Protein AF-A0A2M7MV86-F1 (afdb_monomer)

Sequence (595 aa):
MNPNRFFVTSRKHVSGAARPGLLLLTLAAGLLLVGLVFGDAPEQAAAPKITPQQIVNANYSAAEIERGVYVGSELCLGCHKEFKTWKDTKHALSIRKPMPRYSLIPGKGVVADVDRNGVDDFIQGLDFNQITSVFDAYKPYAPVLSVEKDQYFIRLGEVKMPVVFVVGGTGDWRERYGVRLPVTDSPTGYSDEVYTSPVQFNEDSKTYFAYKAGNWYGPTKRPLVAPGTTRASISESVKLSTFSKNCVGCHVTGIRSVGKTAHGEWLLQPYPAFNFEADNPAYFDYDGDGKPDLMNIGCEMCHGPGSAHVLAGGHPGKILNPAKLGADQANEVCGRCHNRVRSTPGKTYGYAYHDDTDSEWRPGKEPLANYSINNNSHWPDGETSYEHNQHYSEMRRSGHAKLRCFDCHDPHAQVNSPQLVAKRKVGGLTIATRNEDNTLCLSCHAGKGPFQAISLPMVANPADNVAAIGAAVSAHSHHPYAPERAMGLSRCTGCHMPAVAAAEHESPLHTHQVRVVAPEKTLLYQAKGGMPNACAESCHGNKINLWRYGLKEKPINWNEATDAKTATKLMEYHGPEGRWWKTLSKKPDAQAADK

Structure (mmCIF, N/CA/C/O backbone):
data_AF-A0A2M7MV86-F1
#
_entry.id   AF-A0A2M7MV86-F1
#
loop_
_atom_site.group_PDB
_atom_site.id
_atom_site.type_symbol
_atom_site.label_atom_id
_atom_site.label_alt_id
_atom_site.label_comp_id
_atom_site.label_asym_id
_atom_site.label_entity_id
_atom_site.label_seq_id
_atom_site.pdbx_PDB_ins_code
_atom_site.Cartn_x
_atom_site.Cartn_y
_atom_site.Cartn_z
_atom_site.occupancy
_atom_site.B_iso_or_equiv
_atom_site.auth_seq_id
_atom_site.auth_comp_id
_atom_site.auth_asym_id
_atom_site.auth_atom_id
_atom_site.pdbx_PDB_model_num
ATOM 1 N N . MET A 1 1 ? 56.762 -18.055 6.702 1.00 33.94 1 MET A N 1
ATOM 2 C CA . MET A 1 1 ? 56.136 -18.309 8.016 1.00 33.94 1 MET A CA 1
ATOM 3 C C . MET A 1 1 ? 54.646 -18.540 7.794 1.00 33.94 1 MET A C 1
ATOM 5 O O . MET A 1 1 ? 53.967 -17.640 7.329 1.00 33.94 1 MET A O 1
ATOM 9 N N . ASN A 1 2 ? 54.190 -19.773 8.013 1.00 30.31 2 ASN A N 1
ATOM 10 C CA . ASN A 1 2 ? 52.788 -20.145 8.299 1.00 30.31 2 ASN A CA 1
ATOM 11 C C . ASN A 1 2 ? 52.588 -19.996 9.838 1.00 30.31 2 ASN A C 1
ATOM 13 O O . ASN A 1 2 ? 53.638 -19.945 10.490 1.00 30.31 2 ASN A O 1
ATOM 17 N N . PRO A 1 3 ? 51.386 -19.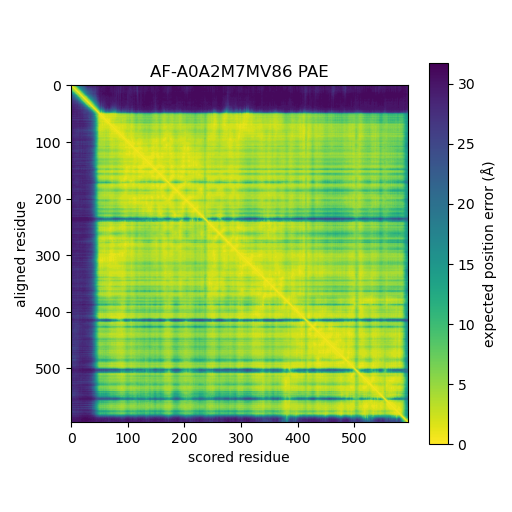993 10.479 1.00 49.09 3 PRO A N 1
ATOM 18 C CA . PRO A 1 3 ? 50.080 -20.579 10.096 1.00 49.09 3 PRO A CA 1
ATOM 19 C C . PRO A 1 3 ? 48.871 -19.606 10.320 1.00 49.09 3 PRO A C 1
ATOM 21 O O . PRO A 1 3 ? 49.083 -18.481 10.744 1.00 49.09 3 PRO A O 1
ATOM 24 N N . ASN A 1 4 ? 47.586 -19.854 10.014 1.00 31.28 4 ASN A N 1
ATOM 25 C CA . ASN A 1 4 ? 46.738 -21.023 10.277 1.00 31.28 4 ASN A CA 1
ATOM 26 C C . ASN A 1 4 ? 45.449 -21.037 9.412 1.00 31.28 4 ASN A C 1
ATOM 28 O O . ASN A 1 4 ? 44.885 -19.996 9.085 1.00 31.28 4 ASN A O 1
ATOM 32 N N . ARG A 1 5 ? 44.989 -22.256 9.093 1.00 31.48 5 ARG A N 1
ATOM 33 C CA . ARG A 1 5 ? 43.770 -22.646 8.349 1.00 31.48 5 ARG A CA 1
ATOM 34 C C . ARG A 1 5 ? 42.620 -22.992 9.307 1.00 31.48 5 ARG A C 1
ATOM 36 O O . ARG A 1 5 ? 42.914 -23.493 10.382 1.00 31.48 5 ARG A O 1
ATOM 43 N N . PHE A 1 6 ? 41.365 -22.953 8.838 1.00 26.11 6 PHE A N 1
ATOM 44 C CA . PHE A 1 6 ? 40.370 -24.010 9.113 1.00 26.11 6 PHE A CA 1
ATOM 45 C C . PHE A 1 6 ? 39.419 -24.231 7.917 1.00 26.11 6 PHE A C 1
ATOM 47 O O . PHE A 1 6 ? 39.265 -23.373 7.054 1.00 26.11 6 PHE A O 1
ATOM 54 N N . PHE A 1 7 ? 38.904 -25.459 7.844 1.00 27.62 7 PHE A N 1
ATOM 55 C CA . PHE A 1 7 ? 38.445 -26.228 6.680 1.00 27.62 7 PHE A CA 1
ATOM 56 C C . PHE A 1 7 ? 36.971 -26.028 6.271 1.00 27.62 7 PHE A C 1
ATOM 58 O O . PHE A 1 7 ? 36.099 -25.893 7.120 1.00 27.62 7 PHE A O 1
ATOM 65 N N . VAL A 1 8 ? 36.689 -26.227 4.975 1.00 26.11 8 VAL A N 1
ATOM 66 C CA . VAL A 1 8 ? 35.399 -26.711 4.443 1.00 26.11 8 VAL A CA 1
ATOM 67 C C . VAL A 1 8 ? 35.688 -28.011 3.688 1.00 26.11 8 VAL A C 1
ATOM 69 O O . VAL A 1 8 ? 36.617 -28.051 2.882 1.00 26.11 8 VAL A O 1
ATOM 72 N N . THR A 1 9 ? 34.924 -29.082 3.928 1.00 27.95 9 THR A N 1
ATOM 73 C CA . THR A 1 9 ? 34.988 -30.297 3.095 1.00 27.95 9 THR A CA 1
ATOM 74 C C . THR A 1 9 ? 33.608 -30.673 2.572 1.00 27.95 9 THR A C 1
ATOM 76 O O . THR A 1 9 ? 32.658 -30.834 3.330 1.00 27.95 9 THR A O 1
ATOM 79 N N . SER A 1 10 ? 33.524 -30.816 1.249 1.00 30.80 10 SER A N 1
ATOM 80 C CA . SER A 1 10 ? 32.437 -31.471 0.520 1.00 30.80 10 SER A CA 1
ATOM 81 C C . SER A 1 10 ? 32.687 -32.979 0.454 1.00 30.80 10 SER A C 1
ATOM 83 O O . SER A 1 10 ? 33.843 -33.383 0.289 1.00 30.80 10 SER A O 1
ATOM 85 N N . ARG A 1 11 ? 31.641 -33.812 0.419 1.00 28.44 11 ARG A N 1
ATOM 86 C CA . ARG A 1 11 ? 31.760 -35.186 -0.097 1.00 28.44 11 ARG A CA 1
ATOM 87 C C . ARG A 1 11 ? 30.659 -35.529 -1.096 1.00 28.44 11 ARG A C 1
ATOM 89 O O . ARG A 1 11 ? 29.487 -35.250 -0.880 1.00 28.44 11 ARG A O 1
ATOM 96 N N . LYS A 1 12 ? 31.120 -36.137 -2.193 1.00 29.53 12 LYS A N 1
ATOM 97 C CA . LYS A 1 12 ? 30.380 -36.740 -3.305 1.00 29.53 12 LYS A CA 1
ATOM 98 C C . LYS A 1 12 ? 29.882 -38.149 -2.948 1.00 29.53 12 LYS A C 1
ATOM 100 O O . LYS A 1 12 ? 30.485 -38.832 -2.124 1.00 29.53 12 LYS A O 1
ATOM 105 N N . HIS A 1 13 ? 28.833 -38.570 -3.655 1.00 29.84 13 HIS A N 1
ATOM 106 C CA . HIS A 1 13 ? 28.285 -39.927 -3.731 1.00 29.84 13 HIS A CA 1
ATOM 107 C C . HIS A 1 13 ? 29.279 -40.987 -4.232 1.00 29.84 13 HIS A C 1
ATOM 109 O O . HIS A 1 13 ? 30.053 -40.716 -5.148 1.00 29.84 13 HIS A O 1
ATOM 115 N N . VAL A 1 14 ? 29.143 -42.216 -3.710 1.00 29.62 14 VAL A N 1
ATOM 116 C CA . VAL A 1 14 ? 29.602 -43.481 -4.320 1.00 29.62 14 VAL A CA 1
ATOM 117 C C . VAL A 1 14 ? 28.569 -44.588 -4.040 1.00 29.62 14 VAL A C 1
ATOM 119 O O . VAL A 1 14 ? 27.941 -44.611 -2.984 1.00 29.62 14 VAL A O 1
ATOM 122 N N . SER A 1 15 ? 28.388 -45.475 -5.019 1.00 32.16 15 SER A N 1
ATOM 123 C CA . SER A 1 15 ? 27.443 -46.594 -5.125 1.00 32.16 15 SER A CA 1
ATOM 124 C C . SER A 1 15 ? 27.974 -47.953 -4.618 1.00 32.16 15 SER A C 1
ATOM 126 O O . SER A 1 15 ? 29.111 -48.290 -4.927 1.00 32.16 15 SER A O 1
ATOM 128 N N . GLY A 1 16 ? 27.090 -48.761 -4.000 1.00 28.05 16 GLY A N 1
ATOM 129 C CA . GLY A 1 16 ? 26.891 -50.216 -4.222 1.00 28.05 16 GLY A CA 1
ATOM 130 C C . GLY A 1 16 ? 27.773 -51.277 -3.522 1.00 28.05 16 GLY A C 1
ATOM 131 O O . GLY A 1 16 ? 28.958 -51.353 -3.813 1.00 28.05 16 GLY A O 1
ATOM 132 N N . ALA A 1 17 ? 27.157 -52.175 -2.717 1.00 27.66 17 ALA A N 1
ATOM 133 C CA . ALA A 1 17 ? 27.211 -53.664 -2.804 1.00 27.66 17 ALA A CA 1
ATOM 134 C C . ALA A 1 17 ? 26.492 -54.384 -1.614 1.00 27.66 17 ALA A C 1
ATOM 136 O O . ALA A 1 17 ? 26.145 -53.759 -0.621 1.00 27.66 17 ALA A O 1
ATOM 137 N N . ALA A 1 18 ? 26.226 -55.692 -1.772 1.00 31.39 18 ALA A N 1
ATOM 138 C CA . ALA A 1 18 ? 25.141 -56.541 -1.231 1.00 31.39 18 ALA A CA 1
ATOM 139 C C . ALA A 1 18 ? 25.368 -57.414 0.053 1.00 31.39 18 ALA A C 1
ATOM 141 O O . ALA A 1 18 ? 26.478 -57.880 0.271 1.00 31.39 18 ALA A O 1
ATOM 142 N N . ARG A 1 19 ? 24.224 -57.787 0.703 1.00 34.78 19 ARG A N 1
ATOM 143 C CA . ARG A 1 19 ? 23.782 -59.071 1.383 1.00 34.78 19 ARG A CA 1
ATOM 144 C C . ARG A 1 19 ? 24.471 -59.570 2.689 1.00 34.78 19 ARG A C 1
ATOM 146 O O . ARG A 1 19 ? 25.593 -59.144 2.917 1.00 34.78 19 ARG A O 1
ATOM 153 N N . PRO A 1 20 ? 23.869 -60.471 3.540 1.00 39.06 20 PRO A N 1
ATOM 154 C CA . PRO A 1 20 ? 22.783 -61.470 3.327 1.00 39.06 20 PRO A CA 1
ATOM 155 C C . PRO A 1 20 ? 21.651 -61.526 4.408 1.00 39.06 20 PRO A C 1
ATOM 157 O O . PRO A 1 20 ? 21.632 -60.728 5.335 1.00 39.06 20 PRO A O 1
ATOM 160 N N . GLY A 1 21 ? 20.678 -62.448 4.258 1.00 29.92 21 GLY A N 1
ATOM 161 C CA . GLY A 1 21 ? 19.474 -62.588 5.107 1.00 29.92 21 GLY A CA 1
ATOM 162 C C . GLY A 1 21 ? 19.423 -63.828 6.016 1.00 29.92 21 GLY A C 1
ATOM 163 O O . GLY A 1 21 ? 20.288 -64.694 5.920 1.00 29.92 21 GLY A O 1
ATOM 164 N N . LEU A 1 22 ? 18.379 -63.927 6.857 1.00 27.33 22 LEU A N 1
ATOM 165 C CA . LEU A 1 22 ? 17.973 -65.167 7.537 1.00 27.33 22 LEU A CA 1
ATOM 166 C C . LEU A 1 22 ? 16.479 -65.160 7.943 1.00 27.33 22 LEU A C 1
ATOM 168 O O . LEU A 1 22 ? 15.954 -64.155 8.413 1.00 27.33 22 LEU A O 1
ATOM 172 N N . LEU A 1 23 ? 15.842 -66.313 7.712 1.00 30.42 23 LEU A N 1
ATOM 173 C CA . LEU A 1 23 ? 14.467 -66.739 8.012 1.00 30.42 23 LEU A CA 1
ATOM 174 C C . LEU A 1 23 ? 14.104 -66.682 9.508 1.00 30.42 23 LEU A C 1
ATOM 176 O O . LEU A 1 23 ? 14.949 -66.980 10.347 1.00 30.42 23 LEU A O 1
ATOM 180 N N . LEU A 1 24 ? 12.812 -66.515 9.824 1.00 30.42 24 LEU A N 1
ATOM 181 C CA . LEU A 1 24 ? 12.238 -66.993 11.088 1.00 30.42 24 LEU A CA 1
ATOM 182 C C . LEU A 1 24 ? 10.831 -67.577 10.884 1.00 30.42 24 LEU A C 1
ATOM 184 O O . LEU A 1 24 ? 9.966 -66.966 10.260 1.00 30.42 24 LEU A O 1
ATOM 188 N N . LEU A 1 25 ? 10.687 -68.812 11.377 1.00 29.50 25 LEU A N 1
ATOM 189 C CA . LEU A 1 25 ? 9.532 -69.703 11.298 1.00 29.50 25 LEU A CA 1
ATOM 190 C C . LEU A 1 25 ? 8.356 -69.245 12.171 1.00 29.50 25 LEU A C 1
ATOM 192 O O . LEU A 1 25 ? 8.530 -68.686 13.251 1.00 29.50 25 LEU A O 1
ATOM 196 N N . THR A 1 26 ? 7.162 -69.607 11.715 1.00 33.66 26 THR A N 1
ATOM 197 C CA . THR A 1 26 ? 5.880 -69.545 12.417 1.00 33.66 26 THR A CA 1
ATOM 198 C C . THR A 1 26 ? 5.691 -70.719 13.385 1.00 33.66 26 THR A C 1
ATOM 200 O O . THR A 1 26 ? 6.067 -71.853 13.090 1.00 33.66 26 THR A O 1
ATOM 203 N N . LEU A 1 27 ? 5.032 -70.460 14.519 1.00 29.66 27 LEU A N 1
ATOM 204 C CA . LEU A 1 27 ? 4.482 -71.479 15.416 1.00 29.66 27 LEU A CA 1
ATOM 205 C C . LEU A 1 27 ? 3.062 -71.065 15.815 1.00 29.66 27 LEU A C 1
ATOM 207 O O . LEU A 1 27 ? 2.834 -69.940 16.257 1.00 29.66 27 LEU A O 1
ATOM 211 N N . ALA A 1 28 ? 2.113 -71.974 15.604 1.00 37.91 28 ALA A N 1
ATOM 212 C CA . ALA A 1 28 ? 0.698 -71.813 15.903 1.00 37.91 28 ALA A CA 1
ATOM 213 C C . ALA A 1 28 ? 0.326 -72.571 17.186 1.00 37.91 28 ALA A C 1
ATOM 215 O O . ALA A 1 28 ? 0.763 -73.704 17.377 1.00 37.91 28 ALA A O 1
ATOM 216 N N . ALA A 1 29 ? -0.539 -71.977 18.008 1.00 30.22 29 ALA A N 1
ATOM 217 C CA . ALA A 1 29 ? -1.395 -72.669 18.972 1.00 30.22 29 ALA A CA 1
ATOM 218 C C . ALA A 1 29 ? -2.614 -71.775 19.263 1.00 30.22 29 ALA A C 1
ATOM 220 O O . ALA A 1 29 ? -2.456 -70.583 19.519 1.00 30.22 29 ALA A O 1
ATOM 221 N N . GLY A 1 30 ? -3.824 -72.330 19.145 1.00 29.59 30 GLY A N 1
ATOM 222 C CA . GLY A 1 30 ? -5.088 -71.600 19.288 1.00 29.59 30 GLY A CA 1
ATOM 223 C C . GLY A 1 30 ? -5.754 -71.751 20.656 1.00 29.59 30 GLY A C 1
ATOM 224 O O . GLY A 1 30 ? -5.344 -72.598 21.440 1.00 29.59 30 GLY A O 1
ATOM 225 N N . LEU A 1 31 ? -6.815 -70.972 20.902 1.00 28.75 31 LEU A N 1
ATOM 226 C CA . LEU A 1 31 ? -8.138 -71.459 21.330 1.00 28.75 31 LEU A CA 1
ATOM 227 C C . LEU A 1 31 ? -9.169 -70.309 21.438 1.00 28.75 31 LEU A C 1
ATOM 229 O O . LEU A 1 31 ? -8.862 -69.242 21.954 1.00 28.75 31 LEU A O 1
ATOM 233 N N . LEU A 1 32 ? -10.380 -70.615 20.955 1.00 34.66 32 LEU A N 1
ATOM 234 C CA . LEU A 1 32 ? -11.731 -70.091 21.230 1.00 34.66 32 LEU A CA 1
ATOM 235 C C . LEU A 1 32 ? -11.956 -68.630 21.680 1.00 34.66 32 LEU A C 1
ATOM 237 O O . LEU A 1 32 ? -11.638 -68.250 22.803 1.00 34.66 32 LEU A O 1
ATOM 241 N N . LEU A 1 33 ? -12.778 -67.913 20.900 1.00 31.92 33 LEU A N 1
ATOM 242 C CA . LEU A 1 33 ? -13.711 -66.915 21.429 1.00 31.92 33 LEU A CA 1
ATOM 243 C C . LEU A 1 33 ? -15.052 -66.953 20.680 1.00 31.92 33 LEU A C 1
ATOM 245 O O . LEU A 1 33 ? -15.124 -67.123 19.466 1.00 31.92 33 LEU A O 1
ATOM 249 N N . VAL A 1 34 ? -16.100 -66.872 21.493 1.00 34.34 34 VAL A N 1
ATOM 250 C CA . VAL A 1 34 ? -17.528 -67.042 21.223 1.00 34.34 34 VAL A CA 1
ATOM 251 C C . VAL A 1 34 ? -18.047 -66.012 20.215 1.00 34.34 34 VAL A C 1
ATOM 253 O O . VAL A 1 34 ? -17.709 -64.834 20.290 1.00 34.34 34 VAL A O 1
ATOM 256 N N . GLY A 1 35 ? -18.900 -66.461 19.291 1.00 38.03 35 GLY A N 1
ATOM 257 C CA . GLY A 1 35 ? -19.568 -65.601 18.319 1.00 38.03 35 GLY A CA 1
ATOM 258 C C . GLY A 1 35 ? -20.563 -64.643 18.975 1.00 38.03 35 GLY A C 1
ATOM 259 O O . GLY A 1 35 ? -21.574 -65.070 19.527 1.00 38.03 35 GLY A O 1
ATOM 260 N N . LEU A 1 36 ? -20.291 -63.344 18.853 1.00 35.69 36 LEU A N 1
ATOM 261 C CA . LEU A 1 36 ? -21.283 -62.277 18.941 1.00 35.69 36 LEU A CA 1
ATOM 262 C C . LEU A 1 36 ? -21.468 -61.721 17.530 1.00 35.69 36 LEU A C 1
ATOM 264 O O . LEU A 1 36 ? -20.544 -61.160 16.945 1.00 35.69 36 LEU A O 1
ATOM 268 N N . VAL A 1 37 ? -22.664 -61.915 16.977 1.00 39.12 37 VAL A N 1
ATOM 269 C CA . VAL A 1 37 ? -23.090 -61.280 15.730 1.00 39.12 37 VAL A CA 1
ATOM 270 C C . VAL A 1 37 ? -23.315 -59.800 16.038 1.00 39.12 37 VAL A C 1
ATOM 272 O O . VAL A 1 37 ? -24.352 -59.429 16.582 1.00 39.12 37 VAL A O 1
ATOM 275 N N . PHE A 1 38 ? -22.336 -58.956 15.722 1.00 38.81 38 PHE A N 1
ATOM 276 C CA . PHE A 1 38 ? -22.575 -57.526 15.563 1.00 38.81 38 PHE A CA 1
ATOM 277 C C . PHE A 1 38 ? -23.089 -57.320 14.142 1.00 38.81 38 PHE A C 1
ATOM 279 O O . PHE A 1 38 ? -22.367 -57.565 13.180 1.00 38.81 38 PHE A O 1
ATOM 286 N N . GLY A 1 39 ? -24.364 -56.947 14.023 1.00 38.62 39 GLY A N 1
ATOM 287 C CA . GLY A 1 39 ? -24.926 -56.497 12.756 1.00 38.62 39 GLY A CA 1
ATOM 288 C C . GLY A 1 39 ? -24.145 -55.295 12.233 1.00 38.62 39 GLY A C 1
ATOM 289 O O . GLY A 1 39 ? -23.718 -54.445 13.019 1.00 38.62 39 GLY A O 1
ATOM 290 N N . ASP A 1 40 ? -23.954 -55.253 10.917 1.00 42.06 40 ASP A N 1
ATOM 291 C CA . ASP A 1 40 ? -23.306 -54.149 10.220 1.00 42.06 40 ASP A CA 1
ATOM 292 C C . ASP A 1 40 ? -23.946 -52.820 10.640 1.00 42.06 40 ASP A C 1
ATOM 294 O O . ASP A 1 40 ? -25.148 -52.594 10.467 1.00 42.06 40 ASP A O 1
ATOM 298 N N . ALA A 1 41 ? -23.139 -51.937 11.231 1.00 42.66 41 ALA A N 1
ATOM 299 C CA . ALA A 1 41 ? -23.547 -50.562 11.451 1.00 42.66 41 ALA A CA 1
ATOM 300 C C . ALA A 1 41 ? -23.786 -49.917 10.075 1.00 42.66 41 ALA A C 1
ATOM 302 O O . ALA A 1 41 ? -22.937 -50.063 9.191 1.00 42.66 41 ALA A O 1
ATOM 303 N N . PRO A 1 42 ? -24.909 -49.208 9.864 1.00 42.31 42 PRO A N 1
ATOM 304 C CA . PRO A 1 42 ? -25.147 -48.539 8.599 1.00 42.31 42 PRO A CA 1
ATOM 305 C C . PRO A 1 42 ? -24.038 -47.510 8.383 1.00 42.31 42 PRO A C 1
ATOM 307 O O . PRO A 1 42 ? -23.741 -46.705 9.269 1.00 42.31 42 PRO A O 1
ATOM 310 N N . GLU A 1 43 ? -23.424 -47.563 7.205 1.00 46.41 43 GLU A N 1
ATOM 311 C CA . GLU A 1 43 ? -22.496 -46.555 6.711 1.00 46.41 43 GLU A CA 1
ATOM 312 C C . GLU A 1 43 ? -23.142 -45.177 6.918 1.00 46.41 43 GLU A C 1
ATOM 314 O O . GLU A 1 43 ? -24.192 -44.875 6.346 1.00 46.41 43 GLU A O 1
ATOM 319 N N . GLN A 1 44 ? -22.574 -44.366 7.819 1.00 42.59 44 GLN A N 1
ATOM 320 C CA . GLN A 1 44 ? -23.034 -43.000 8.039 1.00 42.59 44 GLN A CA 1
ATOM 321 C C . GLN A 1 44 ? -22.896 -42.263 6.713 1.00 42.59 44 GLN A C 1
ATOM 323 O O . GLN A 1 44 ? -21.786 -41.950 6.282 1.00 42.59 44 GLN A O 1
ATOM 328 N N . ALA A 1 45 ? -24.034 -42.013 6.061 1.00 42.03 45 ALA A N 1
ATOM 329 C CA . ALA A 1 45 ? -24.103 -41.188 4.872 1.00 42.03 45 ALA A CA 1
ATOM 330 C C . ALA A 1 45 ? -23.325 -39.897 5.147 1.00 42.03 45 ALA A C 1
ATOM 332 O O . ALA A 1 45 ? -23.651 -39.158 6.080 1.00 42.03 45 ALA A O 1
ATOM 333 N N . ALA A 1 46 ? -22.265 -39.659 4.369 1.00 48.72 46 ALA A N 1
ATOM 334 C CA . ALA A 1 46 ? -21.503 -38.426 4.456 1.00 48.72 46 ALA A CA 1
ATOM 335 C C . ALA A 1 46 ? -22.488 -37.254 4.391 1.00 48.72 46 ALA A C 1
ATOM 337 O O . ALA A 1 46 ? -23.322 -37.202 3.483 1.00 48.72 46 ALA A O 1
ATOM 338 N N . ALA A 1 47 ? -22.417 -36.345 5.369 1.00 45.03 47 ALA A N 1
ATOM 339 C CA . ALA A 1 47 ? -23.275 -35.169 5.398 1.00 45.03 47 ALA A CA 1
ATOM 340 C C . ALA A 1 47 ? -23.255 -34.487 4.015 1.00 45.03 47 ALA A C 1
ATOM 342 O O . ALA A 1 47 ? -22.178 -34.377 3.410 1.00 45.03 47 ALA A O 1
ATOM 343 N N . PRO A 1 48 ? -24.414 -34.066 3.476 1.00 49.97 48 PRO A N 1
ATOM 344 C CA . PRO A 1 48 ? -24.473 -33.485 2.144 1.00 49.97 48 PRO A CA 1
ATOM 345 C C . PRO A 1 48 ? -23.528 -32.283 2.075 1.00 49.97 48 PRO A C 1
ATOM 347 O O . PRO A 1 48 ? -23.630 -31.352 2.873 1.00 49.97 48 PRO A O 1
ATOM 350 N N . LYS A 1 49 ? -22.580 -32.314 1.131 1.00 70.06 49 LYS A N 1
ATOM 351 C CA . LYS A 1 49 ? -21.678 -31.184 0.889 1.00 70.06 49 LYS A CA 1
ATOM 352 C C . LYS A 1 49 ? -22.524 -29.991 0.454 1.00 70.06 49 LYS A C 1
ATOM 354 O O . LYS A 1 49 ? -23.101 -30.022 -0.631 1.00 70.06 49 LYS A O 1
ATOM 359 N N . ILE A 1 50 ? -22.592 -28.964 1.300 1.00 81.81 50 ILE A N 1
ATOM 360 C CA . ILE A 1 50 ? -23.279 -27.708 0.991 1.00 81.81 50 ILE A CA 1
ATOM 361 C C . ILE A 1 50 ? -22.637 -27.117 -0.269 1.00 81.81 50 ILE A C 1
ATOM 363 O O . ILE A 1 50 ? -21.416 -26.955 -0.339 1.00 81.81 50 ILE A O 1
ATOM 367 N N . THR A 1 51 ? -23.444 -26.833 -1.287 1.00 89.31 51 THR A N 1
ATOM 368 C CA . THR A 1 51 ? -22.950 -26.266 -2.543 1.00 89.31 51 THR A CA 1
ATOM 369 C C . THR A 1 51 ? -22.644 -24.774 -2.387 1.00 89.31 51 THR A C 1
ATOM 371 O O . THR A 1 51 ? -23.265 -24.097 -1.562 1.00 89.31 51 THR A O 1
ATOM 374 N N . PRO A 1 52 ? -21.753 -24.199 -3.216 1.00 90.00 52 PRO A N 1
ATOM 375 C CA . PRO A 1 52 ? -21.527 -22.754 -3.238 1.00 90.00 52 PRO A CA 1
ATOM 376 C C . PRO A 1 52 ? -22.812 -21.924 -3.377 1.00 90.00 52 PRO A C 1
ATOM 378 O O . PRO A 1 52 ? -22.948 -20.881 -2.745 1.00 90.00 52 PRO A O 1
ATOM 381 N N . GLN A 1 53 ? -23.790 -22.397 -4.155 1.00 92.81 53 GLN A N 1
ATOM 382 C CA . GLN A 1 53 ? -25.075 -21.714 -4.330 1.00 92.81 53 GLN A CA 1
ATOM 383 C C . GLN A 1 53 ? -25.918 -21.741 -3.053 1.00 92.81 53 GLN A C 1
ATOM 385 O O . GLN A 1 53 ? -26.542 -20.739 -2.712 1.00 92.81 53 GLN A O 1
ATOM 390 N N . GLN A 1 54 ? -25.915 -22.864 -2.328 1.00 92.81 54 GLN A N 1
ATOM 391 C CA . GLN A 1 54 ? -26.591 -22.969 -1.034 1.00 92.81 54 GLN A CA 1
ATOM 392 C C . GLN A 1 54 ? -25.963 -22.028 -0.000 1.00 92.81 54 GLN A C 1
ATOM 394 O O . GLN A 1 54 ? -26.705 -21.391 0.741 1.00 92.81 54 GLN A O 1
ATOM 399 N N . ILE A 1 55 ? -24.632 -21.874 0.006 1.00 91.38 55 ILE A N 1
ATOM 400 C CA . ILE A 1 55 ? -23.940 -20.913 0.883 1.00 91.38 55 ILE A CA 1
ATOM 401 C C . ILE A 1 55 ? -24.408 -19.484 0.589 1.00 91.38 55 ILE A C 1
ATOM 403 O O . ILE A 1 55 ? -24.770 -18.765 1.516 1.00 91.38 55 ILE A O 1
ATOM 407 N N . VAL A 1 56 ? -24.449 -19.071 -0.682 1.00 93.62 56 VAL A N 1
ATOM 408 C CA . VAL A 1 56 ? -24.900 -17.717 -1.055 1.00 93.62 56 VAL A CA 1
ATOM 409 C C . VAL A 1 56 ? -26.359 -17.488 -0.644 1.00 93.62 56 VAL A C 1
ATOM 411 O O . VAL A 1 56 ? -26.657 -16.502 0.024 1.00 93.62 56 VAL A O 1
ATOM 414 N N . ASN A 1 57 ? -27.257 -18.420 -0.976 1.00 93.69 57 ASN A N 1
ATOM 415 C CA . ASN A 1 57 ? -28.688 -18.292 -0.678 1.00 93.69 57 ASN A CA 1
ATOM 416 C C . ASN A 1 57 ? -29.013 -18.345 0.825 1.00 93.69 57 ASN A C 1
ATOM 418 O O . ASN A 1 57 ? -30.042 -17.822 1.239 1.00 93.69 57 ASN A O 1
ATOM 422 N N . ALA A 1 58 ? -28.168 -18.982 1.640 1.00 92.88 58 ALA A N 1
ATOM 423 C CA . ALA A 1 58 ? -28.354 -19.041 3.090 1.00 92.88 58 ALA A CA 1
ATOM 424 C C . ALA A 1 58 ? -27.950 -17.740 3.803 1.00 92.88 58 ALA A C 1
ATOM 426 O O . ALA A 1 58 ? -28.396 -17.496 4.920 1.00 92.88 58 ALA A O 1
ATOM 427 N N . ASN A 1 59 ? -27.098 -16.925 3.176 1.00 91.50 59 ASN A N 1
ATOM 428 C CA . ASN A 1 59 ? -26.466 -15.777 3.825 1.00 91.50 59 ASN A CA 1
ATOM 429 C C . ASN A 1 59 ? -26.935 -14.416 3.305 1.00 91.50 59 ASN A C 1
ATOM 431 O O . ASN A 1 59 ? -26.716 -13.407 3.973 1.00 91.50 59 ASN A O 1
ATOM 435 N N . TYR A 1 60 ? -27.591 -14.385 2.145 1.00 94.69 60 TYR A N 1
ATOM 436 C CA . TYR A 1 60 ? -28.087 -13.158 1.533 1.00 94.69 60 TYR A CA 1
ATOM 437 C C . TYR A 1 60 ? -29.554 -13.284 1.147 1.00 94.69 60 TYR A C 1
ATOM 439 O O . TYR A 1 60 ? -30.008 -14.324 0.669 1.00 94.69 60 TYR A O 1
ATOM 447 N N . SER A 1 61 ? -30.293 -12.190 1.307 1.00 94.94 61 SER A N 1
ATOM 448 C CA . SER A 1 61 ? -31.653 -12.092 0.782 1.00 94.94 61 SER A CA 1
ATOM 449 C C . SER A 1 61 ? -31.658 -12.035 -0.751 1.00 94.94 61 SER A C 1
ATOM 451 O O . SER A 1 61 ? -30.684 -11.622 -1.385 1.00 94.94 61 SER A O 1
ATOM 453 N N . ALA A 1 62 ? -32.792 -12.381 -1.366 1.00 94.50 62 ALA A N 1
ATOM 454 C CA . ALA A 1 62 ? -32.955 -12.292 -2.819 1.00 94.50 62 ALA A CA 1
ATOM 455 C C . ALA A 1 62 ? -32.687 -10.871 -3.359 1.00 94.50 62 ALA A C 1
ATOM 457 O O . ALA A 1 62 ? -32.029 -10.718 -4.384 1.00 94.50 62 ALA A O 1
ATOM 458 N N . ALA A 1 63 ? -33.125 -9.838 -2.630 1.00 94.06 63 ALA A N 1
ATOM 459 C CA . ALA A 1 63 ? -32.910 -8.439 -3.003 1.00 94.06 63 ALA A CA 1
ATOM 460 C C . ALA A 1 63 ? -31.428 -8.028 -2.932 1.00 94.06 63 ALA A C 1
ATOM 462 O O . ALA A 1 63 ? -30.947 -7.231 -3.735 1.00 94.06 63 ALA A O 1
ATOM 463 N N . GLU A 1 64 ? -30.670 -8.568 -1.976 1.00 93.12 64 GLU A N 1
ATOM 464 C CA . GLU A 1 64 ? -29.223 -8.357 -1.933 1.00 93.12 64 GLU A CA 1
ATOM 465 C C . GLU A 1 64 ? -28.529 -9.043 -3.102 1.00 93.12 64 GLU A C 1
ATOM 467 O O . GLU A 1 64 ? -27.738 -8.405 -3.796 1.00 93.12 64 GLU A O 1
ATOM 472 N N . ILE A 1 65 ? -28.871 -10.307 -3.359 1.00 95.00 65 ILE A N 1
ATOM 473 C CA . ILE A 1 65 ? -28.329 -11.082 -4.479 1.00 95.00 65 ILE A CA 1
ATOM 474 C C . ILE A 1 65 ? -28.574 -10.365 -5.812 1.00 95.00 65 ILE A C 1
ATOM 476 O O . ILE A 1 65 ? -27.657 -10.279 -6.630 1.00 95.00 65 ILE A O 1
ATOM 480 N N . GLU A 1 66 ? -29.766 -9.805 -6.020 1.00 92.69 66 GLU A N 1
ATOM 481 C CA . GLU A 1 66 ? -30.107 -9.041 -7.225 1.00 92.69 66 GLU A CA 1
ATOM 482 C C . GLU A 1 66 ? -29.220 -7.797 -7.406 1.00 92.69 66 GLU A C 1
ATOM 484 O O . GLU A 1 66 ? -28.768 -7.509 -8.516 1.00 92.69 66 GLU A O 1
ATOM 489 N N . ARG A 1 67 ? -28.876 -7.105 -6.310 1.00 89.88 67 ARG A N 1
ATOM 490 C CA . ARG A 1 67 ? -27.921 -5.978 -6.323 1.00 89.88 67 ARG A CA 1
ATOM 491 C C . ARG A 1 67 ? -26.470 -6.414 -6.556 1.00 89.88 67 ARG A C 1
ATOM 493 O O . ARG A 1 67 ? -25.612 -5.568 -6.828 1.00 89.88 67 ARG A O 1
ATOM 500 N N . GLY A 1 68 ? -26.187 -7.712 -6.493 1.00 94.06 68 GLY A N 1
ATOM 501 C CA . GLY A 1 68 ? -24.858 -8.299 -6.602 1.00 94.06 68 GLY A CA 1
ATOM 502 C C . GLY A 1 68 ? -24.078 -8.156 -5.300 1.00 94.06 68 GLY A C 1
ATOM 503 O O . GLY A 1 68 ? -23.642 -7.060 -4.952 1.00 94.06 68 GLY A O 1
ATOM 504 N N . VAL A 1 69 ? -23.872 -9.284 -4.621 1.00 96.19 69 VAL A N 1
ATOM 505 C CA . VAL A 1 69 ? -23.117 -9.391 -3.363 1.00 96.19 69 VAL A CA 1
ATOM 506 C C . VAL A 1 69 ? -21.746 -10.024 -3.560 1.00 96.19 69 VAL A C 1
ATOM 508 O O . VAL A 1 69 ? -21.535 -10.793 -4.511 1.00 96.19 69 VAL A O 1
ATOM 511 N N . TYR A 1 70 ? -20.849 -9.692 -2.637 1.00 97.06 70 TYR A N 1
ATOM 512 C CA . TYR A 1 70 ? -19.520 -10.275 -2.504 1.00 97.06 70 TYR A CA 1
ATOM 513 C C . TYR A 1 70 ? -19.623 -11.582 -1.724 1.00 97.06 70 TYR A C 1
ATOM 515 O O . TYR A 1 70 ? -20.366 -11.650 -0.752 1.00 97.06 70 TYR A O 1
ATOM 523 N N . VAL A 1 71 ? -18.927 -12.624 -2.165 1.00 96.44 71 VAL A N 1
ATOM 524 C CA . VAL A 1 71 ? -19.037 -13.985 -1.608 1.00 96.44 71 VAL A CA 1
ATOM 525 C C . VAL A 1 71 ? -17.764 -14.464 -0.905 1.00 96.44 71 VAL A C 1
ATOM 527 O O . VAL A 1 71 ? -17.782 -15.499 -0.240 1.00 96.44 71 VAL A O 1
ATOM 530 N N . GLY A 1 72 ? -16.666 -13.719 -1.038 1.00 96.12 72 GLY A N 1
ATOM 531 C CA . GLY A 1 72 ? -15.400 -13.952 -0.358 1.00 96.12 72 GLY A CA 1
ATOM 532 C C . GLY A 1 72 ? -14.420 -14.849 -1.113 1.00 96.12 72 GLY A C 1
ATOM 533 O O . GLY A 1 72 ? -14.783 -15.789 -1.825 1.00 96.12 72 GLY A O 1
ATOM 534 N N . SER A 1 73 ? -13.126 -14.585 -0.907 1.00 96.25 73 SER A N 1
ATOM 535 C CA . SER A 1 73 ? -12.033 -15.292 -1.586 1.00 96.25 73 SER A CA 1
ATOM 536 C C . SER A 1 73 ? -11.983 -16.796 -1.291 1.00 96.25 73 SER A C 1
ATOM 538 O O . SER A 1 73 ? -11.564 -17.561 -2.157 1.00 96.25 73 SER A O 1
ATOM 540 N N . GLU A 1 74 ? -12.406 -17.254 -0.106 1.00 95.00 74 GLU A N 1
ATOM 541 C CA . GLU A 1 74 ? -12.402 -18.693 0.213 1.00 95.00 74 GLU A CA 1
ATOM 542 C C . GLU A 1 74 ? -13.336 -19.488 -0.699 1.00 95.00 74 GLU A C 1
ATOM 544 O O . GLU A 1 74 ? -12.990 -20.588 -1.136 1.00 95.00 74 GLU A O 1
ATOM 549 N N . LEU A 1 75 ? -14.494 -18.918 -1.043 1.00 94.50 75 LEU A N 1
ATOM 550 C CA . LEU A 1 75 ? -15.423 -19.559 -1.965 1.00 94.50 75 LEU A CA 1
ATOM 551 C C . LEU A 1 75 ? -14.822 -19.639 -3.373 1.00 94.50 75 LEU A C 1
ATOM 553 O O . LEU A 1 75 ? -14.875 -20.694 -4.009 1.00 94.50 75 LEU A O 1
ATOM 557 N N . CYS A 1 76 ? -14.174 -18.560 -3.826 1.00 96.12 76 CYS A N 1
ATOM 558 C CA . CYS A 1 76 ? -13.463 -18.511 -5.104 1.00 96.12 76 CYS A CA 1
ATOM 559 C C . CYS A 1 76 ? -12.384 -19.602 -5.185 1.00 96.12 76 CYS A C 1
ATOM 561 O O . CYS A 1 76 ? -12.342 -20.374 -6.144 1.00 96.12 76 CYS A O 1
ATOM 563 N N . LEU A 1 77 ? -11.539 -19.708 -4.156 1.00 94.94 77 LEU A N 1
ATOM 564 C CA . LEU A 1 77 ? -10.416 -20.651 -4.094 1.00 94.94 77 LEU A CA 1
ATOM 565 C C . LEU A 1 77 ? -10.843 -22.119 -3.947 1.00 94.94 77 LEU A C 1
ATOM 567 O O . LEU A 1 77 ? -10.040 -23.019 -4.218 1.00 94.94 77 LEU A O 1
ATOM 571 N N . GLY A 1 78 ? -12.097 -22.377 -3.560 1.00 92.56 78 GLY A N 1
ATOM 572 C CA . GLY A 1 78 ? -12.693 -23.712 -3.600 1.00 92.56 78 GLY A CA 1
ATOM 573 C C . GLY A 1 78 ? -12.703 -24.305 -5.016 1.00 92.56 78 GLY A C 1
ATOM 574 O O . GLY A 1 78 ? -12.383 -25.486 -5.191 1.00 92.56 78 GLY A O 1
ATOM 575 N N . CYS A 1 79 ? -12.985 -23.467 -6.021 1.00 94.31 79 CYS A N 1
ATOM 576 C CA . CYS A 1 79 ? -12.979 -23.831 -7.442 1.00 94.31 79 CYS A CA 1
ATOM 577 C C . CYS A 1 79 ? -11.655 -23.468 -8.137 1.00 94.31 79 CYS A C 1
ATOM 579 O O . CYS A 1 79 ? -11.118 -24.279 -8.889 1.00 94.31 79 CYS A O 1
ATOM 581 N N . HIS A 1 80 ? -11.101 -22.290 -7.844 1.00 95.81 80 HIS A N 1
ATOM 582 C CA . HIS A 1 80 ? -9.922 -21.709 -8.495 1.00 95.81 80 HIS A CA 1
ATOM 583 C C . HIS A 1 80 ? -8.625 -21.972 -7.722 1.00 95.81 80 HIS A C 1
ATOM 585 O O . HIS A 1 80 ? -7.960 -21.067 -7.207 1.00 95.81 80 HIS A O 1
ATOM 591 N N . LYS A 1 81 ? -8.268 -23.250 -7.593 1.00 94.56 81 LYS A N 1
ATOM 592 C CA . LYS A 1 81 ? -7.137 -23.693 -6.760 1.00 94.56 81 LYS A CA 1
ATOM 593 C C . LYS A 1 81 ? -5.778 -23.223 -7.286 1.00 94.56 81 LYS A C 1
ATOM 595 O O . LYS A 1 81 ? -4.823 -23.160 -6.515 1.00 94.56 81 LYS A O 1
ATOM 600 N N . GLU A 1 82 ? -5.694 -22.895 -8.567 1.00 93.38 82 GLU A N 1
ATOM 601 C CA . GLU A 1 82 ? -4.513 -22.361 -9.241 1.00 93.38 82 GLU A CA 1
ATOM 602 C C . GLU A 1 82 ? -4.086 -20.983 -8.715 1.00 93.38 82 GLU A C 1
ATOM 604 O O . GLU A 1 82 ? -2.908 -20.651 -8.798 1.00 93.38 82 GLU A O 1
ATOM 609 N N . PHE A 1 83 ? -5.001 -20.214 -8.114 1.00 94.25 83 PHE A N 1
ATOM 610 C CA . PHE A 1 83 ? -4.716 -18.880 -7.569 1.00 94.25 83 PHE A CA 1
ATOM 611 C C . PHE A 1 83 ? -4.528 -18.870 -6.047 1.00 94.25 83 PHE A C 1
ATOM 613 O O . PHE A 1 83 ? -4.538 -17.808 -5.430 1.00 94.25 83 PHE A O 1
ATOM 620 N N . LYS A 1 84 ? -4.329 -20.033 -5.408 1.00 93.12 84 LYS A N 1
ATOM 621 C CA . LYS A 1 84 ? -4.140 -20.130 -3.945 1.00 93.12 84 LYS A CA 1
ATOM 622 C C . LYS A 1 84 ? -2.979 -19.296 -3.409 1.00 93.12 84 LYS A C 1
ATOM 624 O O . LYS A 1 84 ? -3.061 -18.836 -2.275 1.00 93.12 84 LYS A O 1
ATOM 629 N N . THR A 1 85 ? -1.953 -19.057 -4.222 1.00 91.62 85 THR A N 1
ATOM 630 C CA . THR A 1 85 ? -0.813 -18.193 -3.882 1.00 91.62 85 THR A CA 1
ATOM 631 C C . THR A 1 85 ? -1.213 -16.740 -3.625 1.00 91.62 85 THR A C 1
ATOM 633 O O . THR A 1 85 ? -0.465 -16.022 -2.968 1.00 91.62 85 THR A O 1
ATOM 636 N N . TRP A 1 86 ? -2.414 -16.308 -4.044 1.00 93.31 86 TRP A N 1
ATOM 637 C CA . TRP A 1 86 ? -2.976 -15.015 -3.642 1.00 93.31 86 TRP A CA 1
ATOM 638 C C . TRP A 1 86 ? -3.004 -14.853 -2.115 1.00 93.31 86 TRP A C 1
ATOM 640 O O . TRP A 1 86 ? -2.739 -13.755 -1.629 1.00 93.31 86 TRP A O 1
ATOM 650 N N . LYS A 1 87 ? -3.252 -15.932 -1.353 1.00 92.19 87 LYS A N 1
ATOM 651 C CA . LYS A 1 87 ? -3.283 -15.895 0.122 1.00 92.19 87 LYS A CA 1
ATOM 652 C C . LYS A 1 87 ? -1.969 -15.430 0.739 1.00 92.19 87 LYS A C 1
ATOM 654 O O . LYS A 1 87 ? -1.981 -14.886 1.839 1.00 92.19 87 LYS A O 1
ATOM 659 N N . ASP A 1 88 ? -0.865 -15.622 0.026 1.00 89.62 88 ASP A N 1
ATOM 660 C CA . ASP A 1 88 ? 0.446 -15.198 0.488 1.00 89.62 88 ASP A CA 1
ATOM 661 C C . ASP A 1 88 ? 0.683 -13.714 0.178 1.00 89.62 88 ASP A C 1
ATOM 663 O O . ASP A 1 88 ? 1.505 -13.079 0.815 1.00 89.62 88 ASP A O 1
ATOM 667 N N . THR A 1 89 ? -0.041 -13.110 -0.765 1.00 91.00 89 THR A N 1
ATOM 668 C CA . THR A 1 89 ? 0.211 -11.734 -1.223 1.00 91.00 89 THR A CA 1
ATOM 669 C C . THR A 1 89 ? -0.100 -10.679 -0.167 1.00 91.00 89 THR A C 1
ATOM 671 O O . THR A 1 89 ? -1.030 -10.814 0.624 1.00 91.00 89 THR A O 1
ATOM 674 N N . LYS A 1 90 ? 0.579 -9.528 -0.233 1.00 89.62 90 LYS A N 1
ATOM 675 C CA . LYS A 1 90 ? 0.273 -8.386 0.646 1.00 89.62 90 LYS A CA 1
ATOM 676 C C . LYS A 1 90 ? -1.166 -7.869 0.502 1.00 89.62 90 LYS A C 1
ATOM 678 O O . LYS A 1 90 ? -1.682 -7.293 1.452 1.00 89.62 90 LYS A O 1
ATOM 683 N N . HIS A 1 91 ? -1.834 -8.116 -0.630 1.00 91.62 91 HIS A N 1
ATOM 684 C CA . HIS A 1 91 ? -3.269 -7.850 -0.792 1.00 91.62 91 HIS A CA 1
ATOM 685 C C . HIS A 1 91 ? -4.126 -8.675 0.181 1.00 91.62 91 HIS A C 1
ATOM 687 O O . HIS A 1 91 ? -5.044 -8.140 0.802 1.00 91.62 91 HIS A O 1
ATOM 693 N N . ALA A 1 92 ? -3.795 -9.957 0.356 1.00 93.06 92 ALA A N 1
ATOM 694 C CA . ALA A 1 92 ? -4.470 -10.852 1.293 1.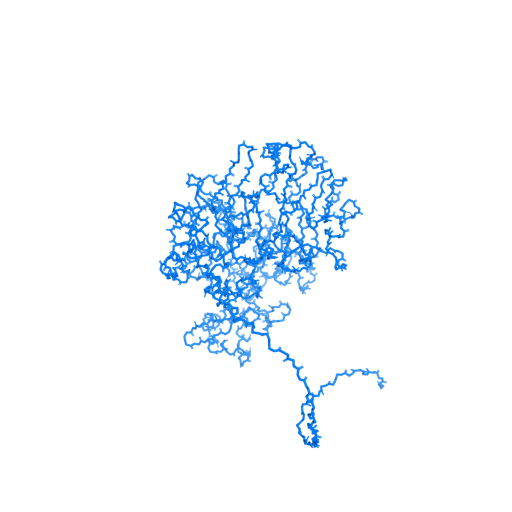00 93.06 92 ALA A CA 1
ATOM 695 C C . ALA A 1 92 ? -3.995 -10.675 2.743 1.00 93.06 92 ALA A C 1
ATOM 697 O O . ALA A 1 92 ? -4.737 -11.017 3.666 1.00 93.06 92 ALA A O 1
ATOM 698 N N . LEU A 1 93 ? -2.765 -10.182 2.945 1.00 92.44 93 LEU A N 1
ATOM 699 C CA . LEU A 1 93 ? -2.106 -10.036 4.250 1.00 92.44 93 LEU A CA 1
ATOM 700 C C . LEU A 1 93 ? -2.247 -8.648 4.900 1.00 92.44 93 LEU A C 1
ATOM 702 O O . LEU A 1 93 ? -1.700 -8.437 5.976 1.00 92.44 93 LEU A O 1
ATOM 706 N N . SER A 1 94 ? -2.955 -7.705 4.273 1.00 90.44 94 SER A N 1
ATOM 707 C CA . SER A 1 94 ? -2.929 -6.291 4.678 1.00 90.44 94 SER A CA 1
ATOM 708 C C . SER A 1 94 ? -3.502 -5.994 6.067 1.00 90.44 94 SER A C 1
ATOM 710 O O . SER A 1 94 ? -3.049 -5.045 6.695 1.00 90.44 94 SER A O 1
ATOM 712 N N . ILE A 1 95 ? -4.496 -6.759 6.524 1.00 95.06 95 ILE A N 1
ATOM 713 C CA . ILE A 1 95 ? -5.221 -6.567 7.781 1.00 95.06 95 ILE A CA 1
ATOM 714 C C . ILE A 1 95 ? -5.347 -7.893 8.506 1.00 95.06 95 ILE A C 1
ATOM 716 O O . ILE A 1 95 ? -5.777 -8.897 7.922 1.00 95.06 95 ILE A O 1
ATOM 720 N N . ARG A 1 96 ? -4.994 -7.882 9.790 1.00 95.94 96 ARG A N 1
ATOM 721 C CA . ARG A 1 96 ? -5.001 -9.055 10.660 1.00 95.94 96 ARG A CA 1
ATOM 722 C C . ARG A 1 96 ? -5.607 -8.736 12.014 1.00 95.94 96 ARG A C 1
ATOM 724 O O . ARG A 1 96 ? -5.269 -7.723 12.618 1.00 95.94 96 ARG A O 1
ATOM 731 N N . LYS A 1 97 ? -6.455 -9.628 12.521 1.00 96.06 97 LYS A N 1
ATOM 732 C CA . LYS A 1 97 ? -6.806 -9.644 13.940 1.00 96.06 97 LYS A CA 1
ATOM 733 C C . LYS A 1 97 ? -5.546 -10.000 14.738 1.00 96.06 97 LYS A C 1
ATOM 735 O O . LYS A 1 97 ? -4.951 -11.044 14.459 1.00 96.06 97 LYS A O 1
ATOM 740 N N . PRO A 1 98 ? -5.120 -9.185 15.715 1.00 96.19 98 PRO A N 1
ATOM 741 C CA . PRO A 1 98 ? -3.988 -9.541 16.554 1.00 96.19 98 PRO A CA 1
ATOM 742 C C . PRO A 1 98 ? -4.361 -10.737 17.440 1.00 96.19 98 PRO A C 1
ATOM 744 O O . PRO A 1 98 ? -5.437 -10.776 18.036 1.00 96.19 98 PRO A O 1
ATOM 747 N N . MET A 1 99 ? -3.478 -11.733 17.502 1.00 95.25 99 MET A N 1
ATOM 748 C CA . MET A 1 99 ? -3.653 -12.933 18.323 1.00 95.25 99 MET A CA 1
ATOM 749 C C . MET A 1 99 ? -2.293 -13.333 18.903 1.00 95.25 99 MET A C 1
ATOM 751 O O . MET A 1 99 ? -1.362 -13.490 18.108 1.00 95.25 99 MET A O 1
ATOM 755 N N . PRO A 1 100 ? -2.150 -13.580 20.221 1.00 96.00 100 PRO A N 1
ATOM 756 C CA . PRO A 1 100 ? -0.831 -13.842 20.811 1.00 96.00 100 PRO A CA 1
ATOM 757 C C . PRO A 1 100 ? -0.115 -15.055 20.213 1.00 96.00 100 PRO A C 1
ATOM 759 O O . PRO A 1 100 ? 1.094 -15.045 20.026 1.00 96.00 100 PRO A O 1
ATOM 762 N N . ARG A 1 101 ? -0.862 -16.085 19.802 1.00 95.31 101 ARG A N 1
ATOM 763 C CA . ARG A 1 101 ? -0.302 -17.258 19.102 1.00 95.31 101 ARG A CA 1
ATOM 764 C C . ARG A 1 101 ? 0.356 -16.952 17.747 1.00 95.31 101 ARG A C 1
ATOM 766 O O . ARG A 1 101 ? 1.050 -17.808 17.209 1.00 95.31 101 ARG A O 1
ATOM 773 N N . TYR A 1 102 ? 0.072 -15.789 17.160 1.00 96.25 102 TYR A N 1
ATOM 774 C CA . TYR A 1 102 ? 0.660 -15.312 15.904 1.00 96.25 102 TYR A CA 1
ATOM 775 C C . TYR A 1 102 ? 1.588 -14.113 16.113 1.00 96.25 102 TYR A C 1
ATOM 777 O O . TYR A 1 102 ? 1.975 -13.459 15.145 1.00 96.25 102 TYR A O 1
ATOM 785 N N . SER A 1 103 ? 1.938 -13.832 17.366 1.00 96.75 103 SER A N 1
ATOM 786 C CA . SER A 1 103 ? 2.916 -12.822 17.733 1.00 96.75 103 SER A CA 1
ATOM 787 C C . SER A 1 103 ? 4.258 -13.074 17.036 1.00 96.75 103 SER A C 1
ATOM 789 O O . SER A 1 103 ? 4.717 -14.215 16.943 1.00 96.75 103 SER A O 1
ATOM 791 N N . LEU A 1 104 ? 4.847 -12.008 16.492 1.00 96.19 104 LEU A N 1
ATOM 792 C CA . LEU A 1 104 ? 6.089 -11.992 15.714 1.00 96.19 104 LEU A CA 1
ATOM 793 C C . LEU A 1 104 ? 6.087 -12.871 14.451 1.00 96.19 104 LEU A C 1
ATOM 795 O O . LEU A 1 104 ? 7.152 -13.184 13.917 1.00 96.19 104 LEU A O 1
ATOM 799 N N . ILE A 1 105 ? 4.911 -13.246 13.929 1.00 95.19 105 ILE A N 1
ATOM 800 C CA . ILE A 1 105 ? 4.790 -13.962 12.651 1.00 95.19 105 ILE A CA 1
ATOM 801 C C . ILE A 1 105 ? 4.334 -12.987 11.553 1.00 95.19 105 ILE A C 1
ATOM 803 O O . ILE A 1 105 ? 3.148 -12.631 11.513 1.00 95.19 105 ILE A O 1
ATOM 807 N N . PRO A 1 106 ? 5.226 -12.599 10.614 1.00 92.81 106 PRO A N 1
ATOM 808 C CA . PRO A 1 106 ? 4.874 -11.713 9.511 1.00 92.81 106 PRO A CA 1
ATOM 809 C C . PRO A 1 106 ? 3.657 -12.204 8.724 1.00 92.81 106 PRO A C 1
ATOM 811 O O . PRO A 1 106 ? 3.547 -13.378 8.363 1.00 92.81 106 PRO A O 1
ATOM 814 N N . GLY A 1 107 ? 2.728 -11.290 8.466 1.00 92.25 107 GLY A N 1
ATOM 815 C CA . GLY A 1 107 ? 1.490 -11.533 7.740 1.00 92.25 107 GLY A CA 1
ATOM 816 C C . GLY A 1 107 ? 0.399 -12.228 8.553 1.00 92.25 107 GLY A C 1
ATOM 817 O O . GLY A 1 107 ? -0.632 -12.570 7.972 1.00 92.25 107 GLY A O 1
ATOM 818 N N . LYS A 1 108 ? 0.587 -12.467 9.858 1.00 93.81 108 LYS A N 1
ATOM 819 C CA . LYS A 1 108 ? -0.419 -13.136 10.706 1.00 93.81 108 LYS A CA 1
ATOM 820 C C . LYS A 1 108 ? -0.829 -12.363 11.957 1.00 93.81 108 LYS A C 1
ATOM 822 O O . LYS A 1 108 ? -1.952 -12.561 12.409 1.00 93.81 108 LYS A O 1
ATOM 827 N N . GLY A 1 109 ? 0.028 -11.512 12.506 1.00 93.19 109 GLY A N 1
ATOM 828 C CA . GLY A 1 109 ? -0.238 -10.803 13.756 1.00 93.19 109 GLY A CA 1
ATOM 829 C C . GLY A 1 109 ? 0.668 -9.591 13.927 1.00 93.19 109 GLY A C 1
ATOM 830 O O . GLY A 1 109 ? 1.166 -9.065 12.939 1.00 93.19 109 GLY A O 1
ATOM 831 N N . VAL A 1 110 ? 0.857 -9.176 15.180 1.00 96.88 110 VAL A N 1
ATOM 832 C CA . VAL A 1 110 ? 1.760 -8.081 15.562 1.00 96.88 110 VAL A CA 1
ATOM 833 C C . VAL A 1 110 ? 3.210 -8.531 15.415 1.00 96.88 110 VAL A C 1
ATOM 835 O O . VAL A 1 110 ? 3.556 -9.615 15.890 1.00 96.88 110 VAL A O 1
ATOM 838 N N . VAL A 1 111 ? 4.061 -7.709 14.797 1.00 96.12 111 VAL A N 1
ATOM 839 C CA . VAL A 1 111 ? 5.508 -7.968 14.655 1.00 96.12 111 VAL A CA 1
ATOM 840 C C . VAL A 1 111 ? 6.394 -6.915 15.331 1.00 96.12 111 VAL A C 1
ATOM 842 O O . VAL A 1 111 ? 7.602 -6.862 15.079 1.00 96.12 111 VAL A O 1
ATOM 845 N N . ALA A 1 112 ? 5.800 -6.073 16.174 1.00 96.94 112 ALA A N 1
ATOM 846 C CA . ALA A 1 112 ? 6.504 -5.053 16.931 1.00 96.94 112 ALA A CA 1
ATOM 847 C C . ALA A 1 112 ? 7.413 -5.661 18.008 1.00 96.94 112 ALA A C 1
ATOM 849 O O . ALA A 1 112 ? 6.938 -6.312 18.931 1.00 96.94 112 ALA A O 1
ATOM 850 N N . ASP A 1 113 ? 8.714 -5.430 17.857 1.00 96.56 113 ASP A N 1
ATOM 851 C CA . ASP A 1 113 ? 9.787 -5.838 18.770 1.00 96.56 113 ASP A CA 1
ATOM 852 C C . ASP A 1 113 ? 10.910 -4.797 18.630 1.00 96.56 113 ASP A C 1
ATOM 854 O O . ASP A 1 113 ? 11.756 -4.869 17.724 1.00 96.56 113 ASP A O 1
ATOM 858 N N . VAL A 1 114 ? 10.829 -3.723 19.422 1.00 95.81 114 VAL A N 1
ATOM 859 C CA . VAL A 1 114 ? 11.735 -2.570 19.283 1.00 95.81 114 VAL A CA 1
ATOM 860 C C . VAL A 1 114 ? 13.116 -2.840 19.873 1.00 95.81 114 VAL A C 1
ATOM 862 O O . VAL A 1 114 ? 14.114 -2.365 19.322 1.00 95.81 114 VAL A O 1
ATOM 865 N N . ASP A 1 115 ? 13.192 -3.598 20.969 1.00 95.19 115 ASP A N 1
ATOM 866 C CA . ASP A 1 115 ? 14.448 -3.921 21.656 1.00 95.19 115 ASP A CA 1
ATOM 867 C C . ASP A 1 115 ? 15.131 -5.184 21.096 1.00 95.19 115 ASP A C 1
ATOM 869 O O . ASP A 1 115 ? 16.309 -5.427 21.381 1.00 95.19 115 ASP A O 1
ATOM 873 N N . ARG A 1 116 ? 14.442 -5.905 20.201 1.00 95.31 116 ARG A N 1
ATOM 874 C CA . ARG A 1 116 ? 14.915 -7.096 19.482 1.00 95.31 116 ARG A CA 1
ATOM 875 C C . ARG A 1 116 ? 15.193 -8.263 20.418 1.00 95.31 116 ARG A C 1
ATOM 877 O O . ARG A 1 116 ? 16.109 -9.054 20.166 1.00 95.31 116 ARG A O 1
ATOM 884 N N . ASN A 1 117 ? 14.437 -8.360 21.505 1.00 96.62 117 ASN A N 1
ATOM 885 C CA . ASN A 1 117 ? 14.563 -9.444 22.471 1.00 96.62 117 ASN A CA 1
ATOM 886 C C . ASN A 1 117 ? 13.805 -10.719 22.036 1.00 96.62 117 ASN A C 1
ATOM 888 O O . ASN A 1 117 ? 13.926 -11.751 22.700 1.00 96.62 117 ASN A O 1
ATOM 892 N N . GLY A 1 118 ? 13.075 -10.677 20.913 1.00 96.56 118 GLY A N 1
ATOM 893 C CA . GLY A 1 118 ? 12.273 -11.795 20.417 1.00 96.56 118 GLY A CA 1
ATOM 894 C C . GLY A 1 118 ? 10.923 -11.950 21.122 1.00 96.56 118 GLY A C 1
ATOM 895 O O . GLY A 1 118 ? 10.321 -13.024 21.046 1.00 96.56 118 GLY A O 1
ATOM 896 N N . VAL A 1 119 ? 10.453 -10.907 21.805 1.00 97.62 119 VAL A N 1
ATOM 897 C CA . VAL A 1 119 ? 9.152 -10.802 22.466 1.00 97.62 119 VAL A CA 1
ATOM 898 C C . VAL A 1 119 ? 8.420 -9.596 21.885 1.00 97.62 119 VAL A C 1
ATOM 900 O O . VAL A 1 119 ? 8.976 -8.521 21.724 1.00 97.62 119 VAL A O 1
ATOM 903 N N . ASP A 1 120 ? 7.150 -9.788 21.557 1.00 97.62 120 ASP A N 1
ATOM 904 C CA . ASP A 1 120 ? 6.279 -8.712 21.090 1.00 97.62 120 ASP A CA 1
ATOM 905 C C . ASP A 1 120 ? 6.101 -7.639 22.164 1.00 97.62 120 ASP A C 1
ATOM 907 O O . ASP A 1 120 ? 5.756 -7.947 23.308 1.00 97.62 120 ASP A O 1
ATOM 911 N N . ASP A 1 121 ? 6.296 -6.380 21.781 1.00 98.38 121 ASP A N 1
ATOM 912 C CA . ASP A 1 121 ? 6.256 -5.222 22.675 1.00 98.38 121 ASP A CA 1
ATOM 913 C C . ASP A 1 121 ? 4.921 -5.106 23.443 1.00 98.38 121 ASP A C 1
ATOM 915 O O . ASP A 1 121 ? 4.884 -4.614 24.577 1.00 98.38 121 ASP A O 1
ATOM 919 N N . PHE A 1 122 ? 3.805 -5.573 22.867 1.00 98.56 122 PHE A N 1
ATOM 920 C CA . PHE A 1 122 ? 2.521 -5.636 23.572 1.00 98.56 122 PHE A CA 1
ATOM 921 C C . PHE A 1 122 ? 2.495 -6.746 24.621 1.00 98.56 122 PHE A C 1
ATOM 923 O O . PHE A 1 122 ? 1.910 -6.558 25.686 1.00 98.56 122 PHE A O 1
ATOM 930 N N . ILE A 1 123 ? 3.110 -7.896 24.344 1.00 98.38 123 ILE A N 1
ATOM 931 C CA . ILE A 1 123 ? 3.215 -9.002 25.306 1.00 98.38 123 ILE A CA 1
ATOM 932 C C . ILE A 1 123 ? 4.175 -8.622 26.440 1.00 98.38 123 ILE A C 1
ATOM 934 O O . ILE A 1 123 ? 3.890 -8.903 27.603 1.00 98.38 123 ILE A O 1
ATOM 938 N N . GLN A 1 124 ? 5.275 -7.939 26.118 1.00 97.94 124 GLN A N 1
ATOM 939 C CA . GLN A 1 124 ? 6.242 -7.424 27.088 1.00 97.94 124 GLN A CA 1
ATOM 940 C C . GLN A 1 124 ? 5.650 -6.336 27.995 1.00 97.94 124 GLN A C 1
ATOM 942 O O . GLN A 1 124 ? 6.121 -6.146 29.117 1.00 97.94 124 GLN A O 1
ATOM 947 N N . GLY A 1 125 ? 4.615 -5.634 27.533 1.00 98.19 125 GLY A N 1
ATOM 948 C CA . GLY A 1 125 ? 3.981 -4.565 28.296 1.00 98.19 125 GLY A CA 1
ATOM 949 C C . GLY A 1 125 ? 4.704 -3.224 28.158 1.00 98.19 125 GLY A C 1
ATOM 950 O O . GLY A 1 125 ? 4.874 -2.520 29.155 1.00 98.19 125 GLY A O 1
ATOM 951 N N . LEU A 1 126 ? 5.186 -2.889 26.954 1.00 98.62 126 LEU A N 1
ATOM 952 C CA . LEU A 1 126 ? 5.981 -1.686 26.704 1.00 98.62 126 LEU A CA 1
ATOM 953 C C . LEU A 1 126 ? 5.264 -0.411 27.184 1.00 98.62 126 LEU A C 1
ATOM 955 O O . LEU A 1 126 ? 4.218 -0.021 26.658 1.00 98.62 126 LEU A O 1
ATOM 959 N N . ASP A 1 127 ? 5.870 0.269 28.160 1.00 98.56 127 ASP A N 1
ATOM 960 C CA . ASP A 1 127 ? 5.410 1.549 28.699 1.00 98.56 127 ASP A CA 1
ATOM 961 C C . ASP A 1 127 ? 6.307 2.691 28.203 1.00 98.56 127 ASP A C 1
ATOM 963 O O . ASP A 1 127 ? 7.418 2.908 28.702 1.00 98.56 127 ASP A O 1
ATOM 967 N N . PHE A 1 128 ? 5.801 3.476 27.247 1.00 98.50 128 PHE A N 1
ATOM 968 C CA . PHE A 1 128 ? 6.526 4.624 26.699 1.00 98.50 128 PHE A CA 1
ATOM 969 C C . PHE A 1 128 ? 6.755 5.747 27.723 1.00 98.50 128 PHE A C 1
ATOM 971 O O . PHE A 1 128 ? 7.547 6.656 27.467 1.00 98.50 128 PHE A O 1
ATOM 978 N N . ASN A 1 129 ? 6.115 5.705 28.895 1.00 98.31 129 ASN A N 1
ATOM 979 C CA . ASN A 1 129 ? 6.382 6.651 29.977 1.00 98.31 129 ASN A CA 1
ATOM 980 C C . ASN A 1 129 ? 7.709 6.367 30.692 1.00 98.31 129 ASN A C 1
ATOM 982 O O . ASN A 1 129 ? 8.295 7.299 31.243 1.00 98.31 129 ASN A O 1
ATOM 986 N N . GLN A 1 130 ? 8.212 5.130 30.632 1.00 97.88 130 GLN A N 1
ATOM 987 C CA . GLN A 1 130 ? 9.430 4.704 31.337 1.00 97.88 130 GLN A CA 1
ATOM 988 C C . GLN A 1 130 ? 10.693 4.736 30.469 1.00 97.88 130 GLN A C 1
ATOM 990 O O . GLN A 1 130 ? 11.795 4.555 30.980 1.00 97.88 130 GLN A O 1
ATOM 995 N N . ILE A 1 131 ? 10.556 4.982 29.164 1.00 96.62 131 ILE A N 1
ATOM 996 C CA . ILE A 1 131 ? 11.674 4.982 28.211 1.00 96.62 131 ILE A CA 1
ATOM 997 C C . ILE A 1 131 ? 11.746 6.294 27.438 1.00 96.62 131 ILE A C 1
ATOM 999 O O . ILE A 1 131 ? 10.734 6.967 27.259 1.00 96.62 131 ILE A O 1
ATOM 1003 N N . THR A 1 132 ? 12.927 6.659 26.951 1.00 96.88 132 THR A N 1
ATOM 1004 C CA . THR A 1 132 ? 13.081 7.743 25.968 1.00 96.88 132 THR A CA 1
ATOM 1005 C C . THR A 1 132 ? 12.536 7.276 24.623 1.00 96.88 132 THR A C 1
ATOM 1007 O O . THR A 1 132 ? 12.911 6.205 24.141 1.00 96.88 132 THR A O 1
ATOM 1010 N N . SER A 1 133 ? 11.640 8.046 24.010 1.00 95.56 133 SER A N 1
ATOM 1011 C CA . SER A 1 133 ? 10.985 7.641 22.763 1.00 95.56 133 SER A CA 1
ATOM 1012 C C . SER A 1 133 ? 10.373 8.813 21.995 1.00 95.56 133 SER A C 1
ATOM 1014 O O . SER A 1 133 ? 10.292 9.942 22.475 1.00 95.56 133 SER A O 1
ATOM 1016 N N . VAL A 1 134 ? 9.820 8.519 20.814 1.00 94.88 134 VAL A N 1
ATOM 1017 C CA . VAL A 1 134 ? 9.014 9.470 20.025 1.00 94.88 134 VAL A CA 1
ATOM 1018 C C . VAL A 1 134 ? 7.776 10.000 20.766 1.00 94.88 134 VAL A C 1
ATOM 1020 O O . VAL A 1 134 ? 7.150 10.952 20.300 1.00 94.88 134 VAL A O 1
ATOM 1023 N N . PHE A 1 135 ? 7.417 9.412 21.913 1.00 97.44 135 PHE A N 1
ATOM 1024 C CA . PHE A 1 135 ? 6.294 9.839 22.742 1.00 97.44 135 PHE A CA 1
ATOM 1025 C C . PHE A 1 135 ? 6.693 10.667 23.975 1.00 97.44 135 PHE A C 1
ATOM 1027 O O . PHE A 1 135 ? 5.818 11.001 24.773 1.00 97.44 135 PHE A O 1
ATOM 1034 N N . ASP A 1 136 ? 7.964 11.060 24.129 1.00 97.69 136 ASP A N 1
ATOM 1035 C CA . ASP A 1 136 ? 8.441 11.808 25.307 1.00 97.69 136 ASP A CA 1
ATOM 1036 C C . ASP A 1 136 ? 7.641 13.088 25.586 1.00 97.69 136 ASP A C 1
ATOM 1038 O O . ASP A 1 136 ? 7.333 13.395 26.737 1.00 97.69 136 ASP A O 1
ATOM 1042 N N . ALA A 1 137 ? 7.222 13.793 24.532 1.00 96.31 137 ALA A N 1
ATOM 1043 C CA . ALA A 1 137 ? 6.415 15.009 24.639 1.00 96.31 137 ALA A CA 1
ATOM 1044 C C . ALA A 1 137 ? 5.003 14.787 25.221 1.00 96.31 137 ALA A C 1
ATOM 1046 O O . ALA A 1 137 ? 4.315 15.764 25.518 1.00 96.31 137 ALA A O 1
ATOM 1047 N N . TYR A 1 138 ? 4.553 13.536 25.346 1.00 96.69 138 TYR A N 1
ATOM 1048 C CA . TYR A 1 138 ? 3.220 13.173 25.831 1.00 96.69 138 TYR A CA 1
ATOM 1049 C C . TYR A 1 138 ? 3.238 12.556 27.229 1.00 96.69 138 TYR A C 1
ATOM 1051 O O . TYR A 1 138 ? 2.175 12.223 27.747 1.00 96.69 138 TYR A O 1
ATOM 1059 N N . LYS A 1 139 ? 4.406 12.413 27.868 1.00 97.25 139 LYS A N 1
ATOM 1060 C CA . LYS A 1 139 ? 4.503 11.934 29.254 1.00 97.25 139 LYS A CA 1
ATOM 1061 C C . LYS A 1 139 ? 3.750 12.869 30.220 1.00 97.25 139 LYS A C 1
ATOM 1063 O O . LYS A 1 139 ? 3.798 14.087 30.037 1.00 97.25 139 LYS A O 1
ATOM 1068 N N . PRO A 1 140 ? 3.063 12.339 31.255 1.00 96.06 140 PRO A N 1
ATOM 1069 C CA . PRO A 1 140 ? 2.953 10.926 31.653 1.00 96.06 140 PRO A CA 1
ATOM 1070 C C . PRO A 1 140 ? 1.785 10.171 30.977 1.00 96.06 140 PRO A C 1
ATOM 1072 O O . PRO A 1 140 ? 1.293 9.173 31.498 1.00 96.06 140 PRO A O 1
ATOM 1075 N N . TYR A 1 141 ? 1.292 10.666 29.843 1.00 96.88 141 TYR A N 1
ATOM 1076 C CA . TYR A 1 141 ? 0.185 10.088 29.075 1.00 96.88 141 TYR A CA 1
ATOM 1077 C C . TYR A 1 141 ? 0.656 9.415 27.778 1.00 96.88 141 TYR A C 1
ATOM 1079 O O . TYR A 1 141 ? -0.133 9.257 26.836 1.00 96.88 141 TYR A O 1
ATOM 1087 N N . ALA A 1 142 ? 1.937 9.045 27.698 1.00 98.00 142 ALA A N 1
ATOM 1088 C CA . ALA A 1 142 ? 2.451 8.286 26.570 1.00 98.00 142 ALA A CA 1
ATOM 1089 C C . ALA A 1 142 ? 1.781 6.897 26.529 1.00 98.00 142 ALA A C 1
ATOM 1091 O O . ALA A 1 142 ? 1.299 6.424 27.568 1.00 98.00 142 ALA A O 1
ATOM 1092 N N . PRO A 1 143 ? 1.714 6.250 25.352 1.00 98.38 143 PRO A N 1
ATOM 1093 C CA . PRO A 1 143 ? 1.039 4.968 25.222 1.00 98.38 143 PRO A CA 1
ATOM 1094 C C . PRO A 1 143 ? 1.635 3.881 26.120 1.00 98.38 143 PRO A C 1
ATOM 1096 O O . PRO A 1 143 ? 2.833 3.867 26.394 1.00 98.38 143 PRO A O 1
ATOM 1099 N N . VAL A 1 144 ? 0.791 2.943 26.539 1.00 98.69 144 VAL A N 1
ATOM 1100 C CA . VAL A 1 144 ? 1.217 1.686 27.163 1.00 98.69 144 VAL A CA 1
ATOM 1101 C C . VAL A 1 144 ? 0.591 0.534 26.399 1.00 98.69 144 VAL A C 1
ATOM 1103 O O . VAL A 1 144 ? -0.632 0.493 26.226 1.00 98.69 144 VAL A O 1
ATOM 1106 N N . LEU A 1 145 ? 1.438 -0.365 25.911 1.00 98.81 145 LEU A N 1
ATOM 1107 C CA . LEU A 1 145 ? 1.051 -1.548 25.152 1.00 98.81 145 LEU A CA 1
ATOM 1108 C C . LEU A 1 145 ? 0.855 -2.711 26.126 1.00 98.81 145 LEU A C 1
ATOM 1110 O O . LEU A 1 145 ? 1.561 -2.802 27.124 1.00 98.81 145 LEU A O 1
ATOM 1114 N N . SER A 1 146 ? -0.139 -3.564 25.892 1.00 98.69 146 SER A N 1
ATOM 1115 C CA . SER A 1 146 ? -0.384 -4.732 26.752 1.00 98.69 146 SER A CA 1
ATOM 1116 C C . SER A 1 146 ? -1.210 -5.802 26.042 1.00 98.69 146 SER A C 1
ATOM 1118 O O . SER A 1 146 ? -1.955 -5.499 25.106 1.00 98.69 146 SER A O 1
ATOM 1120 N N . VAL A 1 147 ? -1.124 -7.040 26.531 1.00 98.62 147 VAL A N 1
ATOM 1121 C CA . VAL A 1 147 ? -2.023 -8.149 26.191 1.00 98.62 147 VAL A CA 1
ATOM 1122 C C . VAL A 1 147 ? -2.665 -8.680 27.468 1.00 98.62 147 VAL A C 1
ATOM 1124 O O . VAL A 1 147 ? -1.973 -8.986 28.436 1.00 98.62 147 VAL A O 1
ATOM 1127 N N . GLU A 1 148 ? -3.988 -8.833 27.472 1.00 96.88 148 GLU A N 1
ATOM 1128 C CA . GLU A 1 148 ? -4.733 -9.448 28.574 1.00 96.88 148 GLU A CA 1
ATOM 1129 C C . GLU A 1 148 ? -5.787 -10.407 28.034 1.00 96.88 148 GLU A C 1
ATOM 1131 O O . GLU A 1 148 ? -6.620 -10.011 27.223 1.00 96.88 148 GLU A O 1
ATOM 1136 N N . LYS A 1 149 ? -5.783 -11.661 28.513 1.00 93.75 149 LYS A N 1
ATOM 1137 C CA . LYS A 1 149 ? -6.748 -12.703 28.103 1.00 93.75 149 LYS A CA 1
ATOM 1138 C C . LYS A 1 149 ? -6.904 -12.782 26.574 1.00 93.75 149 LYS A C 1
ATOM 1140 O O . LYS A 1 149 ? -8.012 -12.713 26.053 1.00 93.75 149 LYS A O 1
ATOM 1145 N N . ASP A 1 150 ? -5.775 -12.860 25.874 1.00 92.81 150 ASP A N 1
ATOM 1146 C CA . ASP A 1 150 ? -5.663 -12.887 24.408 1.00 92.81 150 ASP A CA 1
ATOM 1147 C C . ASP A 1 150 ? -6.103 -11.624 23.644 1.00 92.81 150 ASP A C 1
ATOM 1149 O O . ASP A 1 150 ? -6.040 -11.600 22.414 1.00 92.81 150 ASP A O 1
ATOM 1153 N N . GLN A 1 151 ? -6.477 -10.547 24.340 1.00 96.56 151 GLN A N 1
ATOM 1154 C CA . GLN A 1 151 ? -6.824 -9.261 23.739 1.00 96.56 151 GLN A CA 1
ATOM 1155 C C . GLN A 1 151 ? -5.661 -8.270 23.862 1.00 96.56 151 GLN A C 1
ATOM 1157 O O . GLN A 1 151 ? -5.134 -8.032 24.947 1.00 96.56 151 GLN A O 1
ATOM 1162 N N . TYR A 1 152 ? -5.295 -7.650 22.743 1.00 98.56 152 TYR A N 1
ATOM 1163 C CA . TYR A 1 152 ? -4.302 -6.577 22.682 1.00 98.56 152 TYR A CA 1
ATOM 1164 C C . TYR A 1 152 ? -4.929 -5.237 23.075 1.00 98.56 152 TYR A C 1
ATOM 1166 O O . TYR A 1 152 ? -6.072 -4.954 22.699 1.00 98.56 152 TYR A O 1
ATOM 1174 N N . PHE A 1 153 ? -4.176 -4.390 23.776 1.00 98.62 153 PHE A N 1
ATOM 1175 C CA . PHE A 1 153 ? -4.623 -3.075 24.226 1.00 98.62 153 PHE A CA 1
ATOM 1176 C C . PHE A 1 153 ? -3.566 -1.990 24.026 1.00 98.62 153 PHE A C 1
ATOM 1178 O O . PHE A 1 153 ? -2.368 -2.221 24.192 1.00 98.62 153 PHE A O 1
ATOM 1185 N N . ILE A 1 154 ? -4.048 -0.775 23.766 1.00 98.50 154 ILE A N 1
ATOM 1186 C CA . ILE A 1 154 ? -3.280 0.468 23.872 1.00 98.50 154 ILE A CA 1
ATOM 1187 C C . ILE A 1 154 ? -3.952 1.333 24.936 1.00 98.50 154 ILE A C 1
ATOM 1189 O O . ILE A 1 154 ? -5.139 1.651 24.826 1.00 98.50 154 ILE A O 1
ATOM 1193 N N . ARG A 1 155 ? -3.206 1.732 25.966 1.00 98.12 155 ARG A N 1
ATOM 1194 C CA . ARG A 1 155 ? -3.688 2.634 27.019 1.00 98.12 155 ARG A CA 1
ATOM 1195 C C . ARG A 1 155 ? -3.069 4.020 26.880 1.00 98.12 155 ARG A C 1
ATOM 1197 O O . ARG A 1 155 ? -1.853 4.134 26.769 1.00 98.12 155 ARG A O 1
ATOM 1204 N N . LEU A 1 156 ? -3.902 5.059 26.933 1.00 95.56 156 LEU A N 1
ATOM 1205 C CA . LEU A 1 156 ? -3.499 6.467 27.001 1.00 95.56 156 LEU A CA 1
ATOM 1206 C C . LEU A 1 156 ? -4.053 7.070 28.295 1.00 95.56 156 LEU A C 1
ATOM 1208 O O . LEU A 1 156 ? -5.267 7.204 28.453 1.00 95.56 156 LEU A O 1
ATOM 1212 N N . GLY A 1 157 ? -3.175 7.416 29.240 1.00 93.06 157 GLY A N 1
ATOM 1213 C CA . GLY A 1 157 ? -3.610 7.820 30.579 1.00 93.06 157 GLY A CA 1
ATOM 1214 C C . GLY A 1 157 ? -4.466 6.730 31.237 1.00 93.06 157 GLY A C 1
ATOM 1215 O O . GLY A 1 157 ? -3.999 5.606 31.430 1.00 93.06 157 GLY A O 1
ATOM 1216 N N . GLU A 1 158 ? -5.718 7.060 31.555 1.00 94.06 158 GLU A N 1
ATOM 1217 C CA . GLU A 1 158 ? -6.692 6.148 32.177 1.00 94.06 158 GLU A CA 1
ATOM 1218 C C . GLU A 1 158 ? -7.522 5.350 31.159 1.00 94.06 158 GLU A C 1
ATOM 1220 O O . GLU A 1 158 ? -8.144 4.350 31.516 1.00 94.06 158 GLU A O 1
ATOM 1225 N N . VAL A 1 159 ? -7.532 5.753 29.885 1.00 95.31 159 VAL A N 1
ATOM 1226 C CA . VAL A 1 159 ? -8.355 5.104 28.859 1.00 95.31 159 VAL A CA 1
ATOM 1227 C C . VAL A 1 159 ? -7.590 3.957 28.231 1.00 95.31 159 VAL A C 1
ATOM 1229 O O . VAL A 1 159 ? -6.533 4.149 27.629 1.00 95.31 159 VAL A O 1
ATOM 1232 N N . LYS A 1 160 ? -8.154 2.757 28.332 1.00 96.75 160 LYS A N 1
ATOM 1233 C CA . LYS A 1 160 ? -7.602 1.534 27.759 1.00 96.75 160 LYS A CA 1
ATOM 1234 C C . LYS A 1 160 ? -8.466 1.054 26.602 1.00 96.75 160 LYS A C 1
ATOM 1236 O O . LYS A 1 160 ? -9.648 0.786 26.783 1.00 96.75 160 LYS A O 1
ATOM 1241 N N . MET A 1 161 ? -7.866 0.947 25.423 1.00 97.06 161 MET A N 1
ATOM 1242 C CA . MET A 1 161 ? -8.575 0.702 24.170 1.00 97.06 161 MET A CA 1
ATOM 1243 C C . MET A 1 161 ? -8.183 -0.664 23.604 1.00 97.06 161 MET A C 1
ATOM 1245 O O . MET A 1 161 ? -6.982 -0.909 23.435 1.00 97.06 161 MET A O 1
ATOM 1249 N N . PRO A 1 162 ? -9.139 -1.564 23.316 1.00 97.44 162 PRO A N 1
ATOM 1250 C CA . PRO A 1 162 ? -8.835 -2.823 22.650 1.00 97.44 162 PRO A CA 1
ATOM 1251 C C . PRO A 1 162 ? -8.391 -2.575 21.206 1.00 97.44 162 PRO A C 1
ATOM 1253 O O . PRO A 1 162 ? -9.008 -1.794 20.477 1.00 97.44 162 PRO A O 1
ATOM 1256 N N . VAL A 1 163 ? -7.334 -3.270 20.788 1.00 97.88 163 VAL A N 1
ATOM 1257 C CA . VAL A 1 163 ? -6.897 -3.335 19.390 1.00 97.88 163 VAL A CA 1
ATOM 1258 C C . VAL A 1 163 ? -7.741 -4.378 18.661 1.00 97.88 163 VAL A C 1
ATOM 1260 O O . VAL A 1 163 ? -7.711 -5.561 18.997 1.00 97.88 163 VAL A O 1
ATOM 1263 N N . VAL A 1 164 ? -8.496 -3.938 17.659 1.00 95.88 164 VAL A N 1
ATOM 1264 C CA . VAL A 1 164 ? -9.393 -4.785 16.859 1.00 95.88 164 VAL A CA 1
ATOM 1265 C C . VAL A 1 164 ? -8.632 -5.455 15.718 1.00 95.88 164 VAL A C 1
ATOM 1267 O O . VAL A 1 164 ? -8.813 -6.641 15.455 1.00 95.88 164 VAL A O 1
ATOM 1270 N N . PHE A 1 165 ? -7.747 -4.704 15.061 1.00 96.31 165 PHE A N 1
ATOM 1271 C CA . PHE A 1 165 ? -6.934 -5.193 13.953 1.00 96.31 165 PHE A CA 1
ATOM 1272 C C . PHE A 1 165 ? -5.590 -4.464 13.866 1.00 96.31 165 PHE A C 1
ATOM 1274 O O . PHE A 1 165 ? -5.407 -3.368 14.402 1.00 96.31 165 PHE A O 1
ATOM 1281 N N . VAL A 1 166 ? -4.677 -5.059 13.109 1.00 95.81 166 VAL A N 1
ATOM 1282 C CA . VAL A 1 166 ? -3.413 -4.481 12.653 1.00 95.81 166 VAL A CA 1
ATOM 1283 C C . VAL A 1 166 ? -3.480 -4.325 11.137 1.00 95.81 166 VAL A C 1
ATOM 1285 O O . VAL A 1 166 ? -3.927 -5.245 10.455 1.00 95.81 166 VAL A O 1
ATOM 1288 N N . VAL A 1 167 ? -3.055 -3.177 10.610 1.00 93.94 167 VAL A N 1
ATOM 1289 C CA . VAL A 1 167 ? -2.817 -2.959 9.174 1.00 93.94 167 VAL A CA 1
ATOM 1290 C C . VAL A 1 167 ? -1.312 -2.995 8.930 1.00 93.94 167 VAL A C 1
ATOM 1292 O O . VAL A 1 167 ? -0.586 -2.223 9.557 1.00 93.94 167 VAL A O 1
ATOM 1295 N N . GLY A 1 168 ? -0.861 -3.828 7.994 1.00 90.88 168 GLY A N 1
ATOM 1296 C CA . GLY A 1 168 ? 0.554 -4.069 7.708 1.00 90.88 168 GLY A CA 1
ATOM 1297 C C . GLY A 1 168 ? 1.078 -5.334 8.387 1.00 90.88 168 GLY A C 1
ATOM 1298 O O . GLY A 1 168 ? 0.387 -6.348 8.386 1.00 90.88 168 GLY A O 1
ATOM 1299 N N . GLY A 1 169 ? 2.309 -5.296 8.905 1.00 89.25 169 GLY A N 1
ATOM 1300 C CA . GLY A 1 169 ? 2.884 -6.416 9.666 1.00 89.25 169 GLY A CA 1
ATOM 1301 C C . GLY A 1 169 ? 3.407 -7.541 8.784 1.00 89.25 169 GLY A C 1
ATOM 1302 O O . GLY A 1 169 ? 3.333 -8.710 9.141 1.00 89.25 169 GLY A O 1
ATOM 1303 N N . THR A 1 170 ? 3.879 -7.207 7.580 1.00 88.31 170 THR A N 1
ATOM 1304 C CA . THR A 1 170 ? 4.321 -8.190 6.563 1.00 88.31 170 THR A CA 1
ATOM 1305 C C . THR A 1 170 ? 5.841 -8.342 6.482 1.00 88.31 170 THR A C 1
ATOM 1307 O O . THR A 1 170 ? 6.340 -9.080 5.640 1.00 88.31 170 THR A O 1
ATOM 1310 N N . GLY A 1 171 ? 6.574 -7.663 7.358 1.00 80.94 171 GLY A N 1
ATOM 1311 C CA . GLY A 1 171 ? 8.030 -7.608 7.456 1.00 80.94 171 GLY A CA 1
ATOM 1312 C C . GLY A 1 171 ? 8.673 -6.434 6.714 1.00 80.94 171 GLY A C 1
ATOM 1313 O O . GLY A 1 171 ? 9.840 -6.140 6.953 1.00 80.94 171 GLY A O 1
ATOM 1314 N N . ASP A 1 172 ? 7.930 -5.758 5.834 1.00 77.19 172 ASP A N 1
ATOM 1315 C CA . ASP A 1 172 ? 8.517 -4.880 4.814 1.00 77.19 172 ASP A CA 1
ATOM 1316 C C . ASP A 1 172 ? 8.248 -3.383 5.009 1.00 77.19 172 ASP A C 1
ATOM 1318 O O . ASP A 1 172 ? 8.932 -2.566 4.394 1.00 77.19 172 ASP A O 1
ATOM 1322 N N . TRP A 1 173 ? 7.232 -3.003 5.792 1.00 81.06 173 TRP A N 1
ATOM 1323 C CA . TRP A 1 173 ? 6.781 -1.611 5.860 1.00 81.06 173 TRP A CA 1
ATOM 1324 C C . TRP A 1 173 ? 6.550 -1.155 7.300 1.00 81.06 173 TRP A C 1
ATOM 1326 O O . TRP A 1 173 ? 7.473 -0.722 7.985 1.00 81.06 173 TRP A O 1
ATOM 1336 N N . ARG A 1 174 ? 5.297 -1.174 7.745 1.00 87.94 174 ARG A N 1
ATOM 1337 C CA . ARG A 1 174 ? 4.847 -0.580 8.996 1.00 87.94 174 ARG A CA 1
ATOM 1338 C C . ARG A 1 174 ? 3.569 -1.247 9.463 1.00 87.94 174 ARG A C 1
ATOM 1340 O O . ARG A 1 174 ? 2.744 -1.633 8.638 1.00 87.94 174 ARG A O 1
ATOM 1347 N N . GLU A 1 175 ? 3.376 -1.259 10.770 1.00 92.81 175 GLU A N 1
ATOM 1348 C CA . GLU A 1 175 ? 2.150 -1.667 11.440 1.00 92.81 175 GLU A CA 1
ATOM 1349 C C . GLU A 1 175 ? 1.430 -0.461 12.028 1.00 92.81 175 GLU A C 1
ATOM 1351 O O . GLU A 1 175 ? 2.034 0.390 12.688 1.00 92.81 175 GLU A O 1
ATOM 1356 N N . ARG A 1 176 ? 0.120 -0.398 11.793 1.00 93.88 176 ARG A N 1
ATOM 1357 C CA . ARG A 1 176 ? -0.804 0.523 12.464 1.00 93.88 176 ARG A CA 1
ATOM 1358 C C . ARG A 1 176 ? -1.917 -0.272 13.121 1.00 93.88 176 ARG A C 1
ATOM 1360 O O . ARG A 1 176 ? -2.338 -1.297 12.595 1.00 93.88 176 ARG A O 1
ATOM 1367 N N . TYR A 1 177 ? -2.431 0.245 14.228 1.00 96.94 177 TYR A N 1
ATOM 1368 C CA . TYR A 1 177 ? -3.373 -0.477 15.077 1.00 96.94 177 TYR A CA 1
ATOM 1369 C C . TYR A 1 177 ? -4.739 0.208 15.057 1.00 96.94 177 TYR A C 1
ATOM 1371 O O . TYR A 1 177 ? -4.842 1.398 15.366 1.00 96.94 177 TYR A O 1
ATOM 1379 N N . GLY A 1 178 ? -5.783 -0.529 14.683 1.00 96.19 178 GLY A N 1
ATOM 1380 C CA . GLY A 1 178 ? -7.171 -0.086 14.794 1.00 96.19 178 GLY A CA 1
ATOM 1381 C C . GLY A 1 178 ? -7.697 -0.357 16.198 1.00 96.19 178 GLY A C 1
ATOM 1382 O O . GLY A 1 178 ? -7.591 -1.485 16.675 1.00 96.19 178 GLY A O 1
ATOM 1383 N N . VAL A 1 179 ? -8.255 0.652 16.864 1.00 96.25 179 VAL A N 1
ATOM 1384 C CA . VAL A 1 179 ? -8.768 0.557 18.236 1.00 96.25 179 VAL A CA 1
ATOM 1385 C C . VAL A 1 179 ? -10.222 1.007 18.343 1.00 96.25 179 VAL A C 1
ATOM 1387 O O . VAL A 1 179 ? -10.636 1.939 17.652 1.00 96.25 179 VAL A O 1
ATOM 1390 N N . ARG A 1 180 ? -10.982 0.380 19.246 1.00 94.56 180 ARG A N 1
ATOM 1391 C CA . ARG A 1 180 ? -12.286 0.898 19.694 1.00 94.56 180 ARG A CA 1
ATOM 1392 C C . ARG A 1 180 ? -12.118 1.711 20.971 1.00 94.56 180 ARG A C 1
ATOM 1394 O O . ARG A 1 180 ? -11.308 1.370 21.833 1.00 94.56 180 ARG A O 1
ATOM 1401 N N . LEU A 1 181 ? -12.875 2.792 21.090 1.00 93.50 181 LEU A N 1
ATOM 1402 C CA . LEU A 1 181 ? -12.795 3.705 22.226 1.00 93.50 181 LEU A CA 1
ATOM 1403 C C . LEU A 1 181 ? -13.839 3.321 23.270 1.00 93.50 181 LEU A C 1
ATOM 1405 O O . LEU A 1 181 ? -14.994 3.140 22.896 1.00 93.50 181 LEU A O 1
ATOM 1409 N N . PRO A 1 182 ? -13.483 3.217 24.560 1.00 94.31 182 PRO A N 1
ATOM 1410 C CA . PRO A 1 182 ? -14.476 3.145 25.623 1.00 94.31 182 PRO A CA 1
ATOM 1411 C C . PRO A 1 182 ? -15.344 4.409 25.633 1.00 94.31 182 PRO A C 1
ATOM 1413 O O . PRO A 1 182 ? -14.809 5.520 25.676 1.00 94.31 182 PRO A O 1
ATOM 1416 N N . VAL A 1 183 ? -16.665 4.242 25.615 1.00 93.00 183 VAL A N 1
ATOM 1417 C CA . VAL A 1 183 ? -17.644 5.343 25.622 1.00 93.00 183 VAL A CA 1
ATOM 1418 C C . VAL A 1 183 ? -18.786 5.048 26.588 1.00 93.00 183 VAL A C 1
ATOM 1420 O O . VAL A 1 183 ? -19.118 3.893 26.849 1.00 93.00 183 VAL A O 1
ATOM 1423 N N . THR A 1 184 ? -19.397 6.096 27.133 1.00 94.06 184 THR A N 1
ATOM 1424 C CA . THR A 1 184 ? -20.459 5.968 28.148 1.00 94.06 184 THR A CA 1
ATOM 1425 C C . THR A 1 184 ? -21.860 5.796 27.571 1.00 94.06 184 THR A C 1
ATOM 1427 O O . THR A 1 184 ? -22.768 5.377 28.284 1.00 94.06 184 THR A O 1
ATOM 1430 N N . ASP A 1 185 ? -22.045 6.113 26.293 1.00 92.56 185 ASP A N 1
ATOM 1431 C CA . ASP A 1 185 ? -23.342 6.209 25.628 1.00 92.56 185 ASP A CA 1
ATOM 1432 C C . ASP A 1 185 ? -23.579 5.097 24.595 1.00 92.56 185 ASP A C 1
ATOM 1434 O O . ASP A 1 185 ? -24.463 5.239 23.755 1.00 92.56 185 ASP A O 1
ATOM 1438 N N . SER A 1 186 ? -22.816 3.997 24.645 1.00 91.94 186 SER A N 1
ATOM 1439 C CA . SER A 1 186 ? -22.977 2.821 23.775 1.00 91.94 186 SER A CA 1
ATOM 1440 C C . SER A 1 186 ? -23.392 1.576 24.573 1.00 91.94 186 SER A C 1
ATOM 1442 O O . SER A 1 186 ? -22.802 1.321 25.625 1.00 91.94 186 SER A O 1
ATOM 1444 N N . PRO A 1 187 ? -24.333 0.742 24.079 1.00 89.88 187 PRO A N 1
ATOM 1445 C CA . PRO A 1 187 ? -24.710 -0.515 24.736 1.00 89.88 187 PRO A CA 1
ATOM 1446 C C . PRO A 1 187 ? -23.549 -1.501 24.909 1.00 89.88 187 PRO A C 1
ATOM 1448 O O . PRO A 1 187 ? -23.545 -2.290 25.850 1.00 89.88 187 PRO A O 1
ATOM 1451 N N . THR A 1 188 ? -22.561 -1.461 24.011 1.00 90.62 188 THR A N 1
ATOM 1452 C CA . THR A 1 188 ? -21.365 -2.316 24.078 1.00 90.62 188 THR A CA 1
ATOM 1453 C C . THR A 1 188 ? -20.297 -1.752 25.019 1.00 90.62 188 THR A C 1
ATOM 1455 O O . THR A 1 188 ? -19.316 -2.433 25.311 1.00 90.62 188 THR A O 1
ATOM 1458 N N . GLY A 1 18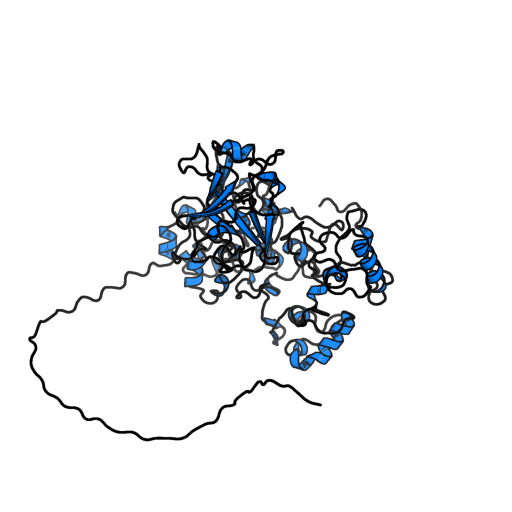9 ? -20.459 -0.503 25.473 1.00 93.50 189 GLY A N 1
ATOM 1459 C CA . GLY A 1 189 ? -19.427 0.268 26.167 1.00 93.50 189 GLY A CA 1
ATOM 1460 C C . GLY A 1 189 ? -18.304 0.775 25.255 1.00 93.50 189 GLY A C 1
ATOM 1461 O O . GLY A 1 189 ? -17.345 1.364 25.754 1.00 93.50 189 GLY A O 1
ATOM 1462 N N . TYR A 1 190 ? -18.404 0.567 23.937 1.00 93.56 190 TYR A N 1
ATOM 1463 C CA . TYR A 1 190 ? -17.390 0.951 22.953 1.00 93.56 190 TYR A CA 1
ATOM 1464 C C . TYR A 1 190 ? -17.978 1.743 21.777 1.00 93.56 190 TYR A C 1
ATOM 1466 O O . TYR A 1 190 ? -19.170 1.640 21.484 1.00 93.56 190 TYR A O 1
ATOM 1474 N N . SER A 1 191 ? -17.128 2.529 21.110 1.00 92.50 191 SER A N 1
ATOM 1475 C CA . SER A 1 191 ? -17.435 3.197 19.840 1.00 92.50 191 SER A CA 1
ATOM 1476 C C . SER A 1 191 ? -17.857 2.205 18.755 1.00 92.50 191 SER A C 1
ATOM 1478 O O . SER A 1 191 ? -17.330 1.087 18.701 1.00 92.50 191 SER A O 1
ATOM 1480 N N . ASP A 1 192 ? -18.749 2.642 17.863 1.00 89.31 192 ASP A N 1
ATOM 1481 C CA . ASP A 1 192 ? -19.140 1.862 16.682 1.00 89.31 192 ASP A CA 1
ATOM 1482 C C . ASP A 1 192 ? -18.013 1.894 15.627 1.00 89.31 192 ASP A C 1
ATOM 1484 O O . ASP A 1 192 ? -17.700 0.892 14.987 1.00 89.31 192 ASP A O 1
ATOM 1488 N N . GLU A 1 193 ? -17.340 3.043 15.486 1.00 91.38 193 GLU A N 1
ATOM 1489 C CA . GLU A 1 193 ? -16.174 3.217 14.610 1.00 91.38 193 GLU A CA 1
ATOM 1490 C C . GLU A 1 193 ? -14.900 2.600 15.210 1.00 91.38 193 GLU A C 1
ATOM 1492 O O . GLU A 1 193 ? -14.691 2.568 16.431 1.00 91.38 193 GLU A O 1
ATOM 1497 N N . VAL A 1 194 ? -13.988 2.198 14.321 1.00 92.62 194 VAL A N 1
ATOM 1498 C CA . VAL A 1 194 ? -12.605 1.864 14.654 1.00 92.62 194 VAL A CA 1
ATOM 1499 C C . VAL A 1 194 ? -11.679 3.022 14.272 1.00 92.62 194 VAL A C 1
ATOM 1501 O O . VAL A 1 194 ? -11.630 3.499 13.134 1.00 92.62 194 VAL A O 1
ATOM 1504 N N . TYR A 1 195 ? -10.879 3.470 15.235 1.00 93.00 195 TYR A N 1
ATOM 1505 C CA . TYR A 1 195 ? -9.949 4.582 15.068 1.00 93.00 195 TYR A CA 1
ATOM 1506 C C . TYR A 1 195 ? -8.520 4.075 14.896 1.00 93.00 195 TYR A C 1
ATOM 1508 O O . TYR A 1 195 ? -8.087 3.143 15.566 1.00 93.00 195 TYR A O 1
ATOM 1516 N N . THR A 1 196 ? -7.743 4.705 14.015 1.00 93.12 196 THR A N 1
ATOM 1517 C CA . THR A 1 196 ? -6.308 4.409 13.890 1.00 93.12 196 THR A CA 1
ATOM 1518 C C . THR A 1 196 ? -5.555 5.044 15.056 1.00 93.12 196 THR A C 1
ATOM 1520 O O . THR A 1 196 ? -5.553 6.274 15.189 1.00 93.12 196 THR A O 1
ATOM 1523 N N . SER A 1 197 ? -4.924 4.211 15.885 1.00 95.25 197 SER A N 1
ATOM 1524 C CA . SER A 1 197 ? -4.196 4.617 17.091 1.00 95.25 197 SER A CA 1
ATOM 1525 C C . SER A 1 197 ? -3.025 5.571 16.783 1.00 95.25 197 SER A C 1
ATOM 1527 O O . SER A 1 197 ? -2.589 5.670 15.630 1.00 95.25 197 SER A O 1
ATOM 1529 N N . PRO A 1 198 ? -2.474 6.276 17.793 1.00 94.44 198 PRO A N 1
ATOM 1530 C CA . PRO A 1 198 ? -1.303 7.124 17.593 1.00 94.44 198 PRO A CA 1
ATOM 1531 C C . PRO A 1 198 ? 0.006 6.329 17.490 1.00 94.44 198 PRO A C 1
ATOM 1533 O O . PRO A 1 198 ? 1.073 6.923 17.355 1.00 94.44 198 PRO A O 1
ATOM 1536 N N . VAL A 1 199 ? -0.051 5.000 17.594 1.00 96.31 199 VAL A N 1
ATOM 1537 C CA . VAL A 1 199 ? 1.116 4.121 17.602 1.00 96.31 199 VAL A CA 1
ATOM 1538 C C . VAL A 1 199 ? 1.299 3.535 16.207 1.00 96.31 199 VAL A C 1
ATOM 1540 O O . VAL A 1 199 ? 0.395 2.907 15.659 1.00 96.31 199 VAL A O 1
ATOM 1543 N N . GLN A 1 200 ? 2.482 3.730 15.635 1.00 95.19 200 GLN A N 1
ATOM 1544 C CA . GLN A 1 200 ? 2.921 3.043 14.426 1.00 95.19 200 GLN A CA 1
ATOM 1545 C C . GLN A 1 200 ? 4.281 2.412 14.693 1.00 95.19 200 GLN A C 1
ATOM 1547 O O . GLN A 1 200 ? 5.166 3.074 15.235 1.00 95.19 200 GLN A O 1
ATOM 1552 N N . PHE A 1 201 ? 4.455 1.160 14.287 1.00 95.38 201 PHE A N 1
ATOM 1553 C CA . PHE A 1 201 ? 5.752 0.492 14.301 1.00 95.38 201 PHE A CA 1
ATOM 1554 C C . PHE A 1 201 ? 6.286 0.411 12.872 1.00 95.38 201 PHE A C 1
ATOM 1556 O O . PHE A 1 201 ? 5.581 -0.055 11.984 1.00 95.38 201 PHE A O 1
ATOM 1563 N N . ASN A 1 202 ? 7.503 0.891 12.626 1.00 91.12 202 ASN A N 1
ATOM 1564 C CA . ASN A 1 202 ? 8.172 0.759 11.334 1.00 91.12 202 ASN A CA 1
ATOM 1565 C C . ASN A 1 202 ? 9.011 -0.519 11.344 1.00 91.12 202 ASN A C 1
ATOM 1567 O O . ASN A 1 202 ? 9.966 -0.644 12.116 1.00 91.12 202 ASN A O 1
ATOM 1571 N N . GLU A 1 203 ? 8.647 -1.466 10.485 1.00 88.94 203 GLU A N 1
ATOM 1572 C CA . GLU A 1 203 ? 9.211 -2.815 10.454 1.00 88.94 203 GLU A CA 1
ATOM 1573 C C . GLU A 1 203 ? 10.625 -2.825 9.862 1.00 88.94 203 GLU A C 1
ATOM 1575 O O . GLU A 1 203 ? 11.448 -3.648 10.267 1.00 88.94 203 GLU A O 1
ATOM 1580 N N . ASP A 1 204 ? 10.906 -1.900 8.940 1.00 81.69 204 ASP A N 1
ATOM 1581 C CA . ASP A 1 204 ? 12.184 -1.753 8.243 1.00 81.69 204 ASP A CA 1
ATOM 1582 C C . ASP A 1 204 ? 13.273 -1.159 9.150 1.00 81.69 204 ASP A C 1
ATOM 1584 O O . ASP A 1 204 ? 14.395 -1.665 9.199 1.00 81.69 204 ASP A O 1
ATOM 1588 N N . SER A 1 205 ? 12.947 -0.109 9.909 1.00 84.50 205 SER A N 1
ATOM 1589 C CA . SER A 1 205 ? 13.871 0.530 10.849 1.00 84.50 205 SER A CA 1
ATOM 1590 C C . SER A 1 205 ? 13.826 -0.049 12.258 1.00 84.50 205 SER A C 1
ATOM 1592 O O . SER A 1 205 ? 14.733 0.239 13.038 1.00 84.50 205 SER A O 1
ATOM 1594 N N . LYS A 1 206 ? 12.820 -0.871 12.588 1.00 89.88 206 LYS A N 1
ATOM 1595 C CA . LYS A 1 206 ? 12.553 -1.362 13.952 1.00 89.88 206 LYS A CA 1
ATOM 1596 C C . LYS A 1 206 ? 12.413 -0.206 14.944 1.00 89.88 206 LYS A C 1
ATOM 1598 O O . LYS A 1 206 ? 13.097 -0.151 15.959 1.00 89.88 206 LYS A O 1
ATOM 1603 N N . THR A 1 207 ? 11.566 0.764 14.609 1.00 91.56 207 THR A N 1
ATOM 1604 C CA . THR A 1 207 ? 11.353 1.967 15.430 1.00 91.56 207 THR A CA 1
ATOM 1605 C C . THR A 1 207 ? 9.885 2.343 15.488 1.00 91.56 207 THR A C 1
ATOM 1607 O O . THR A 1 207 ? 9.168 2.206 14.498 1.00 91.56 207 THR A O 1
ATOM 1610 N N . TYR A 1 208 ? 9.464 2.938 16.599 1.00 95.12 208 TYR A N 1
ATOM 1611 C CA . TYR A 1 208 ? 8.141 3.543 16.704 1.00 95.12 208 TYR A CA 1
ATOM 1612 C C . TYR A 1 208 ? 8.063 4.932 16.075 1.00 95.12 208 TYR A C 1
ATOM 1614 O O . TYR A 1 208 ? 9.043 5.676 16.020 1.00 95.12 208 TYR A O 1
ATOM 1622 N N . PHE A 1 209 ? 6.852 5.295 15.662 1.00 92.06 209 PHE A N 1
ATOM 1623 C CA . PHE A 1 209 ? 6.475 6.624 15.209 1.00 92.06 209 PHE A CA 1
ATOM 1624 C C . PHE A 1 209 ? 5.153 7.061 15.859 1.00 92.06 209 PHE A C 1
ATOM 1626 O O . PHE A 1 209 ? 4.211 6.274 15.974 1.00 92.06 209 PHE A O 1
ATOM 1633 N N . ALA A 1 210 ? 5.079 8.334 16.259 1.00 93.44 210 ALA A N 1
ATOM 1634 C CA . ALA A 1 210 ? 3.889 8.945 16.846 1.00 93.44 210 ALA A CA 1
ATOM 1635 C C . ALA A 1 210 ? 2.899 9.376 15.746 1.00 93.44 210 ALA A C 1
ATOM 1637 O O . ALA A 1 210 ? 2.821 10.546 15.357 1.00 93.44 210 ALA A O 1
ATOM 1638 N N . TYR A 1 211 ? 2.146 8.412 15.213 1.00 91.00 211 TYR A N 1
ATOM 1639 C CA . TYR A 1 211 ? 1.255 8.599 14.071 1.00 91.00 211 TYR A CA 1
ATOM 1640 C C . TYR A 1 211 ? 0.128 9.588 14.373 1.00 91.00 211 TYR A C 1
ATOM 1642 O O . TYR A 1 211 ? -0.770 9.315 15.164 1.00 91.00 211 TYR A O 1
ATOM 1650 N N . LYS A 1 212 ? 0.160 10.755 13.715 1.00 89.25 212 LYS A N 1
ATOM 1651 C CA . LYS A 1 212 ? -0.855 11.812 13.864 1.00 89.25 212 LYS A CA 1
ATOM 1652 C C . LYS A 1 212 ? -1.204 12.090 15.333 1.00 89.25 212 LYS A C 1
ATOM 1654 O O . LYS A 1 212 ? -2.368 12.281 15.674 1.00 89.25 212 LYS A O 1
ATOM 1659 N N . ALA A 1 213 ? -0.204 12.132 16.213 1.00 91.12 213 ALA A N 1
ATOM 1660 C CA . ALA A 1 213 ? -0.435 12.292 17.647 1.00 91.12 213 ALA A CA 1
ATOM 1661 C C . ALA A 1 213 ? -1.216 13.578 17.998 1.00 91.12 213 ALA A C 1
ATOM 1663 O O . ALA A 1 213 ? -2.005 13.576 18.935 1.00 91.12 213 ALA A O 1
ATOM 1664 N N . GLY A 1 214 ? -1.124 14.643 17.191 1.00 89.50 214 GLY A N 1
ATOM 1665 C CA . GLY A 1 214 ? -1.962 15.844 17.348 1.00 89.50 214 GLY A CA 1
ATOM 1666 C C . GLY A 1 214 ? -3.476 15.616 17.198 1.00 89.50 214 GLY A C 1
ATOM 1667 O O . GLY A 1 214 ? -4.260 16.479 17.576 1.00 89.50 214 GLY A O 1
ATOM 1668 N N . ASN A 1 215 ? -3.898 14.461 16.677 1.00 89.81 215 ASN A N 1
ATOM 1669 C CA . ASN A 1 215 ? -5.300 14.047 16.649 1.00 89.81 215 ASN A CA 1
ATOM 1670 C C . ASN A 1 215 ? -5.748 13.381 17.952 1.00 89.81 215 ASN A C 1
ATOM 1672 O O . ASN A 1 215 ? -6.942 13.332 18.216 1.00 89.81 215 ASN A O 1
ATOM 1676 N N . TRP A 1 216 ? -4.803 12.864 18.737 1.00 91.69 216 TRP A N 1
ATOM 1677 C CA . TRP A 1 216 ? -5.036 12.111 19.969 1.00 91.69 216 TRP A CA 1
ATOM 1678 C C . TRP A 1 216 ? -4.756 12.933 21.228 1.00 91.69 216 TRP A C 1
ATOM 1680 O O . TRP A 1 216 ? -5.295 12.628 22.288 1.00 91.69 216 TRP A O 1
ATOM 1690 N N . TYR A 1 217 ? -3.947 13.987 21.111 1.00 91.88 217 TYR A N 1
ATOM 1691 C CA . TYR A 1 217 ? -3.524 14.836 22.217 1.00 91.88 217 TYR A CA 1
ATOM 1692 C C . TYR A 1 217 ? -3.851 16.305 21.948 1.00 91.88 217 TYR A C 1
ATOM 1694 O O . TYR A 1 217 ? -3.595 16.824 20.861 1.00 91.88 217 TYR A O 1
ATOM 1702 N N . GLY A 1 218 ? -4.379 16.992 22.962 1.00 89.50 218 GLY A N 1
ATOM 1703 C CA . GLY A 1 218 ? -4.674 18.421 22.896 1.00 89.50 218 GLY A CA 1
ATOM 1704 C C . GLY A 1 218 ? -3.422 19.308 22.975 1.00 89.50 218 GLY A C 1
ATOM 1705 O O . GLY A 1 218 ? -2.299 18.811 23.118 1.00 89.50 218 GLY A O 1
ATOM 1706 N N . PRO A 1 219 ? -3.590 20.645 22.956 1.00 89.62 219 PRO A N 1
ATOM 1707 C CA . PRO A 1 219 ? -2.479 21.596 23.072 1.00 89.62 219 PRO A CA 1
ATOM 1708 C C . PRO A 1 219 ? -1.627 21.398 24.335 1.00 89.62 219 PRO A C 1
ATOM 1710 O O . PRO A 1 219 ? -0.414 21.573 24.299 1.00 89.62 219 PRO A O 1
ATOM 1713 N N . THR A 1 220 ? -2.253 20.955 25.430 1.00 91.75 220 THR A N 1
ATOM 1714 C CA . THR A 1 220 ? -1.606 20.643 26.717 1.00 91.75 220 THR A CA 1
ATOM 1715 C C . THR A 1 220 ? -0.969 19.251 26.766 1.00 91.75 220 THR A C 1
ATOM 1717 O O . THR A 1 220 ? -0.570 18.804 27.838 1.00 91.75 220 THR A O 1
ATOM 1720 N N . LYS A 1 221 ? -0.905 18.540 25.630 1.00 92.75 221 LYS A N 1
ATOM 1721 C CA . LYS A 1 221 ? -0.383 17.167 25.504 1.00 92.75 221 LYS A CA 1
ATOM 1722 C C . LYS A 1 221 ? -1.123 16.122 26.346 1.00 92.75 221 LYS A C 1
ATOM 1724 O O . LYS A 1 221 ? -0.648 15.004 26.504 1.00 92.75 221 LYS A O 1
ATOM 1729 N N . ARG A 1 222 ? -2.322 16.456 26.828 1.00 92.56 222 ARG A N 1
ATOM 1730 C CA . ARG A 1 222 ? -3.255 15.508 27.446 1.00 92.56 222 ARG A CA 1
ATOM 1731 C C . ARG A 1 222 ? -4.058 14.752 26.381 1.00 92.56 222 ARG A C 1
ATOM 1733 O O . ARG A 1 222 ? -4.384 15.370 25.361 1.00 92.56 222 ARG A O 1
ATOM 1740 N N . PRO A 1 223 ? -4.396 13.467 26.601 1.00 92.88 223 PRO A N 1
ATOM 1741 C CA . PRO A 1 223 ? -5.277 12.722 25.710 1.00 92.88 223 PRO A CA 1
ATOM 1742 C C . PRO A 1 223 ? -6.623 13.426 25.533 1.00 92.88 223 PRO A C 1
ATOM 1744 O O . PRO A 1 223 ? -7.200 13.923 26.499 1.00 92.88 223 PRO A O 1
ATOM 1747 N N . LEU A 1 224 ? -7.113 13.470 24.296 1.00 89.38 224 LEU A N 1
ATOM 1748 C CA . LEU A 1 224 ? -8.440 13.999 23.978 1.00 89.38 224 LEU A CA 1
ATOM 1749 C C . LEU A 1 224 ? -9.553 12.992 24.298 1.00 89.38 224 LEU A C 1
ATOM 1751 O O . LEU A 1 224 ? -10.692 13.393 24.504 1.00 89.38 224 LEU A O 1
ATOM 1755 N N . VAL A 1 225 ? -9.214 11.701 24.359 1.00 89.25 225 VAL A N 1
ATOM 1756 C CA . VAL A 1 225 ? -10.102 10.640 24.844 1.00 89.25 225 VAL A CA 1
ATOM 1757 C C . VAL A 1 225 ? -9.806 10.416 26.326 1.00 89.25 225 VAL A C 1
ATOM 1759 O O . VAL A 1 225 ? -8.677 10.088 26.691 1.00 89.25 225 VAL A O 1
ATOM 1762 N N . ALA A 1 226 ? -10.816 10.598 27.173 1.00 90.38 226 ALA A N 1
ATOM 1763 C CA . ALA A 1 226 ? -10.728 10.480 28.630 1.00 90.38 226 ALA A CA 1
ATOM 1764 C C . ALA A 1 226 ? -11.906 9.654 29.192 1.00 90.38 226 ALA A C 1
ATOM 1766 O O . ALA A 1 226 ? -12.899 9.448 28.485 1.00 90.38 226 ALA A O 1
ATOM 1767 N N . PRO A 1 227 ? -11.856 9.181 30.451 1.00 91.88 227 PRO A N 1
ATOM 1768 C CA . PRO A 1 227 ? -13.025 8.577 31.086 1.00 91.88 227 PRO A CA 1
ATOM 1769 C C . PRO A 1 227 ? -14.242 9.509 31.006 1.00 91.88 227 PRO A C 1
ATOM 1771 O O . PRO A 1 227 ? -14.118 10.717 31.197 1.00 91.88 227 PRO A O 1
ATOM 1774 N N . GLY A 1 228 ? -15.415 8.957 30.694 1.00 89.31 228 GLY A N 1
ATOM 1775 C CA . GLY A 1 228 ? -16.641 9.744 30.517 1.00 89.31 228 GLY A CA 1
ATOM 1776 C C . GLY A 1 228 ? -16.909 10.232 29.088 1.00 89.31 228 GLY A C 1
ATOM 1777 O O . GLY A 1 228 ? -17.987 10.766 28.840 1.00 89.31 228 GLY A O 1
ATOM 1778 N N . THR A 1 229 ? -15.978 10.025 28.151 1.00 90.44 229 THR A N 1
ATOM 1779 C CA . THR A 1 229 ? -16.152 10.381 26.731 1.00 90.44 229 THR A CA 1
ATOM 1780 C C . THR A 1 229 ? -17.409 9.724 26.137 1.00 90.44 229 THR A C 1
ATOM 1782 O O . THR A 1 229 ? -17.691 8.553 26.396 1.00 90.44 229 THR A O 1
ATOM 1785 N N . THR A 1 230 ? -18.152 10.478 25.325 1.00 91.00 230 THR A N 1
ATOM 1786 C CA . THR A 1 230 ? -19.311 10.004 24.546 1.00 91.00 230 THR A CA 1
ATOM 1787 C C . THR A 1 230 ? -18.967 9.914 23.060 1.00 91.00 230 THR A C 1
ATOM 1789 O O . THR A 1 230 ? -18.072 10.628 22.589 1.00 91.00 230 THR A O 1
ATOM 1792 N N . ARG A 1 231 ? -19.715 9.119 22.289 1.00 89.69 231 ARG A N 1
ATOM 1793 C CA . ARG A 1 231 ? -19.562 9.016 20.823 1.00 89.69 231 ARG A CA 1
ATOM 1794 C C . ARG A 1 231 ? -19.673 10.377 20.126 1.00 89.69 231 ARG A C 1
ATOM 1796 O O . ARG A 1 231 ? -18.846 10.710 19.278 1.00 89.69 231 ARG A O 1
ATOM 1803 N N . ALA A 1 232 ? -20.623 11.212 20.553 1.00 84.19 232 ALA A N 1
ATOM 1804 C CA . ALA A 1 232 ? -20.792 12.571 20.025 1.00 84.19 232 ALA A CA 1
ATOM 1805 C C . ALA A 1 232 ? -19.572 13.473 20.293 1.00 84.19 232 ALA A C 1
ATOM 1807 O O . ALA A 1 232 ? -19.098 14.181 19.405 1.00 84.19 232 ALA A O 1
ATOM 1808 N N . SER A 1 233 ? -19.003 13.407 21.503 1.00 81.94 233 SER A N 1
ATOM 1809 C CA . SER A 1 233 ? -17.819 14.208 21.837 1.00 81.94 233 SER A CA 1
ATOM 1810 C C . SER A 1 233 ? -16.603 13.825 20.985 1.00 81.94 233 SER A C 1
ATOM 1812 O O . SER A 1 233 ? -15.838 14.706 20.587 1.00 81.94 233 SER A O 1
ATOM 1814 N N . ILE A 1 234 ? -16.469 12.543 20.627 1.00 80.62 234 ILE A N 1
ATOM 1815 C CA . ILE A 1 234 ? -15.406 12.052 19.744 1.00 80.62 234 ILE A CA 1
ATOM 1816 C C . ILE A 1 234 ? -15.597 12.585 18.324 1.00 80.62 234 ILE A C 1
ATOM 1818 O O . ILE A 1 234 ? -14.645 13.088 17.726 1.00 80.62 234 ILE A O 1
ATOM 1822 N N . SER A 1 235 ? -16.813 12.483 17.786 1.00 71.69 235 SER A N 1
ATOM 1823 C CA . SER A 1 235 ? -17.096 12.774 16.379 1.00 71.69 235 SER A CA 1
ATOM 1824 C C . SER A 1 235 ? -17.067 14.266 16.024 1.00 71.69 235 SER A C 1
ATOM 1826 O O . SER A 1 235 ? -16.692 14.612 14.899 1.00 71.69 235 SER A O 1
ATOM 1828 N N . GLU A 1 236 ? -17.428 15.149 16.959 1.00 60.41 236 GLU A N 1
ATOM 1829 C CA . GLU A 1 236 ? -17.497 16.603 16.740 1.00 60.41 236 GLU A CA 1
ATOM 1830 C C . GLU A 1 236 ? -16.241 17.354 17.210 1.00 60.41 236 GLU A C 1
ATOM 1832 O O . GLU A 1 236 ? -15.894 18.394 16.647 1.00 60.41 236 GLU A O 1
ATOM 1837 N N . SER A 1 237 ? -15.528 16.818 18.209 1.00 51.56 237 SER A N 1
ATOM 1838 C CA . SER A 1 237 ? -14.483 17.559 18.942 1.00 51.56 237 SER A CA 1
ATOM 1839 C C . SER A 1 237 ? -13.077 16.993 18.756 1.00 51.56 237 SER A C 1
ATOM 1841 O O . SER A 1 237 ? -12.092 17.701 18.988 1.00 51.56 237 SER A O 1
ATOM 1843 N N . VAL A 1 238 ? -12.953 15.724 18.352 1.00 59.78 238 VAL A N 1
ATOM 1844 C CA . VAL A 1 238 ? -11.668 15.021 18.302 1.00 59.78 238 VAL A CA 1
ATOM 1845 C C . VAL A 1 238 ? -11.309 14.693 16.857 1.00 59.78 238 VAL A C 1
ATOM 1847 O O . VAL A 1 238 ? -12.061 14.070 16.116 1.00 59.78 238 VAL A O 1
ATOM 1850 N N . LYS A 1 239 ? -10.109 15.094 16.431 1.00 68.69 239 LYS A N 1
ATOM 1851 C CA . LYS A 1 239 ? -9.628 14.904 15.051 1.00 68.69 239 LYS A CA 1
ATOM 1852 C C . LYS A 1 239 ? -9.148 13.472 14.777 1.00 68.69 239 LYS A C 1
ATOM 1854 O O . LYS A 1 239 ? -8.257 13.282 13.948 1.00 68.69 239 LYS A O 1
ATOM 1859 N N . LEU A 1 240 ? -9.673 12.467 15.486 1.00 76.06 240 LEU A N 1
ATOM 1860 C CA . LEU A 1 240 ? -9.189 11.090 15.384 1.00 76.06 240 LEU A CA 1
ATOM 1861 C C . LEU A 1 240 ? -9.242 10.589 13.942 1.00 76.06 240 LEU A C 1
ATOM 1863 O O . LEU A 1 240 ? -10.115 10.939 13.149 1.00 76.06 240 LEU A O 1
ATOM 1867 N N . SER A 1 241 ? -8.266 9.757 13.590 1.00 79.94 241 SER A N 1
ATOM 1868 C CA . SER A 1 241 ? -8.204 9.163 12.257 1.00 79.94 241 SER A CA 1
ATOM 1869 C C . SER A 1 241 ? -9.178 7.994 12.166 1.00 79.94 241 SER A C 1
ATOM 1871 O O . SER A 1 241 ? -8.890 6.911 12.664 1.00 79.94 241 SER A O 1
ATOM 1873 N N . THR A 1 242 ? -10.328 8.238 11.544 1.00 87.06 242 THR A N 1
ATOM 1874 C CA . THR A 1 242 ? -11.399 7.257 11.326 1.00 87.06 242 THR A CA 1
ATOM 1875 C C . THR A 1 242 ? -11.046 6.280 10.208 1.00 87.06 242 THR A C 1
ATOM 1877 O O . THR A 1 242 ? -10.602 6.706 9.130 1.00 87.06 242 THR A O 1
ATOM 1880 N N . PHE A 1 243 ? -11.238 4.982 10.455 1.00 90.69 243 PHE A N 1
ATOM 1881 C CA . PHE A 1 243 ? -10.926 3.939 9.481 1.00 90.69 243 PHE A CA 1
ATOM 1882 C C . PHE A 1 243 ? -12.017 3.833 8.407 1.00 90.69 243 PHE A C 1
ATOM 1884 O O . PHE A 1 243 ? -11.698 3.883 7.212 1.00 90.69 243 PHE A O 1
ATOM 1891 N N . SER A 1 244 ? -13.295 3.819 8.804 1.00 91.81 244 SER A N 1
ATOM 1892 C CA . SER A 1 244 ? -14.439 3.686 7.884 1.00 91.81 244 SER A CA 1
ATOM 1893 C C . SER A 1 244 ? -14.518 4.826 6.866 1.00 91.81 244 SER A C 1
ATOM 1895 O O . SER A 1 244 ? -14.823 4.617 5.692 1.00 91.81 244 SER A O 1
ATOM 1897 N N . LYS A 1 245 ? -14.146 6.047 7.262 1.00 91.25 245 LYS A N 1
ATOM 1898 C CA . LYS A 1 245 ? -14.168 7.201 6.348 1.00 91.25 245 LYS A CA 1
ATOM 1899 C C . LYS A 1 245 ? -12.995 7.243 5.362 1.00 91.25 245 LYS A C 1
ATOM 1901 O O . LYS A 1 245 ? -13.137 7.760 4.255 1.00 91.25 245 LYS A O 1
ATOM 1906 N N . ASN A 1 246 ? -11.810 6.784 5.769 1.00 90.00 246 ASN A N 1
ATOM 1907 C CA . ASN A 1 246 ? -10.568 7.084 5.041 1.00 90.00 246 ASN A CA 1
ATOM 1908 C C . ASN A 1 246 ? -9.854 5.863 4.457 1.00 90.00 246 ASN A C 1
ATOM 1910 O O . ASN A 1 246 ? -8.967 6.048 3.627 1.00 90.00 246 ASN A O 1
ATOM 1914 N N . CYS A 1 247 ? -10.187 4.645 4.886 1.00 90.25 247 CYS A N 1
ATOM 1915 C CA . CYS A 1 247 ? -9.364 3.467 4.599 1.00 90.25 247 CYS A CA 1
ATOM 1916 C C . CYS A 1 247 ? -10.132 2.339 3.905 1.00 90.25 247 CYS A C 1
ATOM 1918 O O . CYS A 1 247 ? -9.572 1.667 3.040 1.00 90.25 247 CYS A O 1
ATOM 1920 N N . VAL A 1 248 ? -11.403 2.129 4.251 1.00 91.81 248 VAL A N 1
ATOM 1921 C CA . VAL A 1 248 ? -12.119 0.885 3.908 1.00 91.81 248 VAL A CA 1
ATOM 1922 C C . VAL A 1 248 ? -12.308 0.650 2.415 1.00 91.81 248 VAL A C 1
ATOM 1924 O O . VAL A 1 248 ? -12.198 -0.493 1.986 1.00 91.81 248 VAL A O 1
ATOM 1927 N N . GLY A 1 249 ? -12.458 1.702 1.600 1.00 89.81 249 GLY A N 1
ATOM 1928 C CA . GLY A 1 249 ? -12.568 1.545 0.144 1.00 89.81 249 GLY A CA 1
ATOM 1929 C C . GLY A 1 249 ? -11.349 0.892 -0.519 1.00 89.81 249 GLY A C 1
ATOM 1930 O O . GLY A 1 249 ? -11.462 0.397 -1.638 1.00 89.81 249 GLY A O 1
ATOM 1931 N N . CYS A 1 250 ? -10.208 0.845 0.178 1.00 91.12 250 CYS A N 1
ATOM 1932 C CA . CYS A 1 250 ? -8.996 0.169 -0.279 1.00 91.12 250 CYS A CA 1
ATOM 1933 C C . CYS A 1 250 ? -8.664 -1.113 0.494 1.00 91.12 250 CYS A C 1
ATOM 1935 O O . CYS A 1 250 ? -7.757 -1.835 0.090 1.00 91.12 250 CYS A O 1
ATOM 1937 N N . HIS A 1 251 ? -9.333 -1.368 1.619 1.00 93.88 251 HIS A N 1
ATOM 1938 C CA . HIS A 1 251 ? -8.898 -2.333 2.634 1.00 93.88 251 HIS A CA 1
ATOM 1939 C C . HIS A 1 251 ? -9.967 -3.370 3.019 1.00 93.88 251 HIS A C 1
ATOM 1941 O O . HIS A 1 251 ? -9.720 -4.208 3.887 1.00 93.88 251 HIS A O 1
ATOM 1947 N N . VAL A 1 252 ? -11.133 -3.323 2.377 1.00 94.69 252 VAL A N 1
ATOM 1948 C CA . VAL A 1 252 ? -12.268 -4.229 2.596 1.00 94.69 252 VAL A CA 1
ATOM 1949 C C . VAL A 1 252 ? -12.727 -4.775 1.249 1.00 94.69 252 VAL A C 1
ATOM 1951 O O . VAL A 1 252 ? -12.623 -4.085 0.234 1.00 94.69 252 VAL A O 1
ATOM 1954 N N . THR A 1 253 ? -13.223 -6.011 1.227 1.00 95.56 253 THR A N 1
ATOM 1955 C CA . THR A 1 253 ? -13.741 -6.655 0.019 1.00 95.56 253 THR A CA 1
ATOM 1956 C C . THR A 1 253 ? -15.218 -6.323 -0.164 1.00 95.56 253 THR A C 1
ATOM 1958 O O . THR A 1 253 ? -16.103 -7.065 0.254 1.00 95.56 253 THR A O 1
ATOM 1961 N N . GLY A 1 254 ? -15.454 -5.183 -0.812 1.00 93.94 254 GLY A N 1
ATOM 1962 C CA . GLY A 1 254 ? -16.783 -4.634 -1.059 1.00 93.94 254 GLY A CA 1
ATOM 1963 C C . GLY A 1 254 ? -17.337 -3.856 0.133 1.00 93.94 254 GLY A C 1
ATOM 1964 O O . GLY A 1 254 ? -17.094 -4.189 1.291 1.00 93.94 254 GLY A O 1
ATOM 1965 N N . ILE A 1 255 ? -18.109 -2.812 -0.155 1.00 93.56 255 ILE A N 1
ATOM 1966 C CA . ILE A 1 255 ? -18.823 -2.026 0.862 1.00 93.56 255 ILE A CA 1
ATOM 1967 C C . ILE A 1 255 ? -20.307 -2.396 0.790 1.00 93.56 255 ILE A C 1
ATOM 1969 O O . ILE A 1 255 ? -20.937 -2.190 -0.250 1.00 93.56 255 ILE A O 1
ATOM 1973 N N . ARG A 1 256 ? -20.869 -2.967 1.866 1.00 92.19 256 ARG A N 1
ATOM 1974 C CA . ARG A 1 256 ? -22.309 -3.280 1.933 1.00 92.19 256 ARG A CA 1
ATOM 1975 C C . ARG A 1 256 ? -23.112 -2.035 2.294 1.00 92.19 256 ARG A C 1
ATOM 1977 O O . ARG A 1 256 ? -24.124 -1.775 1.651 1.00 92.19 256 ARG A O 1
ATOM 1984 N N . SER A 1 257 ? -22.637 -1.260 3.265 1.00 91.38 257 SER A N 1
ATOM 1985 C CA . SER A 1 257 ? -23.062 0.122 3.506 1.00 91.38 257 SER A CA 1
ATOM 1986 C C . SER A 1 257 ? -21.956 0.898 4.225 1.00 91.38 257 SER A C 1
ATOM 1988 O O . SER A 1 257 ? -21.104 0.309 4.898 1.00 91.38 257 SER A O 1
ATOM 1990 N N . VAL A 1 258 ? -21.937 2.221 4.075 1.00 93.06 258 VAL A N 1
ATOM 1991 C CA . VAL A 1 258 ? -21.074 3.101 4.866 1.00 93.06 258 VAL A CA 1
ATOM 1992 C C . VAL A 1 258 ? -21.800 4.412 5.127 1.00 93.06 258 VAL A C 1
ATOM 1994 O O . VAL A 1 258 ? -22.510 4.920 4.271 1.00 93.06 258 VAL A O 1
ATOM 1997 N N . GLY A 1 259 ? -21.645 4.980 6.316 1.00 90.75 259 GLY A N 1
ATOM 1998 C CA . GLY A 1 259 ? -22.333 6.225 6.625 1.00 90.75 259 GLY A CA 1
ATOM 1999 C C . GLY A 1 259 ? -21.970 6.796 7.977 1.00 90.75 259 GLY A C 1
ATOM 2000 O O . GLY A 1 259 ? -21.030 6.349 8.635 1.00 90.75 259 GLY A O 1
ATOM 2001 N N . LYS A 1 260 ? -22.728 7.815 8.381 1.00 89.44 260 LYS A N 1
ATOM 2002 C CA . LYS A 1 260 ? -22.576 8.475 9.674 1.00 89.44 260 LYS A CA 1
ATOM 2003 C C . LYS A 1 260 ? -23.723 8.064 10.599 1.00 89.44 260 LYS A C 1
ATOM 2005 O O . LYS A 1 260 ? -24.884 8.139 10.204 1.00 89.44 260 LYS A O 1
ATOM 2010 N N . THR A 1 261 ? -23.412 7.637 11.819 1.00 88.38 261 THR A N 1
ATOM 2011 C CA . THR A 1 261 ? -24.415 7.303 12.838 1.00 88.38 261 THR A CA 1
ATOM 2012 C C . THR A 1 261 ? -25.104 8.568 13.357 1.00 88.38 261 THR A C 1
ATOM 2014 O O . THR A 1 261 ? -24.615 9.686 13.167 1.00 88.38 261 THR A O 1
ATOM 2017 N N . ALA A 1 262 ? -26.219 8.407 14.077 1.00 87.19 262 ALA A N 1
ATOM 2018 C CA . ALA A 1 262 ? -26.911 9.524 14.730 1.00 87.19 262 ALA A CA 1
ATOM 2019 C C . ALA A 1 262 ? -26.023 10.276 15.745 1.00 87.19 262 ALA A C 1
ATOM 2021 O O . ALA A 1 262 ? -26.230 11.462 15.983 1.00 87.19 262 ALA A O 1
ATOM 2022 N N . HIS A 1 263 ? -25.009 9.604 16.302 1.00 86.88 263 HIS A N 1
ATOM 2023 C CA . HIS A 1 263 ? -24.021 10.177 17.227 1.00 86.88 263 HIS A CA 1
ATOM 2024 C C . HIS A 1 263 ? -22.766 10.704 16.511 1.00 86.88 263 HIS A C 1
ATOM 2026 O O . HIS A 1 263 ? -21.783 11.096 17.137 1.00 86.88 263 HIS A O 1
ATOM 2032 N N . GLY A 1 264 ? -22.787 10.704 15.180 1.00 86.12 264 GLY A N 1
ATOM 2033 C CA . GLY A 1 264 ? -21.774 11.312 14.341 1.00 86.12 264 GLY A CA 1
ATOM 2034 C C . GLY A 1 264 ? -20.556 10.437 14.016 1.00 86.12 264 GLY A C 1
ATOM 2035 O O . GLY A 1 264 ? -19.651 10.907 13.321 1.00 86.12 264 GLY A O 1
ATOM 2036 N N . GLU A 1 265 ? -20.512 9.190 14.477 1.00 88.81 265 GLU A N 1
ATOM 2037 C CA . GLU A 1 265 ? -19.432 8.255 14.139 1.00 88.81 265 GLU A CA 1
ATOM 2038 C C . GLU A 1 265 ? -19.563 7.758 12.700 1.00 88.81 265 GLU A C 1
ATOM 2040 O O . GLU A 1 265 ? -20.660 7.721 12.153 1.00 88.81 265 GLU A O 1
ATOM 2045 N N . TRP A 1 266 ? -18.448 7.382 12.074 1.00 89.69 266 TRP A N 1
ATOM 2046 C CA . TRP A 1 266 ? -18.471 6.756 10.753 1.00 89.69 266 TRP A CA 1
ATOM 2047 C C . TRP A 1 266 ? -18.532 5.244 10.922 1.00 89.69 266 TRP A C 1
ATOM 2049 O O . TRP A 1 266 ? -17.692 4.671 11.605 1.00 89.69 266 TRP A O 1
ATOM 2059 N N . LEU A 1 267 ? -19.512 4.602 10.301 1.00 89.19 267 LEU A N 1
ATOM 2060 C CA . LEU A 1 267 ? -19.720 3.165 10.402 1.00 89.19 267 LEU A CA 1
ATOM 2061 C C . LEU A 1 267 ? -19.637 2.542 9.015 1.00 89.19 267 LEU A C 1
ATOM 2063 O O . LEU A 1 267 ? -20.289 3.007 8.081 1.00 89.19 267 LEU A O 1
ATOM 2067 N N . LEU A 1 268 ? -18.838 1.488 8.902 1.00 92.56 268 LEU A N 1
ATOM 2068 C CA . LEU A 1 268 ? -18.852 0.556 7.784 1.00 92.56 268 LEU A CA 1
ATOM 2069 C C . LEU A 1 268 ? -19.669 -0.670 8.199 1.00 92.56 268 LEU A C 1
ATOM 2071 O O . LEU A 1 268 ? -19.396 -1.242 9.250 1.00 92.56 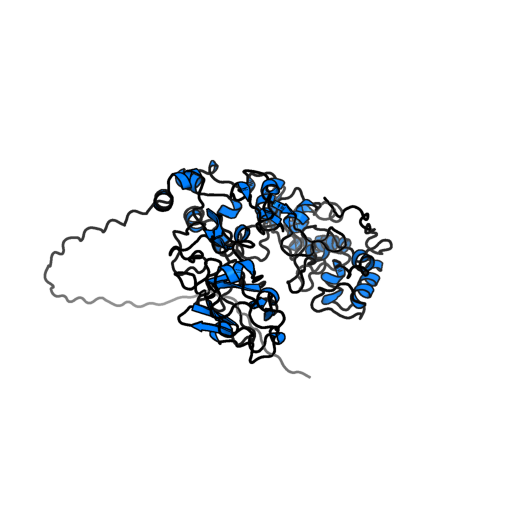268 LEU A O 1
ATOM 2075 N N . GLN A 1 269 ? -20.571 -1.116 7.327 1.00 92.38 269 GLN A N 1
ATOM 2076 C CA . GLN A 1 269 ? -21.050 -2.496 7.324 1.00 92.38 269 GLN A CA 1
ATOM 2077 C C . GLN A 1 269 ? -20.363 -3.231 6.166 1.00 92.38 269 GLN A C 1
ATOM 2079 O O . GLN A 1 269 ? -20.626 -2.928 4.993 1.00 92.38 269 GLN A O 1
ATOM 2084 N N . PRO A 1 270 ? -19.431 -4.146 6.454 1.00 94.69 270 PRO A N 1
ATOM 2085 C CA . PRO A 1 270 ? -18.809 -4.984 5.438 1.00 94.69 270 PRO A CA 1
ATOM 2086 C C . PRO A 1 270 ? -19.747 -6.122 4.996 1.00 94.69 270 PRO A C 1
ATOM 2088 O O . PRO A 1 270 ? -20.851 -6.321 5.510 1.00 94.69 270 PRO A O 1
ATOM 2091 N N . TYR A 1 271 ? -19.321 -6.868 3.976 1.00 96.25 271 TYR A N 1
ATOM 2092 C CA . TYR A 1 271 ? -19.959 -8.141 3.654 1.00 96.25 271 TYR A CA 1
ATOM 2093 C C . TYR A 1 271 ? -19.469 -9.227 4.622 1.00 96.25 271 TYR A C 1
ATOM 2095 O O . TYR A 1 271 ? -18.266 -9.292 4.880 1.00 96.25 271 TYR A O 1
ATOM 2103 N N . PRO A 1 272 ? -20.356 -10.115 5.097 1.00 95.12 272 PRO A N 1
ATOM 2104 C CA . PRO A 1 272 ? -19.969 -11.209 5.981 1.00 95.12 272 PRO A CA 1
ATOM 2105 C C . PRO A 1 272 ? -19.071 -12.225 5.263 1.00 95.12 272 PRO A C 1
ATOM 2107 O O . PRO A 1 272 ? -19.266 -12.539 4.085 1.00 95.12 272 PRO A O 1
ATOM 2110 N N . ALA A 1 273 ? -18.089 -12.752 5.986 1.00 94.81 273 ALA A N 1
ATOM 2111 C CA . ALA A 1 273 ? -17.212 -13.822 5.544 1.00 94.81 273 ALA A CA 1
ATOM 2112 C C . ALA A 1 273 ? -17.813 -15.197 5.843 1.00 94.81 273 ALA A C 1
ATOM 2114 O O . ALA A 1 273 ? -18.453 -15.412 6.870 1.00 94.81 273 ALA A O 1
ATOM 2115 N N . PHE A 1 274 ? -17.525 -16.169 4.975 1.00 90.25 274 PHE A N 1
ATOM 2116 C CA . PHE A 1 274 ? -17.934 -17.565 5.142 1.00 90.25 274 PHE A CA 1
ATOM 2117 C C . PHE A 1 274 ? -16.836 -18.516 4.668 1.00 90.25 274 PHE A C 1
ATOM 2119 O O . PHE A 1 274 ? -15.956 -18.128 3.900 1.00 90.25 274 PHE A O 1
ATOM 2126 N N . ASN A 1 275 ? -16.930 -19.785 5.076 1.00 88.19 275 ASN A N 1
ATOM 2127 C CA . ASN A 1 275 ? -16.071 -20.872 4.593 1.00 88.19 275 ASN A CA 1
ATOM 2128 C C . ASN A 1 275 ? -14.564 -20.641 4.837 1.00 88.19 275 ASN A C 1
ATOM 2130 O O . ASN A 1 275 ? -13.733 -20.961 3.990 1.00 88.19 275 ASN A O 1
ATOM 2134 N N . PHE A 1 276 ? -14.221 -20.074 5.992 1.00 90.81 276 PHE A N 1
ATOM 2135 C CA . PHE A 1 276 ? -12.848 -19.851 6.435 1.00 90.81 276 PHE A CA 1
ATOM 2136 C C . PHE A 1 276 ? -12.521 -20.705 7.664 1.00 90.81 276 PHE A C 1
ATOM 2138 O O . PHE A 1 276 ? -13.406 -21.102 8.420 1.00 90.81 276 PHE A O 1
ATOM 2145 N N . GLU A 1 277 ? -11.232 -20.956 7.878 1.00 90.50 277 GLU A N 1
ATOM 2146 C CA . GLU A 1 277 ? -10.751 -21.615 9.092 1.00 90.50 277 GLU A CA 1
ATOM 2147 C C . GLU A 1 277 ? -10.913 -20.683 10.294 1.00 90.50 277 GLU A C 1
ATOM 2149 O O . GLU A 1 277 ? -10.486 -19.528 10.241 1.00 90.50 277 GLU A O 1
ATOM 2154 N N . ALA A 1 278 ? -11.494 -21.180 11.389 1.00 86.94 278 ALA A N 1
ATOM 2155 C CA . ALA A 1 278 ? -11.786 -20.378 12.582 1.00 86.94 278 ALA A CA 1
ATOM 2156 C C . ALA A 1 278 ? -10.541 -19.719 13.195 1.00 86.94 278 ALA A C 1
ATOM 2158 O O . ALA A 1 278 ? -10.644 -18.737 13.931 1.00 86.94 278 ALA A O 1
ATOM 2159 N N . ASP A 1 279 ? -9.356 -20.266 12.917 1.00 89.31 279 ASP A N 1
ATOM 2160 C CA . ASP A 1 279 ? -8.100 -19.736 13.403 1.00 89.31 279 ASP A CA 1
ATOM 2161 C C . ASP A 1 279 ? -7.467 -18.670 12.494 1.00 89.31 279 ASP A C 1
ATOM 2163 O O . ASP A 1 279 ? -6.505 -18.019 12.899 1.00 89.31 279 ASP A O 1
ATOM 2167 N N . ASN A 1 280 ? -8.019 -18.433 11.308 1.00 94.00 280 ASN A N 1
ATOM 2168 C CA . ASN A 1 280 ? -7.443 -17.524 10.334 1.00 94.00 280 ASN A CA 1
ATOM 2169 C C . ASN A 1 280 ? -7.604 -16.048 10.763 1.00 94.00 280 ASN A C 1
ATOM 2171 O O . ASN A 1 280 ? -8.721 -15.528 10.768 1.00 94.00 280 ASN A O 1
ATOM 2175 N N . PRO A 1 281 ? -6.501 -15.320 11.030 1.00 95.00 281 PRO A N 1
ATOM 2176 C CA . PRO A 1 281 ? -6.554 -13.938 11.511 1.00 95.00 281 PRO A CA 1
ATOM 2177 C C . PRO A 1 281 ? -7.020 -12.929 10.448 1.00 95.00 281 PRO A C 1
ATOM 2179 O O . PRO A 1 281 ? -7.183 -11.750 10.759 1.00 95.00 281 PRO A O 1
ATOM 2182 N N . ALA A 1 282 ? -7.211 -13.349 9.193 1.00 95.25 282 ALA A N 1
ATOM 2183 C CA . ALA A 1 282 ? -7.770 -12.508 8.136 1.00 95.25 282 ALA A CA 1
ATOM 2184 C C . ALA A 1 282 ? -9.269 -12.222 8.314 1.00 95.25 282 ALA A C 1
ATOM 2186 O O . ALA A 1 282 ? -9.746 -11.223 7.779 1.00 95.25 282 ALA A O 1
ATOM 2187 N N . TYR A 1 283 ? -9.984 -13.088 9.040 1.00 95.31 283 TYR A N 1
ATOM 2188 C CA . TYR A 1 283 ? -11.433 -13.021 9.210 1.00 95.31 283 TYR A CA 1
ATOM 2189 C C . TYR A 1 283 ? -11.762 -12.757 10.676 1.00 95.31 283 TYR A C 1
ATOM 2191 O O . TYR A 1 283 ? -11.439 -13.543 11.567 1.00 95.31 283 TYR A O 1
ATOM 2199 N N . PHE A 1 284 ? -12.383 -11.615 10.931 1.00 94.88 284 PHE A N 1
ATOM 2200 C CA . PHE A 1 284 ? -12.795 -11.180 12.258 1.00 94.88 284 PHE A CA 1
ATOM 2201 C C . PHE A 1 284 ? -14.013 -10.275 12.141 1.00 94.88 284 PHE A C 1
ATOM 2203 O O . PHE A 1 284 ? -14.277 -9.737 11.072 1.00 94.88 284 PHE A O 1
ATOM 2210 N N . ASP A 1 285 ? -14.742 -10.155 13.241 1.00 93.88 285 ASP A N 1
ATOM 2211 C CA . ASP A 1 285 ? -15.936 -9.324 13.357 1.00 93.88 285 ASP A CA 1
ATOM 2212 C C . ASP A 1 285 ? -15.521 -7.850 13.526 1.00 93.88 285 ASP A C 1
ATOM 2214 O O . ASP A 1 285 ? -15.038 -7.438 14.591 1.00 93.88 285 ASP A O 1
ATOM 2218 N N . TYR A 1 286 ? -15.594 -7.091 12.431 1.00 93.81 286 TYR A N 1
ATOM 2219 C CA . TYR A 1 286 ? -15.206 -5.684 12.361 1.00 93.81 286 TYR A CA 1
ATOM 2220 C C . TYR A 1 286 ? -16.318 -4.765 12.863 1.00 93.81 286 TYR A C 1
ATOM 2222 O O . TYR A 1 286 ? -16.006 -3.771 13.525 1.00 93.81 286 TYR A O 1
ATOM 2230 N N . ASP A 1 287 ? -17.583 -5.056 12.559 1.00 91.56 287 ASP A N 1
ATOM 2231 C CA . ASP A 1 287 ? -18.716 -4.179 12.888 1.00 91.56 287 ASP A CA 1
ATOM 2232 C C . ASP A 1 287 ? -19.418 -4.541 14.212 1.00 91.56 287 ASP A C 1
ATOM 2234 O O . ASP A 1 287 ? -20.185 -3.742 14.749 1.00 91.56 287 ASP A O 1
ATOM 2238 N N . GLY A 1 288 ? -19.052 -5.669 14.821 1.00 89.00 288 GLY A N 1
ATOM 2239 C CA . GLY A 1 288 ? -19.555 -6.125 16.113 1.00 89.00 288 GLY A CA 1
ATOM 2240 C C . GLY A 1 288 ? -20.898 -6.853 16.044 1.00 89.00 288 GLY A C 1
ATOM 2241 O O . GLY A 1 288 ? -21.534 -7.000 17.092 1.00 89.00 288 GLY A O 1
ATOM 2242 N N . ASP A 1 289 ? -21.356 -7.284 14.863 1.00 89.94 289 ASP A N 1
ATOM 2243 C CA . ASP A 1 289 ? -22.640 -7.980 14.691 1.00 89.94 289 ASP A CA 1
ATOM 2244 C C . ASP A 1 289 ? -22.601 -9.476 15.082 1.00 89.94 289 ASP A C 1
ATOM 2246 O O . ASP A 1 289 ? -23.628 -10.168 15.061 1.00 89.94 289 ASP A O 1
ATOM 2250 N N . GLY A 1 290 ? -21.427 -9.972 15.485 1.00 90.69 290 GLY A N 1
ATOM 2251 C CA . GLY A 1 290 ? -21.181 -11.359 15.864 1.00 90.69 290 GLY A CA 1
ATOM 2252 C C . GLY A 1 290 ? -20.740 -12.258 14.708 1.00 90.69 290 GLY A C 1
ATOM 2253 O O . GLY A 1 290 ? -20.574 -13.466 14.924 1.00 90.69 290 GLY A O 1
ATOM 2254 N N . LYS A 1 291 ? -20.539 -11.724 13.498 1.00 92.06 291 LYS A N 1
ATOM 2255 C CA . LYS A 1 291 ? -20.081 -12.473 12.321 1.00 92.06 291 LYS A CA 1
ATOM 2256 C C . LYS A 1 291 ? -18.753 -11.917 11.810 1.00 92.06 291 LYS A C 1
ATOM 2258 O O . LYS A 1 291 ? -18.558 -10.715 11.759 1.00 92.06 291 LYS A O 1
ATOM 2263 N N . PRO A 1 292 ? -17.806 -12.781 11.412 1.00 95.19 292 PRO A N 1
ATOM 2264 C CA . PRO A 1 292 ? -16.590 -12.311 10.764 1.00 95.19 292 PRO A CA 1
ATOM 2265 C C . PRO A 1 292 ? -16.847 -11.723 9.381 1.00 95.19 292 PRO A C 1
ATOM 2267 O O . PRO A 1 292 ? -17.725 -12.195 8.662 1.00 95.19 292 PRO A O 1
ATOM 2270 N N . ASP A 1 293 ? -16.002 -10.777 8.981 1.00 96.12 293 ASP A N 1
ATOM 2271 C CA . ASP A 1 293 ? -16.212 -9.950 7.795 1.00 96.12 293 ASP A CA 1
ATOM 2272 C C . ASP A 1 293 ? -15.164 -10.144 6.700 1.00 96.12 293 ASP A C 1
ATOM 2274 O O . ASP A 1 293 ? -14.019 -10.550 6.939 1.00 96.12 293 ASP A O 1
ATOM 2278 N N . LEU A 1 294 ? -15.551 -9.812 5.466 1.00 96.25 294 LEU A N 1
ATOM 2279 C CA . LEU A 1 294 ? -14.683 -9.796 4.291 1.00 96.25 294 LEU A CA 1
ATOM 2280 C C . LEU A 1 294 ? -13.772 -8.562 4.285 1.00 96.25 294 LEU A C 1
ATOM 2282 O O . LEU A 1 294 ? -13.899 -7.646 3.471 1.00 96.25 294 LEU A O 1
ATOM 2286 N N . MET A 1 295 ? -12.802 -8.567 5.189 1.00 94.25 295 MET A N 1
ATOM 2287 C CA . MET A 1 295 ? -11.704 -7.602 5.224 1.00 94.25 295 MET A CA 1
ATOM 2288 C C . MET A 1 295 ? -10.643 -7.936 4.154 1.00 94.25 295 MET A C 1
ATOM 2290 O O . MET A 1 295 ? -10.741 -8.947 3.457 1.00 94.25 295 MET A O 1
ATOM 2294 N N . ASN A 1 296 ? -9.592 -7.115 4.039 1.00 94.75 296 ASN A N 1
ATOM 2295 C CA . ASN A 1 296 ? -8.513 -7.243 3.043 1.00 94.75 296 ASN A CA 1
ATOM 2296 C C . ASN A 1 296 ? -8.945 -6.985 1.588 1.00 94.75 296 ASN A C 1
ATOM 2298 O O . ASN A 1 296 ? -10.102 -6.698 1.288 1.00 94.75 296 ASN A O 1
ATOM 2302 N N . ILE A 1 297 ? -7.973 -7.068 0.673 1.00 95.50 297 ILE A N 1
ATOM 2303 C CA . ILE A 1 297 ? -8.170 -6.928 -0.770 1.00 95.50 297 ILE A CA 1
ATOM 2304 C C . ILE A 1 297 ? -8.383 -8.323 -1.371 1.00 95.50 297 ILE A C 1
ATOM 2306 O O . ILE A 1 297 ? -7.440 -8.968 -1.839 1.00 95.50 297 ILE A O 1
ATOM 2310 N N . GLY A 1 298 ? -9.628 -8.801 -1.318 1.00 95.75 298 GLY A N 1
ATOM 2311 C CA . GLY A 1 298 ? -10.078 -10.087 -1.852 1.00 95.75 298 GLY A CA 1
ATOM 2312 C C . GLY A 1 298 ? -10.176 -10.140 -3.377 1.00 95.75 298 GLY A C 1
ATOM 2313 O O . GLY A 1 298 ? -10.064 -9.122 -4.061 1.00 95.75 298 GLY A O 1
ATOM 2314 N N . CYS A 1 299 ? -10.446 -11.333 -3.924 1.00 97.44 299 CYS A N 1
ATOM 2315 C CA . CYS A 1 299 ? -10.573 -11.557 -5.374 1.00 97.44 299 CYS A CA 1
ATOM 2316 C C . CYS A 1 299 ? -11.542 -10.555 -6.025 1.00 97.44 299 CYS A C 1
ATOM 2318 O O . CYS A 1 299 ? -11.283 -9.966 -7.075 1.00 97.44 299 CYS A O 1
ATOM 2320 N N . GLU A 1 300 ? -12.666 -10.331 -5.359 1.00 97.31 300 GLU A N 1
ATOM 2321 C CA . GLU A 1 300 ? -13.784 -9.538 -5.854 1.00 97.31 300 GLU A CA 1
ATOM 2322 C C . GLU A 1 300 ? -13.507 -8.026 -5.838 1.00 97.31 300 GLU A C 1
ATOM 2324 O O . GLU A 1 300 ? -14.194 -7.273 -6.524 1.00 97.31 300 GLU A O 1
ATOM 2329 N N . MET A 1 301 ? -12.438 -7.561 -5.179 1.00 95.81 301 MET A N 1
ATOM 2330 C CA . MET A 1 301 ? -11.993 -6.167 -5.318 1.00 95.81 301 MET A CA 1
ATOM 2331 C C . MET A 1 301 ? -11.451 -5.853 -6.713 1.00 95.81 301 MET A C 1
ATOM 2333 O O . MET A 1 301 ? -11.529 -4.702 -7.153 1.00 95.81 301 MET A O 1
ATOM 2337 N N . CYS A 1 302 ? -10.955 -6.873 -7.416 1.00 96.50 302 CYS A N 1
ATOM 2338 C CA . CYS A 1 302 ? -10.480 -6.768 -8.793 1.00 96.50 302 CYS A CA 1
ATOM 2339 C C . CYS A 1 302 ? -11.503 -7.305 -9.804 1.00 96.50 302 CYS A C 1
ATOM 2341 O O . CYS A 1 302 ? -11.631 -6.778 -10.909 1.00 96.50 302 CYS A O 1
ATOM 2343 N N . HIS A 1 303 ? -12.228 -8.358 -9.424 1.00 97.56 303 HIS A N 1
ATOM 2344 C CA . HIS A 1 303 ? -13.140 -9.103 -10.296 1.00 97.56 303 HIS A CA 1
ATOM 2345 C C . HIS A 1 303 ? -14.621 -8.691 -10.167 1.00 97.56 303 HIS A C 1
ATOM 2347 O O . HIS A 1 303 ? -15.455 -9.140 -10.956 1.00 97.56 303 HIS A O 1
ATOM 2353 N N . GLY A 1 304 ? -14.945 -7.808 -9.218 1.00 95.94 304 GLY A N 1
ATOM 2354 C CA . GLY A 1 304 ? -16.314 -7.415 -8.883 1.00 95.94 304 GLY A CA 1
ATOM 2355 C C . GLY A 1 304 ? -17.081 -8.491 -8.094 1.00 95.94 304 GLY A C 1
ATOM 2356 O O . GLY A 1 304 ? -16.534 -9.565 -7.839 1.00 95.94 304 GLY A O 1
ATOM 2357 N N . PRO A 1 305 ? -18.350 -8.220 -7.727 1.00 96.75 305 PRO A N 1
ATOM 2358 C CA . PRO A 1 305 ? -19.182 -9.140 -6.946 1.00 96.75 305 PRO A CA 1
ATOM 2359 C C . PRO A 1 305 ? -19.374 -10.499 -7.643 1.00 96.75 305 PRO A C 1
ATOM 2361 O O . PRO A 1 305 ? -19.790 -10.557 -8.805 1.00 96.75 305 PRO A O 1
ATOM 2364 N N . GLY A 1 306 ? -19.106 -11.597 -6.937 1.00 97.06 306 GLY A N 1
ATOM 2365 C CA . GLY A 1 306 ? -19.068 -12.958 -7.481 1.00 97.06 306 GLY A CA 1
ATOM 2366 C C . GLY A 1 306 ? -20.377 -13.745 -7.388 1.00 97.06 306 GLY A C 1
ATOM 2367 O O . GLY A 1 306 ? -20.493 -14.810 -7.997 1.00 97.06 306 GLY A O 1
ATOM 2368 N N . SER A 1 307 ? -21.388 -13.246 -6.675 1.00 97.19 307 SER A N 1
ATOM 2369 C CA . SER A 1 307 ? -22.664 -13.957 -6.458 1.00 97.19 307 SER A CA 1
ATOM 2370 C C . SER A 1 307 ? -23.351 -14.424 -7.742 1.00 97.19 307 SER A C 1
ATOM 2372 O O . SER A 1 307 ? -23.703 -15.597 -7.849 1.00 97.19 307 SER A O 1
ATOM 2374 N N . ALA A 1 308 ? -23.483 -13.561 -8.753 1.00 96.88 308 ALA A N 1
ATOM 2375 C CA . ALA A 1 308 ? -24.091 -13.934 -10.034 1.00 96.88 308 ALA A CA 1
ATOM 2376 C C . ALA A 1 308 ? -23.317 -15.056 -10.751 1.00 96.88 308 ALA A C 1
ATOM 2378 O O . ALA A 1 308 ? -23.911 -15.899 -11.423 1.00 96.88 308 ALA A O 1
ATOM 2379 N N . HIS A 1 309 ? -21.992 -15.081 -10.604 1.00 97.75 309 HIS A N 1
ATOM 2380 C CA . HIS A 1 309 ? -21.136 -16.123 -11.157 1.00 97.75 309 HIS A CA 1
ATOM 2381 C C . HIS A 1 309 ? -21.297 -17.448 -10.421 1.00 97.75 309 HIS A C 1
ATOM 2383 O O . HIS A 1 309 ? -21.504 -18.476 -11.068 1.00 97.75 309 HIS A O 1
ATOM 2389 N N . VAL A 1 310 ? -21.283 -17.421 -9.088 1.00 96.88 310 VAL A N 1
ATOM 2390 C CA . VAL A 1 310 ? -21.501 -18.612 -8.260 1.00 96.88 310 VAL A CA 1
ATOM 2391 C C . VAL A 1 310 ? -22.885 -19.203 -8.518 1.00 96.88 310 VAL A C 1
ATOM 2393 O O . VAL A 1 310 ? -22.994 -20.392 -8.812 1.00 96.88 310 VAL A O 1
ATOM 2396 N N . LEU A 1 311 ? -23.940 -18.386 -8.490 1.00 96.62 311 LEU A N 1
ATOM 2397 C CA . LEU A 1 311 ? -25.322 -18.829 -8.707 1.00 96.62 311 LEU A CA 1
ATOM 2398 C C . LEU A 1 311 ? -25.558 -19.383 -10.117 1.00 96.62 311 LEU A C 1
ATOM 2400 O O . LEU A 1 311 ? -26.348 -20.306 -10.283 1.00 96.62 311 LEU A O 1
ATOM 2404 N N . ALA A 1 312 ? -24.815 -18.901 -11.115 1.00 97.00 312 ALA A N 1
ATOM 2405 C CA . ALA A 1 312 ? -24.830 -19.435 -12.476 1.00 97.00 312 ALA A CA 1
ATOM 2406 C C . ALA A 1 312 ? -23.910 -20.660 -12.678 1.00 97.00 312 ALA A C 1
ATOM 2408 O O . ALA A 1 312 ? -23.540 -20.965 -13.811 1.00 97.00 312 ALA A O 1
ATOM 2409 N N . GLY A 1 313 ? -23.488 -21.337 -11.605 1.00 94.88 313 GLY A N 1
ATOM 2410 C CA . GLY A 1 313 ? -22.654 -22.542 -11.691 1.00 94.88 313 GLY A CA 1
ATOM 2411 C C . GLY A 1 313 ? -21.205 -22.278 -12.112 1.00 94.88 313 GLY A C 1
ATOM 2412 O O . GLY A 1 313 ? -20.576 -23.146 -12.708 1.00 94.88 313 GLY A O 1
ATOM 2413 N N . GLY A 1 314 ? -20.674 -21.083 -11.841 1.00 95.56 314 GLY A N 1
ATOM 2414 C CA . GLY A 1 314 ? -19.314 -20.702 -12.228 1.00 95.56 314 GLY A CA 1
ATOM 2415 C C . GLY A 1 314 ? -19.203 -20.176 -13.663 1.00 95.56 314 GLY A C 1
ATOM 2416 O O . GLY A 1 314 ? -18.142 -20.256 -14.280 1.00 95.56 314 GLY A O 1
ATOM 2417 N N . HIS A 1 315 ? -20.282 -19.629 -14.231 1.00 96.31 315 HIS A N 1
ATOM 2418 C CA . HIS A 1 315 ? -20.269 -19.145 -15.611 1.00 96.31 315 HIS A CA 1
ATOM 2419 C C . HIS A 1 315 ? -19.298 -17.951 -15.794 1.00 96.31 315 HIS A C 1
ATOM 2421 O O . HIS A 1 315 ? -19.508 -16.890 -15.195 1.00 96.31 315 HIS A O 1
ATOM 2427 N N . PRO A 1 316 ? -18.271 -18.033 -16.665 1.00 94.62 316 PRO A N 1
ATOM 2428 C CA . PRO A 1 316 ? -17.209 -17.020 -16.758 1.00 94.62 316 PRO A CA 1
ATOM 2429 C C . PRO A 1 316 ? -17.683 -15.662 -17.295 1.00 94.62 316 PRO A C 1
ATOM 2431 O O . PRO A 1 316 ? -17.006 -14.658 -17.116 1.00 94.62 316 PRO A O 1
ATOM 2434 N N . GLY A 1 317 ? -18.840 -15.609 -17.960 1.00 95.00 317 GLY A N 1
ATOM 2435 C CA . GLY A 1 317 ? -19.475 -14.359 -18.405 1.00 95.00 317 GLY A CA 1
ATOM 2436 C C . GLY A 1 317 ? -20.254 -13.603 -17.319 1.00 95.00 317 GLY A C 1
ATOM 2437 O O . GLY A 1 317 ? -20.873 -12.590 -17.626 1.00 95.00 317 GLY A O 1
ATOM 2438 N N . LYS A 1 318 ? -20.288 -14.107 -16.078 1.00 96.56 318 LYS A N 1
ATOM 2439 C CA . LYS A 1 318 ? -21.021 -13.503 -14.949 1.00 96.56 318 LYS A CA 1
ATOM 2440 C C . LYS A 1 318 ? -20.106 -12.871 -13.891 1.00 96.56 318 LYS A C 1
ATOM 2442 O O . LYS A 1 318 ? -20.599 -12.432 -12.861 1.00 96.56 318 LYS A O 1
ATOM 2447 N N . ILE A 1 319 ? -18.802 -12.806 -14.158 1.00 96.69 319 ILE A N 1
ATOM 2448 C CA . ILE A 1 319 ? -17.795 -12.123 -13.340 1.00 96.69 319 ILE A CA 1
ATOM 2449 C C . ILE A 1 319 ? -16.793 -11.423 -14.260 1.00 96.69 319 ILE A C 1
ATOM 2451 O O . ILE A 1 319 ? -16.569 -11.868 -15.392 1.00 96.69 319 ILE A O 1
ATOM 2455 N N . LEU A 1 320 ? -16.206 -10.313 -13.813 1.00 96.56 320 LEU A N 1
ATOM 2456 C CA . LEU A 1 320 ? -15.224 -9.597 -14.618 1.00 96.56 320 LEU A CA 1
ATOM 2457 C C . LEU A 1 320 ? -13.913 -10.388 -14.685 1.00 96.56 320 LEU A C 1
ATOM 2459 O O . LEU A 1 320 ? -13.439 -10.935 -13.694 1.00 96.56 320 LEU A O 1
ATOM 2463 N N . ASN A 1 321 ? -13.268 -10.371 -15.848 1.00 96.25 321 ASN A N 1
ATOM 2464 C CA . ASN A 1 321 ? -11.856 -10.714 -15.971 1.00 96.25 321 ASN A CA 1
ATOM 2465 C C . ASN A 1 321 ? -11.085 -9.472 -16.457 1.00 96.25 321 ASN A C 1
ATOM 2467 O O . ASN A 1 321 ? -11.236 -9.119 -17.632 1.00 96.25 321 ASN A O 1
ATOM 2471 N N . PRO A 1 322 ? -10.249 -8.831 -15.611 1.00 96.12 322 PRO A N 1
ATOM 2472 C CA . PRO A 1 322 ? -9.475 -7.646 -15.993 1.00 96.12 322 PRO A CA 1
ATOM 2473 C C . PRO A 1 322 ? -8.596 -7.835 -17.238 1.00 96.12 322 PRO A C 1
ATOM 2475 O O . PRO A 1 322 ? -8.372 -6.882 -17.979 1.00 96.12 322 PRO A O 1
ATOM 2478 N N . ALA A 1 323 ? -8.154 -9.061 -17.542 1.00 94.06 323 ALA A N 1
ATOM 2479 C CA . ALA A 1 323 ? -7.365 -9.349 -18.742 1.00 94.06 323 ALA A CA 1
ATOM 2480 C C . ALA A 1 323 ? -8.147 -9.156 -20.056 1.00 94.06 323 ALA A C 1
ATOM 2482 O O . ALA A 1 323 ? -7.528 -9.049 -21.116 1.00 94.06 323 ALA A O 1
ATOM 2483 N N . LYS A 1 324 ? -9.487 -9.111 -19.994 1.00 95.00 324 LYS A N 1
ATOM 2484 C CA . LYS A 1 324 ? -10.375 -8.849 -21.139 1.00 95.00 324 LYS A CA 1
ATOM 2485 C C . LYS A 1 324 ? -10.682 -7.360 -21.342 1.00 95.00 324 LYS A C 1
ATOM 2487 O O . LYS A 1 324 ? -11.353 -7.024 -22.313 1.00 95.00 324 LYS A O 1
ATOM 2492 N N . LEU A 1 325 ? -10.227 -6.486 -20.444 1.00 94.69 325 LEU A N 1
ATOM 2493 C CA . LEU A 1 325 ? -10.432 -5.042 -20.542 1.00 94.69 325 LEU A CA 1
ATOM 2494 C C . LEU A 1 325 ? -9.336 -4.365 -21.379 1.00 94.69 325 LEU A C 1
ATOM 2496 O O . LEU A 1 325 ? -8.198 -4.841 -21.455 1.00 94.69 325 LEU A O 1
ATOM 2500 N N . GLY A 1 326 ? -9.678 -3.216 -21.969 1.00 94.06 326 GLY A N 1
ATOM 2501 C CA . GLY A 1 326 ? -8.691 -2.287 -22.525 1.00 94.06 326 GLY A CA 1
ATOM 2502 C C . GLY A 1 326 ? -7.793 -1.700 -21.428 1.00 94.06 326 GLY A C 1
ATOM 2503 O O . GLY A 1 326 ? -8.155 -1.725 -20.253 1.00 94.06 326 GLY A O 1
ATOM 2504 N N . ALA A 1 327 ? -6.622 -1.171 -21.800 1.00 93.62 327 ALA A N 1
ATOM 2505 C CA . ALA A 1 327 ? -5.586 -0.781 -20.838 1.00 93.62 327 ALA A CA 1
ATOM 2506 C C . ALA A 1 327 ? -6.066 0.220 -19.771 1.00 93.62 327 ALA A C 1
ATOM 2508 O O . ALA A 1 327 ? -5.805 0.011 -18.589 1.00 93.62 327 ALA A O 1
ATOM 2509 N N . ASP A 1 328 ? -6.819 1.249 -20.163 1.00 92.19 328 ASP A N 1
ATOM 2510 C CA . ASP A 1 328 ? -7.314 2.268 -19.229 1.00 92.19 328 ASP A CA 1
ATOM 2511 C C . ASP A 1 328 ? -8.271 1.677 -18.185 1.00 92.19 328 ASP A C 1
ATOM 2513 O O . ASP A 1 328 ? -8.048 1.830 -16.986 1.00 92.19 328 ASP A O 1
ATOM 2517 N N . GLN A 1 329 ? -9.285 0.926 -18.629 1.00 94.69 329 GLN A N 1
ATOM 2518 C CA . GLN A 1 329 ? -10.255 0.271 -17.742 1.00 94.69 329 GLN A CA 1
ATOM 2519 C C . GLN A 1 329 ? -9.599 -0.805 -16.867 1.00 94.69 329 GLN A C 1
ATOM 2521 O O . GLN A 1 329 ? -9.930 -0.947 -15.693 1.00 94.69 329 GLN A O 1
ATOM 2526 N N . ALA A 1 330 ? -8.646 -1.559 -17.420 1.00 96.06 330 ALA A N 1
ATOM 2527 C CA . ALA A 1 330 ? -7.854 -2.527 -16.670 1.00 96.06 330 ALA A CA 1
ATOM 2528 C C . ALA A 1 330 ? -7.042 -1.846 -15.555 1.00 96.06 330 ALA A C 1
ATOM 2530 O O . ALA A 1 330 ? -6.978 -2.353 -14.438 1.00 96.06 330 ALA A O 1
ATOM 2531 N N . ASN A 1 331 ? -6.457 -0.681 -15.839 1.00 96.00 331 ASN A N 1
ATOM 2532 C CA . ASN A 1 331 ? -5.681 0.082 -14.866 1.00 96.00 331 ASN A CA 1
ATOM 2533 C C . ASN A 1 331 ? -6.558 0.763 -13.813 1.00 96.00 331 ASN A C 1
ATOM 2535 O O . ASN A 1 331 ? -6.095 0.943 -12.691 1.00 96.00 331 ASN A O 1
ATOM 2539 N N . GLU A 1 332 ? -7.809 1.116 -14.123 1.00 95.94 332 GLU A N 1
ATOM 2540 C CA . GLU A 1 332 ? -8.768 1.627 -13.130 1.00 95.94 332 GLU A CA 1
ATOM 2541 C C . GLU A 1 332 ? -9.022 0.626 -11.997 1.00 95.94 332 GLU A C 1
ATOM 2543 O O . GLU A 1 332 ? -9.178 1.039 -10.849 1.00 95.94 332 GLU A O 1
ATOM 2548 N N . VAL A 1 333 ? -8.952 -0.681 -12.279 1.00 96.25 333 VAL A N 1
ATOM 2549 C CA . VAL A 1 333 ? -9.042 -1.734 -11.252 1.00 96.25 333 VAL A CA 1
ATOM 2550 C C . VAL A 1 333 ? -7.976 -1.543 -10.171 1.00 96.25 333 VAL A C 1
ATOM 2552 O O . VAL A 1 333 ? -8.281 -1.606 -8.984 1.00 96.25 333 VAL A O 1
ATOM 2555 N N . CYS A 1 334 ? -6.736 -1.251 -10.567 1.00 95.69 334 CYS A N 1
ATOM 2556 C CA . CYS A 1 334 ? -5.642 -0.950 -9.642 1.00 95.69 334 CYS A CA 1
ATOM 2557 C C . CYS A 1 334 ? -5.747 0.481 -9.089 1.00 95.69 334 CYS A C 1
ATOM 2559 O O . CYS A 1 334 ? -5.446 0.732 -7.921 1.00 95.69 334 CYS A O 1
ATOM 2561 N N . GLY A 1 335 ? -6.186 1.418 -9.933 1.00 94.75 335 GLY A N 1
ATOM 2562 C CA . GLY A 1 335 ? -6.336 2.839 -9.635 1.00 94.75 335 GLY A CA 1
ATOM 2563 C C . GLY A 1 335 ? -7.378 3.152 -8.572 1.00 94.75 335 GLY A C 1
ATOM 2564 O O . GLY A 1 335 ? -7.298 4.213 -7.963 1.00 94.75 335 GLY A O 1
ATOM 2565 N N . ARG A 1 336 ? -8.298 2.229 -8.275 1.00 92.75 336 ARG A N 1
ATOM 2566 C CA . ARG A 1 336 ? -9.237 2.391 -7.159 1.00 92.75 336 ARG A CA 1
ATOM 2567 C C . ARG A 1 336 ? -8.533 2.520 -5.797 1.00 92.75 336 ARG A C 1
ATOM 2569 O O . ARG A 1 336 ? -9.058 3.197 -4.922 1.00 92.75 336 ARG A O 1
ATOM 2576 N N . CYS A 1 337 ? -7.353 1.899 -5.646 1.00 93.06 337 CYS A N 1
ATOM 2577 C CA . CYS A 1 337 ? -6.554 1.913 -4.411 1.00 93.06 337 CYS A CA 1
ATOM 2578 C C . CYS A 1 337 ? -5.179 2.570 -4.588 1.00 93.06 337 CYS A C 1
ATOM 2580 O O . CYS A 1 337 ? -4.707 3.292 -3.711 1.00 93.06 337 CYS A O 1
ATOM 2582 N N . HIS A 1 338 ? -4.507 2.321 -5.716 1.00 93.19 338 HIS A N 1
ATOM 2583 C CA . HIS A 1 338 ? -3.182 2.874 -6.021 1.00 93.19 338 HIS A CA 1
ATOM 2584 C C . HIS A 1 338 ? -3.267 4.269 -6.655 1.00 93.19 338 HIS A C 1
ATOM 2586 O O . HIS A 1 338 ? -2.526 4.594 -7.587 1.00 93.19 338 HIS A O 1
ATOM 2592 N N . ASN A 1 339 ? -4.184 5.078 -6.134 1.00 90.25 339 ASN A N 1
ATOM 2593 C CA . ASN A 1 339 ? -4.386 6.483 -6.450 1.00 90.25 339 ASN A CA 1
ATOM 2594 C C . ASN A 1 339 ? -4.838 7.209 -5.173 1.00 90.25 339 ASN A C 1
ATOM 2596 O O . ASN A 1 339 ? -5.523 6.612 -4.340 1.00 90.25 339 ASN A O 1
ATOM 2600 N N . ARG A 1 340 ? -4.518 8.498 -5.016 1.00 89.69 340 ARG A N 1
ATOM 2601 C CA . ARG A 1 340 ? -5.093 9.307 -3.932 1.00 89.69 340 ARG A CA 1
ATOM 2602 C C . ARG A 1 340 ? -6.296 10.064 -4.452 1.00 89.69 340 ARG A C 1
ATOM 2604 O O . ARG A 1 340 ? -6.177 10.897 -5.352 1.00 89.69 340 ARG A O 1
ATOM 2611 N N . VAL A 1 341 ? -7.452 9.780 -3.867 1.00 92.38 341 VAL A N 1
ATOM 2612 C CA . VAL A 1 341 ? -8.725 10.350 -4.302 1.00 92.38 341 VAL A CA 1
ATOM 2613 C C . VAL A 1 341 ? -9.617 10.724 -3.122 1.00 92.38 341 VAL A C 1
ATOM 2615 O O . VAL A 1 341 ? -9.381 10.325 -1.982 1.00 92.38 341 VAL A O 1
ATOM 2618 N N . ARG A 1 342 ? -10.651 11.506 -3.415 1.00 94.88 342 ARG A N 1
ATOM 2619 C CA . ARG A 1 342 ? -11.834 11.706 -2.575 1.00 94.88 342 ARG A CA 1
ATOM 2620 C C . ARG A 1 342 ? -13.070 11.213 -3.314 1.00 94.88 342 ARG A C 1
ATOM 2622 O O . ARG A 1 342 ? -13.044 11.181 -4.539 1.00 94.88 342 ARG A O 1
ATOM 2629 N N . SER A 1 343 ? -14.128 10.854 -2.600 1.00 96.38 343 SER A N 1
ATOM 2630 C CA . SER A 1 343 ? -15.393 10.459 -3.228 1.00 96.38 343 SER A CA 1
ATOM 2631 C C . SER A 1 343 ? -16.062 11.611 -3.988 1.00 96.38 343 SER A C 1
ATOM 2633 O O . SER A 1 343 ? -15.744 12.788 -3.782 1.00 96.38 343 SER A O 1
ATOM 2635 N N . THR A 1 344 ? -16.981 11.279 -4.888 1.00 96.62 344 THR A N 1
ATOM 2636 C CA . THR A 1 344 ? -17.831 12.237 -5.609 1.00 96.62 344 THR A CA 1
ATOM 2637 C C . THR A 1 344 ? -19.249 12.252 -5.030 1.00 96.62 344 THR A C 1
ATOM 2639 O O . THR A 1 344 ? -19.673 11.269 -4.437 1.00 96.62 344 THR A O 1
ATOM 2642 N N . PRO A 1 345 ? -20.019 13.332 -5.226 1.00 95.50 345 PRO A N 1
ATOM 2643 C CA . PRO A 1 345 ? -19.529 14.681 -5.500 1.00 95.50 345 PRO A CA 1
ATOM 2644 C C . PRO A 1 345 ? -19.009 15.385 -4.231 1.00 95.50 345 PRO A C 1
ATOM 2646 O O . PRO A 1 345 ? -18.262 16.358 -4.336 1.00 95.50 345 PRO A O 1
ATOM 2649 N N . GLY A 1 346 ? -19.372 14.903 -3.038 1.00 94.31 346 GLY A N 1
ATOM 2650 C CA . GLY A 1 346 ? -19.200 15.613 -1.767 1.00 94.31 346 GLY A CA 1
ATOM 2651 C C . GLY A 1 346 ? -17.796 15.576 -1.161 1.00 94.31 346 GLY A C 1
ATOM 2652 O O . GLY A 1 346 ? -17.544 16.282 -0.183 1.00 94.31 346 GLY A O 1
ATOM 2653 N N . LYS A 1 347 ? -16.858 14.797 -1.723 1.00 95.25 347 LYS A N 1
ATOM 2654 C CA . LYS A 1 347 ? -15.514 14.559 -1.150 1.00 95.25 347 LYS A CA 1
ATOM 2655 C C . LYS A 1 347 ? -15.572 13.989 0.270 1.00 95.25 347 LYS A C 1
ATOM 2657 O O . LYS A 1 347 ? -14.655 14.205 1.070 1.00 95.25 347 LYS A O 1
ATOM 2662 N N . THR A 1 348 ? -16.648 13.272 0.581 1.00 93.00 348 THR A N 1
ATOM 2663 C CA . THR A 1 348 ? -16.942 12.765 1.920 1.00 93.00 348 THR A CA 1
ATOM 2664 C C . THR A 1 348 ? -15.910 11.734 2.365 1.00 93.00 348 THR A C 1
ATOM 2666 O O . THR A 1 348 ? -15.376 11.832 3.473 1.00 93.00 348 THR A O 1
ATOM 2669 N N . TYR A 1 349 ? -15.570 10.786 1.497 1.00 94.00 349 TYR A N 1
ATOM 2670 C CA . TYR A 1 349 ? -14.692 9.661 1.796 1.00 94.00 349 TYR A CA 1
ATOM 2671 C C . TYR A 1 349 ? -13.286 9.849 1.218 1.00 94.00 349 TYR A C 1
ATOM 2673 O O . TYR A 1 349 ? -13.061 10.580 0.253 1.00 94.00 349 TYR A O 1
ATOM 2681 N N . GLY A 1 350 ? -12.303 9.188 1.834 1.00 92.62 350 GLY A N 1
ATOM 2682 C CA . GLY A 1 350 ? -10.900 9.155 1.392 1.00 92.62 350 GLY A CA 1
ATOM 2683 C C . GLY A 1 350 ? -10.598 8.160 0.267 1.00 92.62 350 GLY A C 1
ATOM 2684 O O . GLY A 1 350 ? -9.436 7.829 0.055 1.00 92.62 350 GLY A O 1
ATOM 2685 N N . TYR A 1 351 ? -11.626 7.644 -0.400 1.00 94.00 351 TYR A N 1
ATOM 2686 C CA . TYR A 1 351 ? -11.552 6.600 -1.419 1.00 94.00 351 TYR A CA 1
ATOM 2687 C C . TYR A 1 351 ? -12.640 6.819 -2.477 1.00 94.00 351 TYR A C 1
ATOM 2689 O O . TYR A 1 351 ? -13.503 7.683 -2.316 1.00 94.00 351 TYR A O 1
ATOM 2697 N N . ALA A 1 352 ? -12.586 6.050 -3.567 1.00 95.06 352 ALA A N 1
ATOM 2698 C CA . ALA A 1 352 ? -13.578 6.127 -4.633 1.00 95.06 352 ALA A CA 1
ATOM 2699 C C . ALA A 1 352 ? -14.949 5.621 -4.151 1.00 95.06 352 ALA A C 1
ATOM 2701 O O . ALA A 1 352 ? -15.090 4.455 -3.777 1.00 95.06 352 ALA A O 1
ATOM 2702 N N . TYR A 1 353 ? -15.942 6.503 -4.166 1.00 96.06 353 TYR A N 1
ATOM 2703 C CA . TYR A 1 353 ? -17.313 6.257 -3.732 1.00 96.06 353 TYR A CA 1
ATOM 2704 C C . TYR A 1 353 ? -18.234 7.329 -4.324 1.00 96.06 353 TYR A C 1
ATOM 2706 O O . TYR A 1 353 ? -17.761 8.419 -4.649 1.00 96.06 353 TYR A O 1
ATOM 2714 N N . HIS A 1 354 ? -19.523 7.030 -4.460 1.00 95.56 354 HIS A N 1
ATOM 2715 C CA . HIS A 1 354 ? -20.524 8.009 -4.869 1.00 95.56 354 HIS A CA 1
ATOM 2716 C C . HIS A 1 354 ? -21.456 8.313 -3.693 1.00 95.56 354 HIS A C 1
ATOM 2718 O O . HIS A 1 354 ? -22.301 7.492 -3.339 1.00 95.56 354 HIS A O 1
ATOM 2724 N N . ASP A 1 355 ? -21.277 9.492 -3.102 1.00 93.69 355 ASP A N 1
ATOM 2725 C CA . ASP A 1 355 ? -21.909 9.948 -1.863 1.00 93.69 355 ASP A CA 1
ATOM 2726 C C . ASP A 1 355 ? -23.441 9.985 -1.988 1.00 93.69 355 ASP A C 1
ATOM 2728 O O . ASP A 1 355 ? -24.139 9.458 -1.129 1.00 93.69 355 ASP A O 1
ATOM 2732 N N . ASP A 1 356 ? -23.974 10.546 -3.079 1.00 93.44 356 ASP A N 1
ATOM 2733 C CA . ASP A 1 356 ? -25.424 10.783 -3.212 1.00 93.44 356 ASP A CA 1
ATOM 2734 C C . ASP A 1 356 ? -26.231 9.506 -3.476 1.00 93.44 356 ASP A C 1
ATOM 2736 O O . ASP A 1 356 ? -27.420 9.435 -3.175 1.00 93.44 356 ASP A O 1
ATOM 2740 N N . THR A 1 357 ? -25.596 8.504 -4.084 1.00 92.75 357 THR A N 1
ATOM 2741 C CA . THR A 1 357 ? -26.248 7.239 -4.457 1.00 92.75 357 THR A CA 1
ATOM 2742 C C . THR A 1 357 ? -25.846 6.100 -3.534 1.00 92.75 357 THR A C 1
ATOM 2744 O O . THR A 1 357 ? -26.235 4.964 -3.794 1.00 92.75 357 THR A O 1
ATOM 2747 N N . ASP A 1 358 ? -25.050 6.400 -2.503 1.00 91.56 358 ASP A N 1
ATOM 2748 C CA . ASP A 1 358 ? -24.514 5.448 -1.534 1.00 91.56 358 ASP A CA 1
ATOM 2749 C C . ASP A 1 358 ? -23.955 4.184 -2.207 1.00 91.56 358 ASP A C 1
ATOM 2751 O O . ASP A 1 358 ? -24.371 3.051 -1.953 1.00 91.56 358 ASP A O 1
ATOM 2755 N N . SER A 1 359 ? -23.051 4.382 -3.173 1.00 92.00 359 SER A N 1
ATOM 2756 C CA . SER A 1 359 ? -22.573 3.279 -4.010 1.00 92.00 359 SER A CA 1
ATOM 2757 C C . SER A 1 359 ? -21.067 3.288 -4.221 1.00 92.00 359 SER A C 1
ATOM 2759 O O . SER A 1 359 ? -20.457 4.308 -4.546 1.00 92.00 359 SER A O 1
ATOM 2761 N N . GLU A 1 360 ? -20.470 2.107 -4.094 1.00 92.81 360 GLU A N 1
ATOM 2762 C CA . GLU A 1 360 ? -19.077 1.876 -4.454 1.00 92.81 360 GLU A CA 1
ATOM 2763 C C . GLU A 1 360 ? -18.876 1.842 -5.976 1.00 92.81 360 GLU A C 1
ATOM 2765 O O . GLU A 1 360 ? -19.762 1.463 -6.748 1.00 92.81 360 GLU A O 1
ATOM 2770 N N . TRP A 1 361 ? -17.658 2.162 -6.411 1.00 94.62 361 TRP A N 1
ATOM 2771 C CA . TRP A 1 361 ? -17.247 1.899 -7.784 1.00 94.62 361 TRP A CA 1
ATOM 2772 C C . TRP A 1 361 ? -17.079 0.395 -8.024 1.00 94.62 361 TRP A C 1
ATOM 2774 O O . TRP A 1 361 ? -16.419 -0.298 -7.243 1.00 94.62 361 TRP A O 1
ATOM 2784 N N . ARG A 1 362 ? -17.611 -0.104 -9.146 1.00 91.88 362 ARG A N 1
ATOM 2785 C CA . ARG A 1 362 ? -17.474 -1.505 -9.564 1.00 91.88 362 ARG A CA 1
ATOM 2786 C C . ARG A 1 362 ? -16.634 -1.622 -10.841 1.00 91.88 362 ARG A C 1
ATOM 2788 O O . ARG A 1 362 ? -16.970 -0.979 -11.840 1.00 91.88 362 ARG A O 1
ATOM 2795 N N . PRO A 1 363 ? -15.600 -2.486 -10.851 1.00 90.00 363 PRO A N 1
ATOM 2796 C CA . PRO A 1 363 ? -14.767 -2.716 -12.023 1.00 90.00 363 PRO A CA 1
ATOM 2797 C C . PRO A 1 363 ? -15.572 -3.009 -13.295 1.00 90.00 363 PRO A C 1
ATOM 2799 O O . PRO A 1 363 ? -16.455 -3.868 -13.308 1.00 90.00 363 PRO A O 1
ATOM 2802 N N . GLY A 1 364 ? -15.249 -2.306 -14.383 1.00 85.94 364 GLY A N 1
ATOM 2803 C CA . GLY A 1 364 ? -15.832 -2.542 -15.708 1.00 85.94 364 GLY A CA 1
ATOM 2804 C C . GLY A 1 364 ? -17.303 -2.137 -15.874 1.00 85.94 364 GLY A C 1
ATOM 2805 O O . GLY A 1 364 ? -17.889 -2.481 -16.898 1.00 85.94 364 GLY A O 1
ATOM 2806 N N . LYS A 1 365 ? -17.906 -1.440 -14.898 1.00 88.50 365 LYS A N 1
ATOM 2807 C CA . LYS A 1 365 ? -19.272 -0.897 -15.008 1.00 88.50 365 LYS A CA 1
ATOM 2808 C C . LYS A 1 365 ? -19.281 0.537 -15.517 1.00 88.50 365 LYS A C 1
ATOM 2810 O O . LYS A 1 365 ? -19.890 0.805 -16.539 1.00 88.50 365 LYS A O 1
ATOM 2815 N N . GLU A 1 366 ? -18.565 1.412 -14.825 1.00 93.75 366 GLU A N 1
ATOM 2816 C CA . GLU A 1 366 ? -18.475 2.843 -15.115 1.00 93.75 366 GLU A CA 1
ATOM 2817 C C . GLU A 1 366 ? -17.019 3.306 -14.966 1.00 93.75 366 GLU A C 1
ATOM 2819 O O . GLU A 1 366 ? -16.245 2.632 -14.278 1.00 93.75 366 GLU A O 1
ATOM 2824 N N . PRO A 1 367 ? -16.617 4.439 -15.563 1.00 95.44 367 PRO A N 1
ATOM 2825 C CA . PRO A 1 367 ? -15.299 5.020 -15.328 1.00 95.44 367 PRO A CA 1
ATOM 2826 C C . PRO A 1 367 ? -15.062 5.342 -13.847 1.00 95.44 367 PRO A C 1
ATOM 2828 O O . PRO A 1 367 ? -15.927 5.912 -13.176 1.00 95.44 367 PRO A O 1
ATOM 2831 N N . LEU A 1 368 ? -13.858 5.058 -13.341 1.00 95.56 368 LEU A N 1
ATOM 2832 C CA . LEU A 1 368 ? -13.468 5.374 -11.954 1.00 95.56 368 LEU A CA 1
ATOM 2833 C C . LEU A 1 368 ? -13.628 6.868 -11.607 1.00 95.56 368 LEU A C 1
ATOM 2835 O O . LEU A 1 368 ? -13.909 7.220 -10.460 1.00 95.56 368 LEU A O 1
ATOM 2839 N N . ALA A 1 369 ? -13.484 7.752 -12.597 1.00 95.50 369 ALA A N 1
ATOM 2840 C CA . ALA A 1 369 ? -13.643 9.198 -12.435 1.00 95.50 369 ALA A CA 1
ATOM 2841 C C . ALA A 1 369 ? -15.052 9.619 -11.973 1.00 95.50 369 ALA A C 1
ATOM 2843 O O . ALA A 1 369 ? -15.190 10.652 -11.328 1.00 95.50 369 ALA A O 1
ATOM 2844 N N . ASN A 1 370 ? -16.088 8.808 -12.222 1.00 96.75 370 ASN A N 1
ATOM 2845 C CA . ASN A 1 370 ? -17.449 9.105 -11.759 1.00 96.75 370 ASN A CA 1
ATOM 2846 C C . ASN A 1 370 ? -17.599 8.960 -10.234 1.00 96.75 370 ASN A C 1
ATOM 2848 O O . ASN A 1 370 ? -18.559 9.465 -9.662 1.00 96.75 370 ASN A O 1
ATOM 2852 N N . TYR A 1 371 ? -16.644 8.291 -9.583 1.00 97.25 371 TYR A N 1
ATOM 2853 C CA . TYR A 1 371 ? -16.641 7.964 -8.154 1.00 97.25 371 TYR A CA 1
ATOM 2854 C C . TYR A 1 371 ? -15.472 8.614 -7.412 1.00 97.25 371 TYR A C 1
ATOM 2856 O O . TYR A 1 371 ? -15.277 8.380 -6.221 1.00 97.25 371 TYR A O 1
ATOM 2864 N N . SER A 1 372 ? -14.608 9.349 -8.116 1.00 95.31 372 SER A N 1
ATOM 2865 C CA . SER A 1 372 ? -13.363 9.828 -7.534 1.00 95.31 372 SER A CA 1
ATOM 2866 C C . SER A 1 372 ? -12.939 11.199 -8.042 1.00 95.31 372 SER A C 1
ATOM 2868 O O . SER A 1 372 ? -12.943 11.486 -9.234 1.00 95.31 372 SER A O 1
ATOM 2870 N N . ILE A 1 373 ? -12.509 12.039 -7.105 1.00 95.00 373 ILE A N 1
ATOM 2871 C CA . ILE A 1 373 ? -11.897 13.343 -7.336 1.00 95.00 373 ILE A CA 1
ATOM 2872 C C . ILE A 1 373 ? -10.421 13.231 -6.969 1.00 95.00 373 ILE A C 1
ATOM 2874 O O . ILE A 1 373 ? -10.080 12.741 -5.893 1.00 95.00 373 ILE A O 1
ATOM 2878 N N . ASN A 1 374 ? -9.541 13.684 -7.861 1.00 91.38 374 ASN A N 1
ATOM 2879 C CA . ASN A 1 374 ? -8.096 13.653 -7.656 1.00 91.38 374 ASN A CA 1
ATOM 2880 C C . ASN A 1 374 ? -7.701 14.385 -6.358 1.00 91.38 374 ASN A C 1
ATOM 2882 O O . ASN A 1 374 ? -8.125 15.513 -6.118 1.00 91.38 374 ASN A O 1
ATOM 2886 N N . ASN A 1 375 ? -6.883 13.734 -5.531 1.00 91.06 375 ASN A N 1
ATOM 2887 C CA . ASN A 1 375 ? -6.321 14.284 -4.298 1.00 91.06 375 ASN A CA 1
ATOM 2888 C C . ASN A 1 375 ? -4.828 13.922 -4.175 1.00 91.06 375 ASN A C 1
ATOM 2890 O O . ASN A 1 375 ? -4.327 13.608 -3.092 1.00 91.06 375 ASN A O 1
ATOM 2894 N N . ASN A 1 376 ? -4.139 13.871 -5.318 1.00 88.69 376 ASN A N 1
ATOM 2895 C CA . ASN A 1 376 ? -2.705 13.631 -5.398 1.00 88.69 376 ASN A CA 1
ATOM 2896 C C . ASN A 1 376 ? -1.914 14.881 -4.996 1.00 88.69 376 ASN A C 1
ATOM 2898 O O . ASN A 1 376 ? -2.291 16.003 -5.320 1.00 88.69 376 ASN A O 1
ATOM 2902 N N . SER A 1 377 ? -0.779 14.644 -4.346 1.00 88.25 377 SER A N 1
ATOM 2903 C CA . SER A 1 377 ? 0.192 15.666 -3.946 1.00 88.25 377 SER A CA 1
ATOM 2904 C C . SER A 1 377 ? 1.495 15.471 -4.712 1.00 88.25 377 SER A C 1
ATOM 2906 O O . SER A 1 377 ? 1.998 14.344 -4.794 1.00 88.25 377 SER A O 1
ATOM 2908 N N . HIS A 1 378 ? 2.075 16.556 -5.216 1.00 88.31 378 HIS A N 1
ATOM 2909 C CA . HIS A 1 378 ? 3.301 16.531 -6.014 1.00 88.31 378 HIS A CA 1
ATOM 2910 C C . HIS A 1 378 ? 4.410 17.352 -5.365 1.00 88.31 378 HIS A C 1
ATOM 2912 O O . HIS A 1 378 ? 4.153 18.290 -4.611 1.00 88.31 378 HIS A O 1
ATOM 2918 N N . TRP A 1 379 ? 5.653 17.006 -5.689 1.00 89.00 379 TRP A N 1
ATOM 2919 C CA . TRP A 1 379 ? 6.807 17.865 -5.453 1.00 89.00 379 TRP A CA 1
ATOM 2920 C C . TRP A 1 379 ? 6.630 19.211 -6.181 1.00 89.00 379 TRP A C 1
ATOM 2922 O O . TRP A 1 379 ? 5.775 19.332 -7.062 1.00 89.00 379 TRP A O 1
ATOM 2932 N N . PRO A 1 380 ? 7.455 20.233 -5.879 1.00 90.69 380 PRO A N 1
ATOM 2933 C CA . PRO A 1 380 ? 7.332 21.570 -6.469 1.00 90.69 380 PRO A CA 1
ATOM 2934 C C . PRO A 1 380 ? 7.378 21.658 -8.006 1.00 90.69 380 PRO A C 1
ATOM 2936 O O . PRO A 1 380 ? 7.113 22.732 -8.554 1.00 90.69 380 P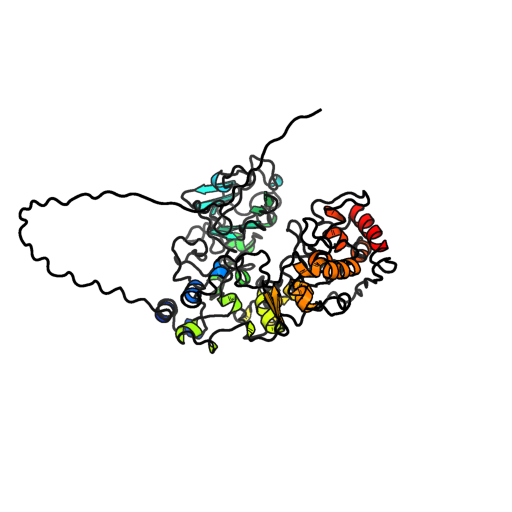RO A O 1
ATOM 2939 N N . ASP A 1 381 ? 7.714 20.565 -8.698 1.00 88.19 381 ASP A N 1
ATOM 2940 C CA . ASP A 1 381 ? 7.621 20.452 -10.153 1.00 88.19 381 ASP A CA 1
ATOM 2941 C C . ASP A 1 381 ? 6.201 20.217 -10.684 1.00 88.19 381 ASP A C 1
ATOM 2943 O O . ASP A 1 381 ? 6.006 20.275 -11.895 1.00 88.19 381 ASP A O 1
ATOM 2947 N N . GLY A 1 382 ? 5.223 19.969 -9.808 1.00 87.50 382 GLY A N 1
ATOM 2948 C CA . GLY A 1 382 ? 3.827 19.710 -10.171 1.00 87.50 382 GLY A CA 1
ATOM 2949 C C . GLY A 1 382 ? 3.602 18.360 -10.856 1.00 87.50 382 GLY A C 1
ATOM 2950 O O . GLY A 1 382 ? 2.499 18.071 -11.311 1.00 87.50 382 GLY A O 1
ATOM 2951 N N . GLU A 1 383 ? 4.632 17.516 -10.951 1.00 85.69 383 GLU A N 1
ATOM 2952 C CA . GLU A 1 383 ? 4.572 16.271 -11.710 1.00 85.69 383 GLU A CA 1
ATOM 2953 C C . GLU A 1 383 ? 4.964 15.067 -10.864 1.00 85.69 383 GLU A C 1
ATOM 2955 O O . GLU A 1 383 ? 4.235 14.071 -10.867 1.00 85.69 383 GLU A O 1
ATOM 2960 N N . THR A 1 384 ? 6.109 15.133 -10.181 1.00 87.94 384 THR A N 1
ATOM 2961 C CA . THR A 1 384 ? 6.696 14.040 -9.397 1.00 87.94 384 THR A CA 1
ATOM 2962 C C . THR A 1 384 ? 5.868 13.830 -8.139 1.00 87.94 384 THR A C 1
ATOM 2964 O O . THR A 1 384 ? 5.639 14.771 -7.386 1.00 87.94 384 THR A O 1
ATOM 2967 N N . SER A 1 385 ? 5.385 12.613 -7.907 1.00 88.56 385 SER A N 1
ATOM 2968 C CA . SER A 1 385 ? 4.528 12.327 -6.756 1.00 88.56 385 SER A CA 1
ATOM 2969 C C . SER A 1 385 ? 5.276 12.496 -5.433 1.00 88.56 385 SER A C 1
ATOM 2971 O O . SER A 1 385 ? 6.412 12.049 -5.298 1.00 88.56 385 SER A O 1
ATOM 2973 N N . TYR A 1 386 ? 4.626 13.154 -4.470 1.00 84.19 386 TYR A N 1
ATOM 2974 C CA . TYR A 1 386 ? 5.172 13.416 -3.134 1.00 84.19 386 TYR A CA 1
ATOM 2975 C C . TYR A 1 386 ? 4.718 12.370 -2.107 1.00 84.19 386 TYR A C 1
ATOM 2977 O O . TYR A 1 386 ? 5.510 11.915 -1.292 1.00 84.19 386 TYR A O 1
ATOM 2985 N N . GLU A 1 387 ? 3.453 11.940 -2.165 1.00 81.69 387 GLU A N 1
ATOM 2986 C CA . GLU A 1 387 ? 2.852 11.039 -1.169 1.00 81.69 387 GLU A CA 1
ATOM 2987 C C . GLU A 1 387 ? 2.669 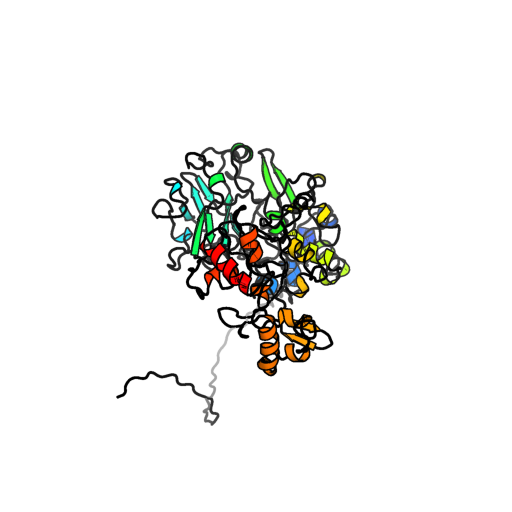9.598 -1.670 1.00 81.69 387 GLU A C 1
ATOM 2989 O O . GLU A 1 387 ? 2.767 9.303 -2.862 1.00 81.69 387 GLU A O 1
ATOM 2994 N N . HIS A 1 388 ? 2.310 8.704 -0.742 1.00 75.75 388 HIS A N 1
ATOM 2995 C CA . HIS A 1 388 ? 2.028 7.300 -1.019 1.00 75.75 388 HIS A CA 1
ATOM 2996 C C . HIS A 1 388 ? 0.850 7.073 -1.987 1.00 75.75 388 HIS A C 1
ATOM 2998 O O . HIS A 1 388 ? -0.112 7.845 -2.018 1.00 75.75 388 HIS A O 1
ATOM 3004 N N . ASN A 1 389 ? 0.881 5.935 -2.694 1.00 80.88 389 ASN A N 1
ATOM 3005 C CA . ASN A 1 389 ? -0.205 5.403 -3.532 1.00 80.88 389 ASN A CA 1
ATOM 3006 C C . ASN A 1 389 ? -0.635 6.306 -4.699 1.00 80.88 389 ASN A C 1
ATOM 3008 O O . ASN A 1 389 ? -1.824 6.491 -4.920 1.00 80.88 389 ASN A O 1
ATOM 3012 N N . GLN A 1 390 ? 0.312 6.839 -5.473 1.00 89.06 390 GLN A N 1
ATOM 3013 C CA . GLN A 1 390 ? 0.008 7.625 -6.681 1.00 89.06 390 GLN A CA 1
ATOM 3014 C C . GLN A 1 390 ? 0.375 6.904 -7.991 1.00 89.06 390 GLN A C 1
ATOM 3016 O O . GLN A 1 390 ? 0.328 7.496 -9.067 1.00 89.06 390 GLN A O 1
ATOM 3021 N N . HIS A 1 391 ? 0.707 5.610 -7.924 1.00 90.62 391 HIS A N 1
ATOM 3022 C CA . HIS A 1 391 ? 1.231 4.840 -9.058 1.00 90.62 391 HIS A CA 1
ATOM 3023 C C . HIS A 1 391 ? 0.309 4.866 -10.287 1.00 90.62 391 HIS A C 1
ATOM 3025 O O . HIS A 1 391 ? 0.794 4.939 -11.413 1.00 90.62 391 HIS A O 1
ATOM 3031 N N . TYR A 1 392 ? -1.015 4.849 -10.093 1.00 92.88 392 TYR A N 1
ATOM 3032 C CA . TYR A 1 392 ? -1.980 4.926 -11.191 1.00 92.88 392 TYR A CA 1
ATOM 3033 C C . TYR A 1 392 ? -1.896 6.257 -11.947 1.00 92.88 392 TYR A C 1
ATOM 3035 O O . TYR A 1 392 ? -1.802 6.267 -13.176 1.00 92.88 392 TYR A O 1
ATOM 3043 N N . SER A 1 393 ? -1.892 7.385 -11.229 1.00 90.44 393 SER A N 1
ATOM 3044 C CA . SER A 1 393 ? -1.831 8.707 -11.861 1.00 90.44 393 SER A CA 1
ATOM 3045 C C . SER A 1 393 ? -0.465 8.972 -12.495 1.00 90.44 393 SER A C 1
ATOM 3047 O O . SER A 1 393 ? -0.379 9.648 -13.520 1.00 90.44 393 SER A O 1
ATOM 3049 N N . GLU A 1 394 ? 0.608 8.423 -11.927 1.00 91.12 394 GLU A N 1
ATOM 3050 C CA . GLU A 1 394 ? 1.945 8.435 -12.520 1.00 91.12 394 GLU A CA 1
ATOM 3051 C C . GLU A 1 394 ? 2.012 7.618 -13.811 1.00 91.12 394 GLU A C 1
ATOM 3053 O O . GLU A 1 394 ? 2.442 8.135 -14.843 1.00 91.12 394 GLU A O 1
ATOM 3058 N N . MET A 1 395 ? 1.524 6.377 -13.780 1.00 91.62 395 MET A N 1
ATOM 3059 C CA . MET A 1 395 ? 1.522 5.481 -14.932 1.00 91.62 395 MET A CA 1
ATOM 3060 C C . MET A 1 395 ? 0.735 6.079 -16.102 1.00 91.62 395 MET A C 1
ATOM 3062 O O . MET A 1 395 ? 1.229 6.074 -17.232 1.00 91.62 395 MET A O 1
ATOM 3066 N N . ARG A 1 396 ? -0.433 6.685 -15.837 1.00 90.38 396 ARG A N 1
ATOM 3067 C CA . ARG A 1 396 ? -1.256 7.368 -16.855 1.00 90.38 396 ARG A CA 1
ATOM 3068 C C . ARG A 1 396 ? -0.574 8.568 -17.514 1.00 90.38 396 ARG A C 1
ATOM 3070 O O . ARG A 1 396 ? -0.932 8.915 -18.634 1.00 90.38 396 ARG A O 1
ATOM 3077 N N . ARG A 1 397 ? 0.389 9.200 -16.838 1.00 87.75 397 ARG A N 1
ATOM 3078 C CA . ARG A 1 397 ? 1.170 10.337 -17.361 1.00 87.75 397 ARG A CA 1
ATOM 3079 C C . ARG A 1 397 ? 2.529 9.914 -17.933 1.00 87.75 397 ARG A C 1
ATOM 3081 O O . ARG A 1 397 ? 3.288 10.761 -18.394 1.00 87.75 397 ARG A O 1
ATOM 3088 N N . SER A 1 398 ? 2.849 8.621 -17.896 1.00 90.62 398 SER A N 1
ATOM 3089 C CA . SER A 1 398 ? 4.128 8.081 -18.360 1.00 90.62 398 SER A CA 1
ATOM 3090 C C . SER A 1 398 ? 4.099 7.690 -19.842 1.00 90.62 398 SER A C 1
ATOM 3092 O O . SER A 1 398 ? 3.041 7.509 -20.448 1.00 90.62 398 SER A O 1
ATOM 3094 N N . GLY A 1 399 ? 5.280 7.431 -20.413 1.00 90.62 399 GLY A N 1
ATOM 3095 C CA . GLY A 1 399 ? 5.402 6.789 -21.731 1.00 90.62 399 GLY A CA 1
ATOM 3096 C C . GLY A 1 399 ? 4.820 5.367 -21.789 1.00 90.62 399 GLY A C 1
ATOM 3097 O O . GLY A 1 399 ? 4.653 4.815 -22.875 1.00 90.62 399 GLY A O 1
ATOM 3098 N N . HIS A 1 400 ? 4.478 4.785 -20.637 1.00 94.25 400 HIS A N 1
ATOM 3099 C CA . HIS A 1 400 ? 3.856 3.475 -20.512 1.00 94.25 400 HIS A CA 1
ATOM 3100 C C . HIS A 1 400 ? 2.340 3.525 -20.293 1.00 94.25 400 HIS A C 1
ATOM 3102 O O . HIS A 1 400 ? 1.754 2.474 -20.076 1.00 94.25 400 HIS A O 1
ATOM 3108 N N . ALA A 1 401 ? 1.670 4.675 -20.429 1.00 92.62 401 ALA A N 1
ATOM 3109 C CA . ALA A 1 401 ? 0.227 4.810 -20.176 1.00 92.62 401 ALA A CA 1
ATOM 3110 C C . ALA A 1 401 ? -0.679 3.803 -20.924 1.00 92.62 401 ALA A C 1
ATOM 3112 O O . ALA A 1 401 ? -1.784 3.523 -20.476 1.00 92.62 401 ALA A O 1
ATOM 3113 N N . LYS A 1 402 ? -0.213 3.234 -22.048 1.00 93.38 402 LYS A N 1
ATOM 3114 C CA . LYS A 1 402 ? -0.929 2.204 -22.827 1.00 93.38 402 LYS A CA 1
ATOM 3115 C C . LYS A 1 402 ? -0.694 0.762 -22.351 1.00 93.38 402 LYS A C 1
ATOM 3117 O O . LYS A 1 402 ? -1.309 -0.154 -22.892 1.00 93.38 402 LYS A O 1
ATOM 3122 N N . LEU A 1 403 ? 0.220 0.545 -21.408 1.00 95.19 403 LEU A N 1
ATOM 3123 C CA . LEU A 1 403 ? 0.436 -0.744 -20.754 1.00 95.19 403 LEU A CA 1
ATOM 3124 C C . LEU A 1 403 ? -0.501 -0.888 -19.558 1.00 95.19 403 LEU A C 1
ATOM 3126 O O . LEU A 1 403 ? -0.997 0.092 -18.998 1.00 95.19 403 LEU A O 1
ATOM 3130 N N . ARG A 1 404 ? -0.717 -2.131 -19.148 1.00 95.88 404 ARG A N 1
ATOM 3131 C CA . ARG A 1 404 ? -1.498 -2.484 -17.967 1.00 95.88 404 ARG A CA 1
ATOM 3132 C C . ARG A 1 404 ? -0.571 -2.667 -16.777 1.00 95.88 404 ARG A C 1
ATOM 3134 O O . ARG A 1 404 ? 0.545 -3.155 -16.941 1.00 95.88 404 ARG A O 1
ATOM 3141 N N . CYS A 1 405 ? -1.037 -2.358 -15.570 1.00 95.31 405 CYS A N 1
ATOM 3142 C CA . CYS A 1 405 ? -0.286 -2.623 -14.338 1.00 95.31 405 CYS A CA 1
ATOM 3143 C C . CYS A 1 405 ? 0.188 -4.086 -14.290 1.00 95.31 405 CYS A C 1
ATOM 3145 O O . CYS A 1 405 ? 1.343 -4.368 -13.970 1.00 95.31 405 CYS A O 1
ATOM 3147 N N . PHE A 1 406 ? -0.681 -5.011 -14.709 1.00 94.50 406 PHE A N 1
ATOM 3148 C CA . PHE A 1 406 ? -0.386 -6.440 -14.740 1.00 94.50 406 PHE A CA 1
ATOM 3149 C C . PHE A 1 406 ? 0.411 -6.926 -15.965 1.00 94.50 406 PHE A C 1
ATOM 3151 O O . PHE A 1 406 ? 0.635 -8.123 -16.120 1.00 94.50 406 PHE A O 1
ATOM 3158 N N . ASP A 1 407 ? 0.873 -6.024 -16.839 1.00 94.75 407 ASP A N 1
ATOM 3159 C CA . ASP A 1 407 ? 1.931 -6.366 -17.799 1.00 94.75 407 ASP A CA 1
ATOM 3160 C C . ASP A 1 407 ? 3.313 -6.413 -17.104 1.00 94.75 407 ASP A C 1
ATOM 3162 O O . ASP A 1 407 ? 4.242 -7.023 -17.636 1.00 94.75 407 ASP A O 1
ATOM 3166 N N . CYS A 1 408 ? 3.437 -5.807 -15.911 1.00 93.62 408 CYS A N 1
ATOM 3167 C CA . CYS A 1 408 ? 4.640 -5.819 -15.067 1.00 93.62 408 CYS A CA 1
ATOM 3168 C C . CYS A 1 408 ? 4.433 -6.528 -13.719 1.00 93.62 408 CYS A C 1
ATOM 3170 O O . CYS A 1 408 ? 5.389 -7.092 -13.188 1.00 93.62 408 CYS A O 1
ATOM 3172 N N . HIS A 1 409 ? 3.212 -6.519 -13.176 1.00 94.44 409 HIS A N 1
ATOM 3173 C CA . HIS A 1 409 ? 2.877 -7.141 -11.893 1.00 94.44 409 HIS A CA 1
ATOM 3174 C C . HIS A 1 409 ? 1.991 -8.384 -12.039 1.00 94.44 409 HIS A C 1
ATOM 3176 O O . HIS A 1 409 ? 1.112 -8.435 -12.892 1.00 94.44 409 HIS A O 1
ATOM 3182 N N . ASP A 1 410 ? 2.172 -9.374 -11.172 1.00 93.12 410 ASP A N 1
ATOM 3183 C CA . ASP A 1 410 ? 1.265 -10.512 -11.042 1.00 93.12 410 ASP A CA 1
ATOM 3184 C C . ASP A 1 410 ? 0.527 -10.429 -9.693 1.00 93.12 410 ASP A C 1
ATOM 3186 O O . ASP A 1 410 ? 1.122 -10.712 -8.649 1.00 93.12 410 ASP A O 1
ATOM 3190 N N . PRO A 1 411 ? -0.766 -10.050 -9.681 1.00 92.19 411 PRO A N 1
ATOM 3191 C CA . PRO A 1 411 ? -1.521 -9.887 -8.441 1.00 92.19 411 PRO A CA 1
ATOM 3192 C C . PRO A 1 411 ? -1.790 -11.213 -7.713 1.00 92.19 411 PRO A C 1
ATOM 3194 O O . PRO A 1 411 ? -2.189 -11.176 -6.548 1.00 92.19 411 PRO A O 1
ATOM 3197 N N . HIS A 1 412 ? -1.579 -12.362 -8.367 1.00 92.12 412 HIS A N 1
ATOM 3198 C CA . HIS A 1 412 ? -1.816 -13.694 -7.806 1.00 92.12 412 HIS A CA 1
ATOM 3199 C C . HIS A 1 412 ? -0.529 -14.434 -7.431 1.00 92.12 412 HIS A C 1
ATOM 3201 O O . HIS A 1 412 ? -0.600 -15.430 -6.707 1.00 92.12 412 HIS A O 1
ATOM 3207 N N . ALA A 1 413 ? 0.632 -13.994 -7.921 1.00 83.62 413 ALA A N 1
ATOM 3208 C CA . ALA A 1 413 ? 1.904 -14.633 -7.609 1.00 83.62 413 ALA A CA 1
ATOM 3209 C C . ALA A 1 413 ? 2.216 -14.559 -6.110 1.00 83.62 413 ALA A C 1
ATOM 3211 O O . ALA A 1 413 ? 1.954 -13.546 -5.466 1.00 83.62 413 ALA A O 1
ATOM 3212 N N . GLN A 1 414 ? 2.821 -15.628 -5.582 1.00 75.00 414 GLN A N 1
ATOM 3213 C CA . GLN A 1 414 ? 3.376 -15.678 -4.226 1.00 75.00 414 GLN A CA 1
ATOM 3214 C C . GLN A 1 414 ? 4.274 -14.457 -3.957 1.00 75.00 414 GLN A C 1
ATOM 3216 O O . GLN A 1 414 ? 4.861 -13.910 -4.889 1.00 75.00 414 GLN A O 1
ATOM 3221 N N . VAL A 1 415 ? 4.415 -14.053 -2.687 1.00 61.59 415 VAL A N 1
ATOM 3222 C CA . VAL A 1 415 ? 5.259 -12.922 -2.255 1.00 61.59 415 VAL A CA 1
ATOM 3223 C C . VAL A 1 415 ? 6.659 -12.976 -2.864 1.00 61.59 415 VAL A C 1
ATOM 3225 O O . VAL A 1 415 ? 7.572 -13.608 -2.345 1.00 61.59 415 VAL A O 1
ATOM 3228 N N . ASN A 1 416 ? 6.848 -12.217 -3.933 1.00 62.16 416 ASN A N 1
ATOM 3229 C CA . ASN A 1 416 ? 8.130 -11.705 -4.377 1.00 62.16 416 ASN A CA 1
ATOM 3230 C C . ASN A 1 416 ? 8.011 -10.181 -4.385 1.00 62.16 416 ASN A C 1
ATOM 3232 O O . ASN A 1 416 ? 7.855 -9.601 -5.447 1.00 62.16 416 ASN A O 1
ATOM 3236 N N . SER A 1 417 ? 7.992 -9.517 -3.220 1.00 66.50 417 SER A N 1
ATOM 3237 C CA . SER A 1 417 ? 7.879 -8.046 -3.139 1.00 66.50 417 SER A CA 1
ATOM 3238 C C . SER A 1 417 ? 8.815 -7.397 -4.181 1.00 66.50 417 SER A C 1
ATOM 3240 O O . SER A 1 417 ? 10.029 -7.554 -4.033 1.00 66.50 417 SER A O 1
ATOM 3242 N N . PRO A 1 418 ? 8.302 -6.774 -5.274 1.00 77.00 418 PRO A N 1
ATOM 3243 C CA . PRO A 1 418 ? 6.990 -6.123 -5.441 1.00 77.00 418 PRO A CA 1
ATOM 3244 C C . PRO A 1 418 ? 5.944 -6.818 -6.367 1.00 77.00 418 PRO A C 1
ATOM 3246 O O . PRO A 1 418 ? 5.266 -6.148 -7.142 1.00 77.00 418 PRO A O 1
ATOM 3249 N N . GLN A 1 419 ? 5.767 -8.139 -6.304 1.00 86.62 419 GLN A N 1
ATOM 3250 C CA . GLN A 1 419 ? 4.820 -8.919 -7.122 1.00 86.62 419 GLN A CA 1
ATOM 3251 C C . GLN A 1 419 ? 5.038 -8.769 -8.629 1.00 86.62 419 GLN A C 1
ATOM 3253 O O . GLN A 1 419 ? 4.108 -8.471 -9.370 1.00 86.62 419 GLN A O 1
ATOM 3258 N N . LEU A 1 420 ? 6.278 -8.923 -9.092 1.00 90.88 420 LEU A N 1
ATOM 3259 C CA . LEU A 1 420 ? 6.604 -8.804 -10.516 1.00 90.88 420 LEU A CA 1
ATOM 3260 C C . LEU A 1 420 ? 6.207 -10.063 -11.282 1.00 90.88 420 LEU A C 1
ATOM 3262 O O . LEU A 1 420 ? 6.373 -11.179 -10.779 1.00 90.88 420 LEU A O 1
ATOM 3266 N N . VAL A 1 421 ? 5.772 -9.885 -12.532 1.00 92.50 421 VAL A N 1
ATOM 3267 C CA . VAL A 1 421 ? 5.602 -11.004 -13.463 1.00 92.50 421 VAL A CA 1
ATOM 3268 C C . VAL A 1 421 ? 6.924 -11.761 -13.571 1.00 92.50 421 VAL A C 1
ATOM 3270 O O . VAL A 1 421 ? 7.981 -11.165 -13.772 1.00 92.50 421 VAL A O 1
ATOM 3273 N N . ALA A 1 422 ? 6.874 -13.085 -13.430 1.00 91.81 422 ALA A N 1
ATOM 3274 C CA . ALA A 1 422 ? 8.072 -13.924 -13.492 1.00 91.81 422 ALA A CA 1
ATOM 3275 C C . ALA A 1 422 ? 8.472 -14.285 -14.931 1.00 91.81 422 ALA A C 1
ATOM 3277 O O . ALA A 1 422 ? 9.604 -14.705 -15.182 1.00 91.81 422 ALA A O 1
ATOM 3278 N N . LYS A 1 423 ? 7.529 -14.187 -15.879 1.00 93.31 423 LYS A N 1
ATOM 3279 C CA . LYS A 1 423 ? 7.737 -14.516 -17.292 1.00 93.31 423 LYS A CA 1
ATOM 3280 C C . LYS A 1 423 ? 6.893 -13.626 -18.196 1.00 93.31 423 LYS A C 1
ATOM 3282 O O . LYS A 1 423 ? 5.722 -13.383 -17.911 1.00 93.31 423 LYS A O 1
ATOM 3287 N N . ARG A 1 424 ? 7.441 -13.267 -19.356 1.00 93.94 424 ARG A N 1
ATOM 3288 C CA . ARG A 1 424 ? 6.730 -12.599 -20.453 1.00 93.94 424 ARG A CA 1
ATOM 3289 C C . ARG A 1 424 ? 6.817 -13.429 -21.731 1.00 93.94 424 ARG A C 1
ATOM 3291 O O . ARG A 1 424 ? 7.896 -13.871 -22.116 1.00 93.94 424 ARG A O 1
ATOM 3298 N N . LYS A 1 425 ? 5.685 -13.617 -22.413 1.00 94.12 425 LYS A N 1
ATOM 3299 C CA . LYS A 1 425 ? 5.635 -14.257 -23.736 1.00 94.12 425 LYS A CA 1
ATOM 3300 C C . LYS A 1 425 ? 5.589 -13.191 -24.827 1.00 94.12 425 LYS A C 1
ATOM 3302 O O . LYS A 1 425 ? 4.696 -12.347 -24.818 1.00 94.12 425 LYS A O 1
ATOM 3307 N N . VAL A 1 426 ? 6.539 -13.215 -25.759 1.00 92.25 426 VAL A N 1
ATOM 3308 C CA . VAL A 1 426 ? 6.632 -12.238 -26.857 1.00 92.25 426 VAL A CA 1
ATOM 3309 C C . VAL A 1 426 ? 7.275 -12.873 -28.085 1.00 92.25 426 VAL A C 1
ATOM 3311 O O . VAL A 1 426 ? 8.335 -13.476 -27.982 1.00 92.25 426 VAL A O 1
ATOM 3314 N N . GLY A 1 427 ? 6.638 -12.752 -29.255 1.00 85.31 427 GLY A N 1
ATOM 3315 C CA . GLY A 1 427 ? 7.213 -13.220 -30.526 1.00 85.31 427 GLY A CA 1
ATOM 3316 C C . GLY A 1 427 ? 7.613 -14.703 -30.535 1.00 85.31 427 GLY A C 1
ATOM 3317 O O . GLY A 1 427 ? 8.659 -15.041 -31.070 1.00 85.31 427 GLY A O 1
ATOM 3318 N N . GLY A 1 428 ? 6.836 -15.573 -29.877 1.00 91.44 428 GLY A N 1
ATOM 3319 C CA . GLY A 1 428 ? 7.153 -17.002 -29.726 1.00 91.44 428 GLY A CA 1
ATOM 3320 C C . GLY A 1 428 ? 8.197 -17.330 -28.649 1.00 91.44 428 GLY A C 1
ATOM 3321 O O . GLY A 1 428 ? 8.383 -18.498 -28.320 1.00 91.44 428 GLY A O 1
ATOM 3322 N N . LEU A 1 429 ? 8.834 -16.323 -28.046 1.00 94.75 429 LEU A N 1
ATOM 3323 C CA . LEU A 1 429 ? 9.780 -16.484 -26.944 1.00 94.75 429 LEU A CA 1
ATOM 3324 C C . LEU A 1 429 ? 9.063 -16.420 -25.595 1.00 94.75 429 LEU A C 1
ATOM 3326 O O . LEU A 1 429 ? 8.069 -15.710 -25.429 1.00 94.75 429 LEU A O 1
ATOM 3330 N N . THR A 1 430 ? 9.616 -17.121 -24.608 1.00 96.56 430 THR A N 1
ATOM 3331 C CA . THR A 1 430 ? 9.296 -16.922 -23.191 1.00 96.56 430 THR A CA 1
ATOM 3332 C C . THR A 1 430 ? 10.534 -16.363 -22.510 1.00 96.56 430 THR A C 1
ATOM 3334 O O . THR A 1 430 ? 11.553 -17.040 -22.441 1.00 96.56 430 THR A O 1
ATOM 3337 N N . ILE A 1 431 ? 10.445 -15.131 -22.024 1.00 96.56 431 ILE A N 1
ATOM 3338 C CA . ILE A 1 431 ? 11.526 -14.430 -21.330 1.00 96.56 431 ILE A CA 1
ATOM 3339 C C . ILE A 1 431 ? 11.228 -14.505 -19.836 1.00 96.56 431 ILE A C 1
ATOM 3341 O O . ILE A 1 431 ? 10.157 -14.069 -19.415 1.00 96.56 431 ILE A O 1
ATOM 3345 N N . ALA A 1 432 ? 12.138 -15.069 -19.042 1.00 95.62 432 ALA A N 1
ATOM 3346 C CA . ALA A 1 432 ? 12.078 -14.928 -17.590 1.00 95.62 432 ALA A CA 1
ATOM 3347 C C . ALA A 1 432 ? 12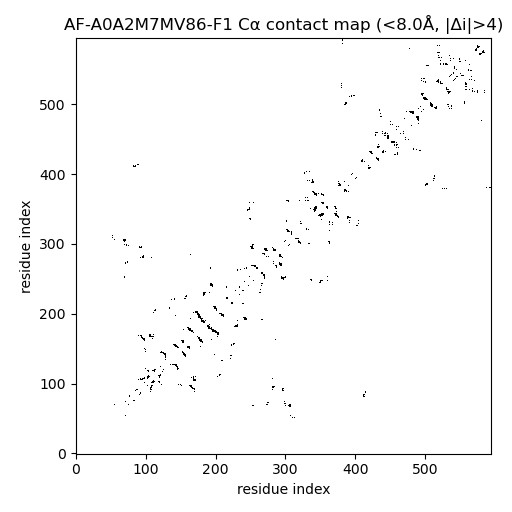.368 -13.467 -17.227 1.00 95.62 432 ALA A C 1
ATOM 3349 O O . ALA A 1 432 ? 13.291 -12.873 -17.779 1.00 95.62 432 ALA A O 1
ATOM 3350 N N . THR A 1 433 ? 11.557 -12.884 -16.352 1.00 94.06 433 THR A N 1
ATOM 3351 C CA . THR A 1 433 ? 11.619 -11.459 -16.023 1.00 94.06 433 THR A CA 1
ATOM 3352 C C . THR A 1 433 ? 11.954 -11.255 -14.558 1.00 94.06 433 THR A C 1
ATOM 3354 O O . THR A 1 433 ? 11.333 -11.841 -13.671 1.00 94.06 433 THR A O 1
ATOM 3357 N N . ARG A 1 434 ? 12.939 -10.396 -14.314 1.00 92.31 434 ARG A N 1
ATOM 3358 C CA . ARG A 1 434 ? 13.398 -9.957 -13.001 1.00 92.31 434 ARG A CA 1
ATOM 3359 C C . ARG A 1 434 ? 13.813 -8.492 -13.061 1.00 92.31 434 ARG A C 1
ATOM 3361 O O . ARG A 1 434 ? 14.191 -7.963 -14.109 1.00 92.31 434 ARG A O 1
ATOM 3368 N N . ASN A 1 435 ? 13.725 -7.823 -11.918 1.00 91.56 435 ASN A N 1
ATOM 3369 C CA . ASN A 1 435 ? 14.227 -6.462 -11.777 1.00 91.56 435 ASN A CA 1
ATOM 3370 C C . ASN A 1 435 ? 15.755 -6.448 -11.611 1.00 91.56 435 ASN A C 1
ATOM 3372 O O . ASN A 1 435 ? 16.425 -5.539 -12.094 1.00 91.56 435 ASN A O 1
ATOM 3376 N N . GLU A 1 436 ? 16.314 -7.462 -10.946 1.00 91.06 436 GLU A N 1
ATOM 3377 C CA . GLU A 1 436 ? 17.725 -7.482 -10.545 1.00 91.06 436 GLU A CA 1
ATOM 3378 C C . GLU A 1 436 ? 18.688 -7.648 -11.726 1.00 91.06 436 GLU A C 1
ATOM 3380 O O . GLU A 1 436 ? 19.836 -7.237 -11.614 1.00 91.06 436 GLU A O 1
ATOM 3385 N N . ASP A 1 437 ? 18.230 -8.180 -12.858 1.00 92.62 437 ASP A N 1
ATOM 3386 C CA . ASP A 1 437 ? 19.021 -8.392 -14.080 1.00 92.62 437 ASP A CA 1
ATOM 3387 C C . ASP A 1 437 ? 18.518 -7.549 -15.272 1.00 92.62 437 ASP A C 1
ATOM 3389 O O . ASP A 1 437 ? 18.913 -7.771 -16.416 1.00 92.62 437 ASP A O 1
ATOM 3393 N N . ASN A 1 438 ? 17.634 -6.577 -15.012 1.00 96.31 438 ASN A N 1
ATOM 3394 C CA . ASN A 1 438 ? 16.967 -5.720 -15.999 1.00 96.31 438 ASN A CA 1
ATOM 3395 C C . ASN A 1 438 ? 16.080 -6.438 -17.036 1.00 96.31 438 ASN A C 1
ATOM 3397 O O . ASN A 1 438 ? 15.517 -5.762 -17.906 1.00 96.31 438 ASN A O 1
ATOM 3401 N N . THR A 1 439 ? 15.896 -7.760 -16.971 1.00 96.19 439 THR A N 1
ATOM 3402 C CA . THR A 1 439 ? 15.095 -8.502 -17.965 1.00 96.19 439 THR A CA 1
ATOM 3403 C C . THR A 1 439 ? 13.631 -8.071 -17.976 1.00 96.19 439 THR A C 1
ATOM 3405 O O . THR A 1 439 ? 13.020 -8.082 -19.044 1.00 96.19 439 THR A O 1
ATOM 3408 N N . LEU A 1 440 ? 13.079 -7.589 -16.852 1.00 95.38 440 LEU A N 1
ATOM 3409 C CA . LEU A 1 440 ? 11.741 -6.984 -16.808 1.00 95.38 440 LEU A CA 1
ATOM 3410 C C . LEU A 1 440 ? 11.596 -5.871 -17.861 1.00 95.38 440 LEU A C 1
ATOM 3412 O O . LEU A 1 440 ? 10.696 -5.922 -18.698 1.00 95.38 440 LEU A O 1
ATOM 3416 N N . CYS A 1 441 ? 12.520 -4.908 -17.876 1.00 96.56 441 CYS A N 1
ATOM 3417 C CA . CYS A 1 441 ? 12.510 -3.789 -18.819 1.00 96.56 441 CYS A CA 1
ATOM 3418 C C . CYS A 1 441 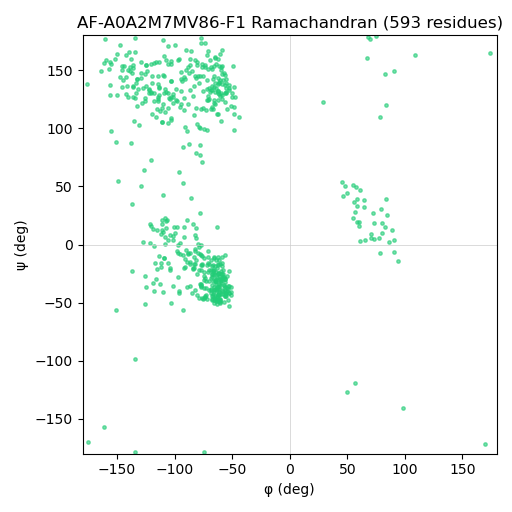? 12.973 -4.233 -20.217 1.00 96.56 441 CYS A C 1
ATOM 3420 O O . CYS A 1 441 ? 12.340 -3.936 -21.237 1.00 96.56 441 CYS A O 1
ATOM 3422 N N . LEU A 1 442 ? 14.074 -4.984 -20.284 1.00 97.56 442 LEU A N 1
ATOM 3423 C CA . LEU A 1 442 ? 14.680 -5.399 -21.549 1.00 97.56 442 LEU A CA 1
ATOM 3424 C C . LEU A 1 442 ? 13.788 -6.353 -22.354 1.00 97.56 442 LEU A C 1
ATOM 3426 O O . LEU A 1 442 ? 13.899 -6.372 -23.578 1.00 97.56 442 LEU A O 1
ATOM 3430 N N . SER A 1 443 ? 12.837 -7.047 -21.718 1.00 96.62 443 SER A N 1
ATOM 3431 C CA . SER A 1 443 ? 11.828 -7.869 -22.406 1.00 96.62 443 SER A CA 1
ATOM 3432 C C . SER A 1 443 ? 10.955 -7.083 -23.400 1.00 96.62 443 SER A C 1
ATOM 3434 O O . SER A 1 443 ? 10.305 -7.691 -24.252 1.00 96.62 443 SER A O 1
ATOM 3436 N N . CYS A 1 444 ? 10.945 -5.747 -23.315 1.00 96.75 444 CYS A N 1
ATOM 3437 C CA . CYS A 1 444 ? 10.277 -4.835 -24.249 1.00 96.75 444 CYS A CA 1
ATOM 3438 C C . CYS A 1 444 ? 11.241 -3.867 -24.953 1.00 96.75 444 CYS A C 1
ATOM 3440 O O . CYS A 1 444 ? 10.970 -3.468 -26.092 1.00 96.75 444 CYS A O 1
ATOM 3442 N N . HIS A 1 445 ? 12.311 -3.453 -24.265 1.00 96.75 445 HIS A N 1
ATOM 3443 C CA . HIS A 1 445 ? 13.226 -2.405 -24.725 1.00 96.75 445 HIS A CA 1
ATOM 3444 C C . HIS A 1 445 ? 14.415 -2.918 -25.546 1.00 96.75 445 HIS A C 1
ATOM 3446 O O . HIS A 1 445 ? 14.989 -2.130 -26.295 1.00 96.75 445 HIS A O 1
ATOM 3452 N N . ALA A 1 446 ? 14.773 -4.205 -25.468 1.00 97.81 446 ALA A N 1
ATOM 3453 C CA . ALA A 1 446 ? 15.806 -4.759 -26.340 1.00 97.81 446 ALA A CA 1
ATOM 3454 C C . ALA A 1 446 ? 15.399 -4.663 -27.817 1.00 97.81 446 ALA A C 1
ATOM 3456 O O . ALA A 1 446 ? 14.237 -4.869 -28.180 1.00 97.81 446 ALA A O 1
ATOM 3457 N N . GLY A 1 447 ? 16.364 -4.320 -28.666 1.00 97.00 447 GLY A N 1
ATOM 3458 C CA . GLY A 1 447 ? 16.166 -4.085 -30.093 1.00 97.00 447 GLY A CA 1
ATOM 3459 C C . GLY A 1 447 ? 15.604 -2.699 -30.409 1.00 97.00 447 GLY A C 1
ATOM 3460 O O . GLY A 1 447 ? 15.202 -2.455 -31.543 1.00 97.00 447 GLY A O 1
ATOM 3461 N N . LYS A 1 448 ? 15.543 -1.787 -29.427 1.00 95.88 448 LYS A N 1
ATOM 3462 C CA . LYS A 1 448 ? 14.962 -0.447 -29.587 1.00 95.88 448 LYS A CA 1
ATOM 3463 C C . LYS A 1 448 ? 15.866 0.633 -29.011 1.00 95.88 448 LYS A C 1
ATOM 3465 O O . LYS A 1 448 ? 16.443 0.460 -27.939 1.00 95.88 448 LYS A O 1
ATOM 3470 N N . GLY A 1 449 ? 15.919 1.783 -29.686 1.00 94.62 449 GLY A N 1
ATOM 3471 C CA . GLY A 1 449 ? 16.604 2.982 -29.197 1.00 94.62 449 GLY A CA 1
ATOM 3472 C C . GLY A 1 449 ? 18.039 2.686 -28.722 1.00 94.62 449 GLY A C 1
ATOM 3473 O O . G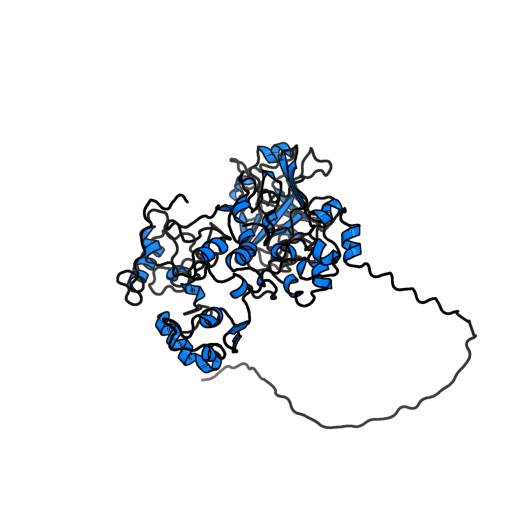LY A 1 449 ? 18.786 2.043 -29.460 1.00 94.62 449 GLY A O 1
ATOM 3474 N N . PRO A 1 450 ? 18.421 3.077 -27.487 1.00 93.25 450 PRO A N 1
ATOM 3475 C CA . PRO A 1 450 ? 19.754 2.804 -26.932 1.00 93.25 450 PRO A CA 1
ATOM 3476 C C . PRO A 1 450 ? 20.136 1.316 -26.853 1.00 93.25 450 PRO A C 1
ATOM 3478 O O . PRO A 1 450 ? 21.315 0.992 -26.752 1.00 93.25 450 PRO A O 1
ATOM 3481 N N . PHE A 1 451 ? 19.162 0.404 -26.917 1.00 97.94 451 PHE A N 1
ATOM 3482 C CA . PHE A 1 451 ? 19.356 -1.042 -26.792 1.00 97.94 451 PHE A CA 1
ATOM 3483 C C . PHE A 1 451 ? 19.184 -1.787 -28.123 1.00 97.94 451 PHE A C 1
ATOM 3485 O O . PHE A 1 451 ? 18.958 -2.996 -28.128 1.00 97.94 451 PHE A O 1
ATOM 3492 N N . GLN A 1 452 ? 19.297 -1.098 -29.265 1.00 97.25 452 GLN A N 1
ATOM 3493 C CA . GLN A 1 452 ? 19.202 -1.717 -30.597 1.00 97.25 452 GLN A CA 1
ATOM 3494 C C . GLN A 1 452 ? 20.240 -2.827 -30.845 1.00 97.25 452 GLN A C 1
ATOM 3496 O O . GLN A 1 452 ? 20.000 -3.723 -31.647 1.00 97.25 452 GLN A O 1
ATOM 3501 N N . ALA A 1 453 ? 21.377 -2.783 -30.143 1.00 96.75 453 ALA A N 1
ATOM 3502 C CA . ALA A 1 453 ? 22.470 -3.746 -30.283 1.00 96.75 453 ALA A CA 1
ATOM 3503 C C . ALA A 1 453 ? 22.205 -5.106 -29.606 1.00 96.75 453 ALA A C 1
ATOM 3505 O O . ALA A 1 453 ? 22.978 -6.040 -29.799 1.00 96.75 453 ALA A O 1
ATOM 3506 N N . ILE A 1 454 ? 21.138 -5.228 -28.809 1.00 98.06 454 ILE A N 1
ATOM 3507 C CA . ILE A 1 454 ? 20.743 -6.480 -28.152 1.00 98.06 454 ILE A CA 1
ATOM 3508 C C . ILE A 1 454 ? 19.353 -6.899 -28.613 1.00 98.06 454 ILE A C 1
ATOM 3510 O O . ILE A 1 454 ? 18.493 -6.059 -28.847 1.00 98.06 454 ILE A O 1
ATOM 3514 N N . SER A 1 455 ? 19.111 -8.201 -28.739 1.00 97.31 455 SER A N 1
ATOM 3515 C CA . SER A 1 455 ? 17.846 -8.744 -29.246 1.00 97.31 455 SER A CA 1
ATOM 3516 C C . SER A 1 455 ? 17.023 -9.424 -28.147 1.00 97.31 455 SER A C 1
ATOM 3518 O O . SER A 1 455 ? 17.551 -9.800 -27.100 1.00 97.31 455 SER A O 1
ATOM 3520 N N . LEU A 1 456 ? 15.723 -9.631 -28.382 1.00 97.06 456 LEU A N 1
ATOM 3521 C CA . LEU A 1 456 ? 14.873 -10.388 -27.453 1.00 97.06 456 LEU A CA 1
ATOM 3522 C C . LEU A 1 456 ? 15.376 -11.827 -27.198 1.00 97.06 456 LEU A C 1
ATOM 3524 O O . LEU A 1 456 ? 15.361 -12.227 -26.037 1.00 97.06 456 LEU A O 1
ATOM 3528 N N . PRO A 1 457 ? 15.875 -12.595 -28.193 1.00 97.38 457 PRO A N 1
ATOM 3529 C CA . PRO A 1 457 ? 16.527 -13.884 -27.937 1.00 97.38 457 PRO A CA 1
ATOM 3530 C C . PRO A 1 457 ? 17.721 -13.816 -26.977 1.00 97.38 457 PRO A C 1
ATOM 3532 O O . PRO A 1 457 ? 17.904 -14.725 -26.169 1.00 97.38 457 PRO A O 1
ATOM 3535 N N . MET A 1 458 ? 18.513 -12.738 -27.027 1.00 97.50 458 MET A N 1
ATOM 3536 C CA . MET A 1 458 ? 19.625 -12.542 -26.089 1.00 97.50 458 MET A CA 1
ATOM 3537 C C . MET A 1 458 ? 19.106 -12.291 -24.671 1.00 97.50 458 MET A C 1
ATOM 3539 O O . MET A 1 458 ? 19.627 -12.858 -23.718 1.00 97.50 458 MET A O 1
ATOM 3543 N N . VAL A 1 459 ? 18.044 -11.491 -24.528 1.00 97.19 459 VAL A N 1
ATOM 3544 C CA . VAL A 1 459 ? 17.389 -11.238 -23.231 1.00 97.19 459 VAL A CA 1
ATOM 3545 C C . VAL A 1 459 ? 16.667 -12.477 -22.699 1.00 97.19 459 VAL A C 1
ATOM 3547 O O . VAL A 1 459 ? 16.561 -12.639 -21.490 1.00 97.19 459 VAL A O 1
ATOM 3550 N N . ALA A 1 460 ? 16.193 -13.371 -23.571 1.00 96.62 460 ALA A N 1
ATOM 3551 C CA . ALA A 1 460 ? 15.620 -14.655 -23.167 1.00 96.62 460 ALA A CA 1
ATOM 3552 C C . ALA A 1 460 ? 16.664 -15.589 -22.526 1.00 96.62 460 ALA A C 1
ATOM 3554 O O . ALA A 1 460 ? 16.298 -16.415 -21.695 1.00 96.62 460 ALA A O 1
ATOM 3555 N N . ASN A 1 461 ? 17.946 -15.426 -22.877 1.00 96.00 461 ASN A N 1
ATOM 3556 C CA . ASN A 1 461 ? 19.075 -16.196 -22.348 1.00 96.00 461 ASN A CA 1
ATOM 3557 C C . ASN A 1 461 ? 20.156 -15.244 -21.797 1.00 96.00 461 ASN A C 1
ATOM 3559 O O . ASN A 1 461 ? 21.262 -15.169 -22.345 1.00 96.00 461 ASN A O 1
ATOM 3563 N N . PRO A 1 462 ? 19.856 -14.470 -20.737 1.00 93.94 462 PRO A N 1
ATOM 3564 C CA . PRO A 1 462 ? 20.708 -13.362 -20.317 1.00 93.94 462 PRO A CA 1
ATOM 3565 C C . PRO A 1 462 ? 22.072 -13.837 -19.799 1.00 93.94 462 PRO A C 1
ATOM 3567 O O . PRO A 1 462 ? 23.065 -13.149 -20.014 1.00 93.94 462 PRO A O 1
ATOM 3570 N N . ALA A 1 463 ? 22.141 -15.029 -19.192 1.00 93.75 463 ALA A N 1
ATOM 3571 C CA . ALA A 1 463 ? 23.377 -15.631 -18.685 1.00 93.75 463 ALA A CA 1
ATOM 3572 C C . ALA A 1 463 ? 24.416 -15.898 -19.792 1.00 93.75 463 ALA A C 1
ATOM 3574 O O . ALA A 1 463 ? 25.605 -15.662 -19.588 1.00 93.75 463 ALA A O 1
ATOM 3575 N N . ASP A 1 464 ? 23.966 -16.297 -20.983 1.00 96.56 464 ASP A N 1
ATOM 3576 C CA . ASP A 1 464 ? 24.846 -16.555 -22.131 1.00 96.56 464 ASP A CA 1
ATOM 3577 C C . ASP A 1 464 ? 25.232 -15.264 -22.868 1.00 96.56 464 ASP A C 1
ATOM 3579 O O . ASP A 1 464 ? 26.148 -15.244 -23.688 1.00 96.56 464 ASP A O 1
ATOM 3583 N N . ASN A 1 465 ? 24.538 -14.160 -22.576 1.00 97.19 465 ASN A N 1
ATOM 3584 C CA . ASN A 1 465 ? 24.652 -12.892 -23.294 1.00 97.19 465 ASN A CA 1
ATOM 3585 C C . ASN A 1 465 ? 25.090 -11.725 -22.393 1.00 97.19 465 ASN A C 1
ATOM 3587 O O . ASN A 1 465 ? 24.973 -10.562 -22.792 1.00 97.19 465 ASN A O 1
ATOM 3591 N N . VAL A 1 466 ? 25.631 -12.011 -21.201 1.00 96.06 466 VAL A N 1
ATOM 3592 C CA . VAL A 1 466 ? 26.009 -10.999 -20.194 1.00 96.06 466 VAL A CA 1
ATOM 3593 C C . VAL A 1 466 ? 26.952 -9.944 -20.763 1.00 96.06 466 VAL A C 1
ATOM 3595 O O . VAL A 1 466 ? 26.785 -8.767 -20.466 1.00 96.06 466 VAL A O 1
ATOM 3598 N N . ALA A 1 467 ? 27.921 -10.328 -21.597 1.00 97.06 467 ALA A N 1
ATOM 3599 C CA . ALA A 1 467 ? 28.879 -9.380 -22.165 1.00 97.06 467 ALA A CA 1
ATOM 3600 C C . ALA A 1 467 ? 28.199 -8.350 -23.082 1.00 97.06 467 ALA A C 1
ATOM 3602 O O . ALA A 1 467 ? 28.432 -7.151 -22.947 1.00 97.06 467 ALA A O 1
ATOM 3603 N N . ALA A 1 468 ? 27.322 -8.804 -23.980 1.00 97.81 468 ALA A N 1
ATOM 3604 C CA . ALA A 1 468 ? 26.631 -7.926 -24.919 1.00 97.81 468 ALA A CA 1
ATOM 3605 C C . ALA A 1 468 ? 25.553 -7.075 -24.229 1.00 97.81 468 ALA A C 1
ATOM 3607 O O . ALA A 1 468 ? 25.478 -5.867 -24.459 1.00 97.81 468 ALA A O 1
ATOM 3608 N N . ILE A 1 469 ? 24.761 -7.684 -23.337 1.00 98.06 469 ILE A N 1
ATOM 3609 C CA . ILE A 1 469 ? 23.774 -6.968 -22.515 1.00 98.06 469 ILE A CA 1
ATOM 3610 C C . ILE A 1 469 ? 24.480 -5.940 -21.635 1.00 98.06 469 ILE A C 1
ATOM 3612 O O . ILE A 1 469 ? 24.090 -4.775 -21.617 1.00 98.06 469 ILE A O 1
ATOM 3616 N N . GLY A 1 470 ? 25.554 -6.345 -20.961 1.00 97.50 470 GLY A N 1
ATOM 3617 C CA . GLY A 1 470 ? 26.332 -5.477 -20.094 1.00 97.50 470 GLY A CA 1
ATOM 3618 C C . GLY A 1 470 ? 26.958 -4.310 -20.845 1.00 97.50 470 GLY A C 1
ATOM 3619 O O . GLY A 1 470 ? 26.851 -3.182 -20.378 1.00 97.50 470 GLY A O 1
ATOM 3620 N N . ALA A 1 471 ? 27.523 -4.538 -22.034 1.00 97.88 471 ALA A N 1
ATOM 3621 C CA . ALA A 1 471 ? 28.061 -3.466 -22.868 1.00 97.88 471 ALA A CA 1
ATOM 3622 C C . ALA A 1 471 ? 26.977 -2.454 -23.277 1.00 97.88 471 ALA A C 1
ATOM 3624 O O . ALA A 1 471 ? 27.181 -1.251 -23.119 1.00 97.88 471 ALA A O 1
ATOM 3625 N N . ALA A 1 472 ? 25.812 -2.921 -23.741 1.00 98.12 472 ALA A N 1
ATOM 3626 C CA . ALA A 1 472 ? 24.708 -2.043 -24.136 1.00 98.12 472 ALA A CA 1
ATOM 3627 C C . ALA A 1 472 ? 24.141 -1.253 -22.944 1.00 98.12 472 ALA A C 1
ATOM 3629 O O . ALA A 1 472 ? 23.924 -0.044 -23.034 1.00 98.12 472 ALA A O 1
ATOM 3630 N N . VAL A 1 473 ? 23.941 -1.921 -21.804 1.00 97.75 473 VAL A N 1
ATOM 3631 C CA . VAL A 1 473 ? 23.428 -1.287 -20.586 1.00 97.75 473 VAL A CA 1
ATOM 3632 C C . VAL A 1 473 ? 24.431 -0.289 -20.015 1.00 97.75 473 VAL A C 1
ATOM 3634 O O . VAL A 1 473 ? 24.028 0.825 -19.699 1.00 97.75 473 VAL A O 1
ATOM 3637 N N . SER A 1 474 ? 25.718 -0.628 -19.939 1.00 97.50 474 SER A N 1
ATOM 3638 C CA . SER A 1 474 ? 26.765 0.290 -19.475 1.00 97.50 474 SER A CA 1
ATOM 3639 C C . SER A 1 474 ? 26.975 1.480 -20.402 1.00 97.50 474 SER A C 1
ATOM 3641 O O . SER A 1 474 ? 27.215 2.584 -19.919 1.00 97.50 474 SER A O 1
ATOM 3643 N N . ALA A 1 475 ? 26.863 1.284 -21.718 1.00 96.62 475 ALA A N 1
ATOM 3644 C CA . ALA A 1 475 ? 26.925 2.383 -22.678 1.00 96.62 475 ALA A CA 1
ATOM 3645 C C . ALA A 1 475 ? 25.765 3.367 -22.481 1.00 96.62 475 ALA A C 1
ATOM 3647 O O . ALA A 1 475 ? 25.958 4.570 -22.614 1.00 96.62 475 ALA A O 1
ATOM 3648 N N . HIS A 1 476 ? 24.577 2.865 -22.133 1.00 95.88 476 HIS A N 1
ATOM 3649 C CA . HIS A 1 476 ? 23.430 3.712 -21.836 1.00 95.88 476 HIS A CA 1
ATOM 3650 C C . HIS A 1 476 ? 23.520 4.374 -20.458 1.00 95.88 476 HIS A C 1
ATOM 3652 O O . HIS A 1 476 ? 23.241 5.561 -20.354 1.00 95.88 476 HIS A O 1
ATOM 3658 N N . SER A 1 477 ? 23.868 3.622 -19.408 1.00 95.25 477 SER A N 1
ATOM 3659 C CA . SER A 1 477 ? 23.834 4.077 -18.010 1.00 95.25 477 SER A CA 1
ATOM 3660 C C . SER A 1 477 ? 25.077 4.857 -17.580 1.00 95.25 477 SER A C 1
ATOM 3662 O O . SER A 1 477 ? 25.067 5.472 -16.512 1.00 95.25 477 SER A O 1
ATOM 3664 N N . HIS A 1 478 ? 26.167 4.763 -18.347 1.00 95.25 478 HIS A N 1
ATOM 3665 C CA . HIS A 1 478 ? 27.508 5.228 -17.982 1.00 95.25 478 HIS A CA 1
ATOM 3666 C C . HIS A 1 478 ? 28.045 4.648 -16.659 1.00 95.25 478 HIS A C 1
ATOM 3668 O O . HIS A 1 478 ? 28.954 5.205 -16.044 1.00 95.25 478 HIS A O 1
ATOM 3674 N N . HIS A 1 479 ? 27.513 3.500 -16.231 1.00 94.50 479 HIS A N 1
ATOM 3675 C CA . HIS A 1 479 ? 27.951 2.757 -15.051 1.00 94.50 479 HIS A CA 1
ATOM 3676 C C . HIS A 1 479 ? 28.307 1.312 -15.427 1.00 94.50 479 HIS A C 1
ATOM 3678 O O . HIS A 1 479 ? 27.756 0.769 -16.386 1.00 94.50 479 HIS A O 1
ATOM 3684 N N . PRO A 1 480 ? 29.187 0.631 -14.670 1.00 94.62 480 PRO A N 1
ATOM 3685 C CA . PRO A 1 480 ? 29.412 -0.798 -14.857 1.00 94.62 480 PRO A CA 1
ATOM 3686 C C . PRO A 1 480 ? 28.107 -1.594 -14.743 1.00 94.62 480 PRO A C 1
ATOM 3688 O O . PRO A 1 480 ? 27.243 -1.288 -13.913 1.00 94.62 480 PRO A O 1
ATOM 3691 N N . TYR A 1 481 ? 27.965 -2.629 -15.566 1.00 95.31 481 TYR A N 1
ATOM 3692 C CA . TYR A 1 481 ? 26.827 -3.535 -15.496 1.00 95.31 481 TYR A CA 1
ATOM 3693 C C . TYR A 1 481 ? 26.968 -4.453 -14.282 1.00 95.31 481 TYR A C 1
ATOM 3695 O O . TYR A 1 481 ? 27.717 -5.429 -14.298 1.00 95.31 481 TYR A O 1
ATOM 3703 N N . ALA A 1 482 ? 26.266 -4.111 -13.204 1.00 93.12 482 ALA A N 1
ATOM 3704 C CA . ALA A 1 482 ? 26.177 -4.948 -12.017 1.00 93.12 482 ALA A CA 1
ATOM 3705 C C . ALA A 1 482 ? 24.824 -4.764 -11.299 1.00 93.12 482 ALA A C 1
ATOM 3707 O O . ALA A 1 482 ? 24.808 -4.458 -10.098 1.00 93.12 482 ALA A O 1
ATOM 3708 N N . PRO A 1 483 ? 23.691 -4.940 -12.010 1.00 91.88 483 PRO A N 1
ATOM 3709 C CA . PRO A 1 483 ? 22.368 -4.632 -11.471 1.00 91.88 483 PRO A CA 1
ATOM 3710 C C . PRO A 1 483 ? 21.958 -5.586 -10.341 1.00 91.88 483 PRO A C 1
ATOM 3712 O O . PRO A 1 483 ? 21.159 -5.198 -9.493 1.00 91.88 483 PRO A O 1
ATOM 3715 N N . GLU A 1 484 ? 22.549 -6.783 -10.263 1.00 90.38 484 GLU A N 1
ATOM 3716 C CA . GLU A 1 484 ? 22.277 -7.770 -9.209 1.00 90.38 484 GLU A CA 1
ATOM 3717 C C . GLU A 1 484 ? 23.054 -7.512 -7.909 1.00 90.38 484 GLU A C 1
ATOM 3719 O O . GLU A 1 484 ? 22.710 -8.054 -6.860 1.00 90.38 484 GLU A O 1
ATOM 3724 N N . ARG A 1 485 ? 24.112 -6.689 -7.941 1.00 88.88 485 ARG A N 1
ATOM 3725 C CA . ARG A 1 485 ? 24.907 -6.395 -6.737 1.00 88.88 485 ARG A CA 1
ATOM 3726 C C . ARG A 1 485 ? 24.124 -5.493 -5.781 1.00 88.88 485 ARG A C 1
ATOM 3728 O O . ARG A 1 485 ? 23.198 -4.804 -6.192 1.00 88.88 485 ARG A O 1
ATOM 3735 N N . ALA A 1 486 ? 24.557 -5.424 -4.520 1.00 84.00 486 ALA A N 1
ATOM 3736 C CA . ALA A 1 486 ? 23.885 -4.654 -3.466 1.00 84.00 486 ALA A CA 1
ATOM 3737 C C . ALA A 1 486 ? 23.612 -3.178 -3.833 1.00 84.00 486 ALA A C 1
ATOM 3739 O O . ALA A 1 486 ? 22.565 -2.639 -3.490 1.00 84.00 486 ALA A O 1
ATOM 3740 N N . MET A 1 487 ? 24.519 -2.531 -4.577 1.00 84.88 487 MET A N 1
ATOM 3741 C CA . MET A 1 487 ? 24.317 -1.152 -5.046 1.00 84.88 487 MET A CA 1
ATOM 3742 C C . MET A 1 487 ? 23.346 -1.029 -6.232 1.00 84.88 487 MET A C 1
ATOM 3744 O O . MET A 1 487 ? 22.874 0.070 -6.503 1.00 84.88 487 MET A O 1
ATOM 3748 N N . GLY A 1 488 ? 23.052 -2.120 -6.947 1.00 90.31 488 GLY A N 1
ATOM 3749 C CA . GLY A 1 488 ? 22.167 -2.120 -8.112 1.00 90.31 488 GLY A CA 1
ATOM 3750 C C . GLY A 1 488 ? 22.695 -1.294 -9.288 1.00 90.31 488 GLY A C 1
ATOM 3751 O O . GLY A 1 488 ? 21.920 -0.599 -9.941 1.00 90.31 488 GLY A O 1
ATOM 3752 N N . LEU A 1 489 ? 24.007 -1.325 -9.553 1.00 92.38 489 LEU A N 1
ATOM 3753 C CA . LEU A 1 489 ? 24.620 -0.490 -10.594 1.00 92.38 489 LEU A CA 1
ATOM 3754 C C . LEU A 1 489 ? 24.023 -0.798 -11.971 1.00 92.38 489 LEU A C 1
ATOM 3756 O O . LEU A 1 489 ? 23.977 -1.951 -12.397 1.00 92.38 489 LEU A O 1
ATOM 3760 N N . SER A 1 490 ? 23.610 0.248 -12.685 1.00 95.00 490 SER A N 1
ATOM 3761 C CA . SER A 1 490 ? 22.907 0.147 -13.970 1.00 95.00 490 SER A CA 1
ATOM 3762 C C . SER A 1 490 ? 21.570 -0.609 -13.927 1.00 95.00 490 SER A C 1
ATOM 3764 O O . SER A 1 490 ? 21.087 -1.049 -14.972 1.00 95.00 490 SER A O 1
ATOM 3766 N N . ARG A 1 491 ? 20.947 -0.772 -12.751 1.00 95.56 491 ARG A N 1
ATOM 3767 C CA . ARG A 1 491 ? 19.577 -1.289 -12.665 1.00 95.56 491 ARG A CA 1
ATOM 3768 C C . ARG A 1 491 ? 18.603 -0.239 -13.200 1.00 95.56 491 ARG A C 1
ATOM 3770 O O . ARG A 1 491 ? 18.593 0.889 -12.706 1.00 95.56 491 ARG A O 1
ATOM 3777 N N . CYS A 1 492 ? 17.772 -0.596 -14.179 1.00 96.38 492 CYS A N 1
ATOM 3778 C CA . CYS A 1 492 ? 16.874 0.345 -14.862 1.00 96.38 492 CYS A CA 1
ATOM 3779 C C . CYS A 1 492 ? 15.967 1.095 -13.876 1.00 96.38 492 CYS A C 1
ATOM 3781 O O . CYS A 1 492 ? 15.828 2.315 -13.955 1.00 96.38 492 CYS A O 1
ATOM 3783 N N . THR A 1 493 ? 15.399 0.369 -12.910 1.00 93.94 493 THR A N 1
ATOM 3784 C CA . THR A 1 493 ? 14.512 0.924 -11.878 1.00 93.94 493 THR A CA 1
ATOM 3785 C C . THR A 1 493 ? 15.216 1.874 -10.917 1.00 93.94 493 THR A C 1
ATOM 3787 O O . THR A 1 493 ? 14.554 2.750 -10.377 1.00 93.94 493 THR A O 1
ATOM 3790 N N . GLY A 1 494 ? 16.542 1.787 -10.757 1.00 92.12 494 GLY A N 1
ATOM 3791 C CA . GLY A 1 494 ? 17.297 2.760 -9.965 1.00 92.12 494 GLY A CA 1
ATOM 3792 C C . GLY A 1 494 ? 17.166 4.169 -10.545 1.00 92.12 494 GLY A C 1
ATOM 3793 O O . GLY A 1 494 ? 16.782 5.101 -9.856 1.00 92.12 494 GLY A O 1
ATOM 3794 N N . CYS A 1 495 ? 17.396 4.335 -11.847 1.00 93.81 495 CYS A N 1
ATOM 3795 C CA . CYS A 1 495 ? 17.374 5.666 -12.460 1.00 93.81 495 CYS A CA 1
ATOM 3796 C C . CYS A 1 495 ? 15.986 6.093 -12.956 1.00 93.81 495 CYS A C 1
ATOM 3798 O O . CYS A 1 495 ? 15.647 7.272 -12.872 1.00 93.81 495 CYS A O 1
ATOM 3800 N N . HIS A 1 496 ? 15.194 5.161 -13.494 1.00 94.94 496 HIS A N 1
ATOM 3801 C CA . HIS A 1 496 ? 13.903 5.478 -14.116 1.00 94.94 496 HIS A CA 1
ATOM 3802 C C . HIS A 1 496 ? 12.718 5.388 -13.157 1.00 94.94 496 HIS A C 1
ATOM 3804 O O . HIS A 1 496 ? 11.673 5.966 -13.437 1.00 94.94 496 HIS A O 1
ATOM 3810 N N . MET A 1 497 ? 12.858 4.673 -12.043 1.00 93.56 497 MET A N 1
ATOM 3811 C CA . MET A 1 497 ? 11.820 4.559 -11.020 1.00 93.56 497 MET A CA 1
ATOM 3812 C C . MET A 1 497 ? 12.405 4.873 -9.638 1.00 93.56 497 MET A C 1
ATOM 3814 O O . MET A 1 497 ? 12.247 4.060 -8.736 1.00 93.56 497 MET A O 1
ATOM 3818 N N . PRO A 1 498 ? 13.127 5.993 -9.435 1.00 91.00 498 PRO A N 1
ATOM 3819 C CA . PRO A 1 498 ? 13.745 6.281 -8.143 1.00 91.00 498 PRO A CA 1
ATOM 3820 C C . PRO A 1 498 ? 12.688 6.373 -7.031 1.00 91.00 498 PRO A C 1
ATOM 3822 O O . PRO A 1 498 ? 11.523 6.701 -7.282 1.00 91.00 498 PRO A O 1
ATOM 3825 N N . ALA A 1 499 ? 13.093 6.079 -5.799 1.00 88.69 499 ALA A N 1
ATOM 3826 C CA . ALA A 1 499 ? 12.219 6.105 -4.635 1.00 88.69 499 ALA A CA 1
ATOM 3827 C C . ALA A 1 499 ? 12.003 7.562 -4.174 1.00 88.69 499 ALA A C 1
ATOM 3829 O O . ALA A 1 499 ? 12.646 8.053 -3.258 1.00 88.69 499 ALA A O 1
ATOM 3830 N N . VAL A 1 500 ? 11.157 8.306 -4.889 1.00 85.00 500 VAL A N 1
ATOM 3831 C CA . VAL A 1 500 ? 11.020 9.769 -4.727 1.00 85.00 500 VAL A CA 1
ATOM 3832 C C . VAL A 1 500 ? 9.714 10.199 -4.075 1.00 85.00 500 VAL A C 1
ATOM 3834 O O . VAL A 1 500 ? 9.587 11.357 -3.690 1.00 85.00 500 VAL A O 1
ATOM 3837 N N . ALA A 1 501 ? 8.746 9.295 -3.934 1.00 79.19 501 ALA A N 1
ATOM 3838 C CA . ALA A 1 501 ? 7.509 9.583 -3.222 1.00 79.19 501 ALA A CA 1
ATOM 3839 C C . ALA A 1 501 ? 7.695 9.252 -1.736 1.00 79.19 501 ALA A C 1
ATOM 3841 O O . ALA A 1 501 ? 7.595 8.092 -1.336 1.00 79.19 501 ALA A O 1
ATOM 3842 N N . ALA A 1 502 ? 7.987 10.269 -0.928 1.00 65.38 502 ALA A N 1
ATOM 3843 C CA . ALA A 1 502 ? 8.091 10.164 0.520 1.00 65.38 502 ALA A CA 1
ATOM 3844 C C . ALA A 1 502 ? 7.365 11.339 1.180 1.00 65.38 502 ALA A C 1
ATOM 3846 O O . ALA A 1 502 ? 7.873 12.460 1.208 1.00 65.38 502 ALA A O 1
ATOM 3847 N N . ALA A 1 503 ? 6.201 11.058 1.767 1.00 59.91 503 ALA A N 1
ATOM 3848 C CA . ALA A 1 503 ? 5.719 11.893 2.855 1.00 59.91 503 ALA A CA 1
ATOM 3849 C C . ALA A 1 503 ? 6.683 11.741 4.045 1.00 59.91 503 ALA A C 1
ATOM 3851 O O . ALA A 1 503 ? 7.353 10.711 4.180 1.00 59.91 503 ALA A O 1
ATOM 3852 N N . GLU A 1 504 ? 6.758 12.756 4.905 1.00 55.19 504 GLU A N 1
ATOM 3853 C CA . GLU A 1 504 ? 7.584 12.710 6.113 1.00 55.19 504 GLU A CA 1
ATOM 3854 C C . GLU A 1 504 ? 7.367 11.385 6.874 1.00 55.19 504 GLU A C 1
ATOM 3856 O O . GLU A 1 504 ? 6.237 11.008 7.186 1.00 55.19 504 GLU A O 1
ATOM 3861 N N . HIS A 1 505 ? 8.465 10.678 7.170 1.00 58.25 505 HIS A N 1
ATOM 3862 C CA . HIS A 1 505 ? 8.504 9.437 7.964 1.00 58.25 505 HIS A CA 1
ATOM 3863 C C . HIS A 1 505 ? 7.979 8.155 7.291 1.00 58.25 505 HIS A C 1
ATOM 3865 O O . HIS A 1 505 ? 7.718 7.165 7.982 1.00 58.25 505 HIS A O 1
ATOM 3871 N N . GLU A 1 506 ? 7.879 8.130 5.960 1.00 62.72 506 GLU A N 1
ATOM 3872 C CA . GLU A 1 506 ? 7.567 6.919 5.192 1.00 62.72 506 GLU A CA 1
ATOM 3873 C C . GLU A 1 506 ? 8.780 6.412 4.394 1.00 62.72 506 GLU A C 1
ATOM 3875 O O . GLU A 1 506 ? 9.588 7.201 3.903 1.00 62.72 506 GLU A O 1
ATOM 3880 N N . SER A 1 507 ? 8.918 5.087 4.251 1.00 64.12 507 SER A N 1
ATOM 3881 C CA . SER A 1 507 ? 9.898 4.498 3.332 1.00 64.12 507 SER A CA 1
ATOM 3882 C C . SER A 1 507 ? 9.545 4.944 1.906 1.00 64.12 507 SER A C 1
ATOM 3884 O O . SER A 1 507 ? 8.393 4.763 1.491 1.00 64.12 507 SER A O 1
ATOM 3886 N N . PRO A 1 508 ? 10.481 5.564 1.168 1.00 69.94 508 PRO A N 1
ATOM 3887 C CA . PRO A 1 508 ? 10.173 6.181 -0.112 1.00 69.94 508 PRO A CA 1
ATOM 3888 C C . PRO A 1 508 ? 9.672 5.149 -1.133 1.00 69.94 508 PRO A C 1
ATOM 3890 O O . PRO A 1 508 ? 10.214 4.048 -1.246 1.00 69.94 508 PRO A O 1
ATOM 3893 N N . LEU A 1 509 ? 8.639 5.509 -1.900 1.00 82.50 509 LEU A N 1
ATOM 3894 C CA . LEU A 1 509 ? 8.067 4.661 -2.946 1.00 82.50 509 LEU A CA 1
ATOM 3895 C C . LEU A 1 509 ? 8.679 4.962 -4.315 1.00 82.50 509 LEU A C 1
ATOM 3897 O O . LEU A 1 509 ? 8.895 6.119 -4.690 1.00 82.50 509 LEU A O 1
ATOM 3901 N N . HIS A 1 510 ? 8.908 3.896 -5.084 1.00 89.38 510 HIS A N 1
ATOM 3902 C CA . HIS A 1 510 ? 9.374 3.961 -6.466 1.00 89.38 510 HIS A CA 1
ATOM 3903 C C . HIS A 1 510 ? 8.321 4.610 -7.377 1.00 89.38 510 HIS A C 1
ATOM 3905 O O . HIS A 1 510 ? 7.198 4.112 -7.510 1.00 89.38 510 HIS A O 1
ATOM 3911 N N . THR A 1 511 ? 8.698 5.700 -8.051 1.00 90.44 511 THR A N 1
ATOM 3912 C CA . THR A 1 511 ? 7.810 6.373 -9.012 1.00 90.44 511 THR A CA 1
ATOM 3913 C C . THR A 1 511 ? 7.490 5.480 -10.212 1.00 90.44 511 THR A C 1
ATOM 3915 O O . THR A 1 511 ? 8.366 4.818 -10.770 1.00 90.44 511 THR A O 1
ATOM 3918 N N . HIS A 1 512 ? 6.236 5.504 -10.655 1.00 92.94 512 HIS A N 1
ATOM 3919 C CA . HIS A 1 512 ? 5.761 4.832 -11.869 1.00 92.94 512 HIS A CA 1
ATOM 3920 C C . HIS A 1 512 ? 5.673 5.775 -13.079 1.00 92.94 512 HIS A C 1
ATOM 3922 O O . HIS A 1 512 ? 5.081 5.434 -14.100 1.00 92.94 512 HIS A O 1
ATOM 3928 N N . GLN A 1 513 ? 6.305 6.952 -13.012 1.00 89.00 513 GLN A N 1
ATOM 3929 C CA . GLN A 1 513 ? 6.468 7.824 -14.184 1.00 89.00 513 GLN A CA 1
ATOM 3930 C C . GLN A 1 513 ? 7.477 7.257 -15.191 1.00 89.00 513 GLN A C 1
ATOM 3932 O O . GLN A 1 513 ? 7.501 7.686 -16.344 1.00 89.00 513 GLN A O 1
ATOM 3937 N N . VAL A 1 514 ? 8.306 6.303 -14.747 1.00 91.31 514 VAL A N 1
ATOM 3938 C CA . VAL A 1 514 ? 9.338 5.604 -15.529 1.00 91.31 514 VAL A CA 1
ATOM 3939 C C . VAL A 1 514 ? 10.238 6.579 -16.301 1.00 91.31 514 VAL A C 1
ATOM 3941 O O . VAL A 1 514 ? 10.554 6.404 -17.479 1.00 91.31 514 VAL A O 1
ATOM 3944 N N . ARG A 1 515 ? 10.650 7.650 -15.620 1.00 89.56 515 ARG A N 1
ATOM 3945 C CA . ARG A 1 515 ? 11.511 8.708 -16.150 1.00 89.56 515 ARG A CA 1
ATOM 3946 C C . ARG A 1 515 ? 12.546 9.114 -15.113 1.00 89.56 515 ARG A C 1
ATOM 3948 O O . ARG A 1 515 ? 12.303 9.045 -13.912 1.00 89.56 515 ARG A O 1
ATOM 3955 N N . VAL A 1 516 ? 13.683 9.601 -15.592 1.00 92.12 516 VAL A N 1
ATOM 3956 C CA . VAL A 1 516 ? 14.725 10.143 -14.721 1.00 92.12 516 VAL A CA 1
ATOM 3957 C C . VAL A 1 516 ? 14.254 11.478 -14.141 1.00 92.12 516 VAL A C 1
ATOM 3959 O O . VAL A 1 516 ? 13.913 12.403 -14.880 1.00 92.12 516 VAL A O 1
ATOM 3962 N N . VAL A 1 517 ? 14.260 11.594 -12.812 1.00 92.25 517 VAL A N 1
ATOM 3963 C CA . VAL A 1 517 ? 14.116 12.885 -12.124 1.00 92.25 517 VAL A CA 1
ATOM 3964 C C . VAL A 1 517 ? 15.482 13.573 -12.149 1.00 92.25 517 VAL A C 1
ATOM 3966 O O . VAL A 1 517 ? 16.400 13.154 -11.446 1.00 92.25 517 VAL A O 1
ATOM 3969 N N . ALA A 1 518 ? 15.643 14.575 -13.015 1.00 92.75 518 ALA A N 1
ATOM 3970 C CA . ALA A 1 518 ? 16.937 15.200 -13.291 1.00 92.75 518 ALA A CA 1
ATOM 3971 C C . ALA A 1 518 ? 17.517 15.954 -12.071 1.00 92.75 518 ALA A C 1
ATOM 3973 O O . ALA A 1 518 ? 16.757 16.596 -11.341 1.00 92.75 518 ALA A O 1
ATOM 3974 N N . PRO A 1 519 ? 18.853 15.958 -11.873 1.00 94.06 519 PRO A N 1
ATOM 3975 C CA . PRO A 1 519 ? 19.508 16.688 -10.777 1.00 94.06 519 PRO A CA 1
ATOM 3976 C C . PRO A 1 519 ? 19.279 18.203 -10.830 1.00 94.06 519 PRO A C 1
ATOM 3978 O O . PRO A 1 519 ? 19.240 18.856 -9.789 1.00 94.06 519 PRO A O 1
ATOM 3981 N N . GLU A 1 520 ? 19.046 18.754 -12.022 1.00 93.06 520 GLU A N 1
ATOM 3982 C CA . GLU A 1 520 ? 18.691 20.161 -12.224 1.00 93.06 520 GLU A CA 1
ATOM 3983 C C . GLU A 1 520 ? 17.480 20.577 -11.381 1.00 93.06 520 GLU A C 1
ATOM 3985 O O . GLU A 1 520 ? 17.465 21.668 -10.814 1.00 93.06 520 GLU A O 1
ATOM 3990 N N . LYS A 1 521 ? 16.483 19.690 -11.243 1.00 92.38 521 LYS A N 1
ATOM 3991 C CA . LYS A 1 521 ? 15.262 19.980 -10.489 1.00 92.38 521 LYS A CA 1
ATOM 3992 C C . LYS A 1 521 ? 15.560 20.263 -9.014 1.00 92.38 521 LYS A C 1
ATOM 3994 O O . LYS A 1 521 ? 15.017 21.217 -8.465 1.00 92.38 521 LYS A O 1
ATOM 3999 N N . THR A 1 522 ? 16.475 19.521 -8.388 1.00 93.12 522 THR A N 1
ATOM 4000 C CA . THR A 1 522 ? 16.889 19.788 -7.000 1.00 93.12 522 THR A CA 1
ATOM 4001 C C . THR A 1 522 ? 17.389 21.224 -6.830 1.00 93.12 522 THR A C 1
ATOM 4003 O O . THR A 1 522 ? 17.032 21.874 -5.850 1.00 93.12 522 THR A O 1
ATOM 4006 N N . LEU A 1 523 ? 18.153 21.745 -7.798 1.00 92.19 523 LEU A N 1
ATOM 4007 C CA . LEU A 1 523 ? 18.670 23.118 -7.780 1.00 92.19 523 LEU A CA 1
ATOM 4008 C C . LEU A 1 523 ? 17.580 24.153 -8.077 1.00 92.19 523 LEU A C 1
ATOM 4010 O O . LEU A 1 523 ? 17.478 25.161 -7.379 1.00 92.19 523 LEU A O 1
ATOM 4014 N N . LEU A 1 524 ? 16.743 23.896 -9.087 1.00 92.00 524 LEU A N 1
ATOM 4015 C CA . LEU A 1 524 ? 15.674 24.805 -9.512 1.00 92.00 524 LEU A CA 1
ATOM 4016 C C . LEU A 1 524 ? 14.659 25.097 -8.397 1.00 92.00 524 LEU A C 1
ATOM 4018 O O . LEU A 1 524 ? 14.098 26.193 -8.365 1.00 92.00 524 LEU A O 1
ATOM 4022 N N . TYR A 1 525 ? 14.432 24.143 -7.490 1.00 92.12 525 TYR A N 1
ATOM 4023 C CA . TYR A 1 525 ? 13.409 24.243 -6.445 1.00 92.12 525 TYR A CA 1
ATOM 4024 C C . TYR A 1 525 ? 13.942 24.464 -5.028 1.00 92.12 525 TYR A C 1
ATOM 4026 O O . TYR A 1 525 ? 13.157 24.366 -4.089 1.00 92.12 525 TYR A O 1
ATOM 4034 N N . GLN A 1 526 ? 15.216 24.827 -4.833 1.00 91.06 526 GLN A N 1
ATOM 4035 C CA . GLN A 1 526 ? 15.754 25.121 -3.488 1.00 91.06 526 GLN A CA 1
ATOM 4036 C C . GLN A 1 526 ? 14.905 26.167 -2.732 1.00 91.06 526 GLN A C 1
ATOM 4038 O O . GLN A 1 526 ? 14.539 25.984 -1.574 1.00 91.06 526 GLN A O 1
ATOM 4043 N N . ALA A 1 527 ? 14.453 27.224 -3.418 1.00 89.69 527 ALA A N 1
ATOM 4044 C CA . ALA A 1 527 ? 13.581 28.246 -2.823 1.00 89.69 527 ALA A CA 1
ATOM 4045 C C . ALA A 1 527 ? 12.191 27.726 -2.385 1.00 89.69 527 ALA A C 1
ATOM 4047 O O . ALA A 1 527 ? 11.479 28.418 -1.664 1.00 89.69 527 ALA A O 1
ATOM 4048 N N . LYS A 1 528 ? 11.799 26.520 -2.818 1.00 88.81 528 LYS A N 1
ATOM 4049 C CA . LYS A 1 528 ? 10.545 25.837 -2.464 1.00 88.81 528 LYS A CA 1
ATOM 4050 C C . LYS A 1 528 ? 10.772 24.597 -1.583 1.00 88.81 528 LYS A C 1
ATOM 4052 O O . LYS A 1 528 ? 9.919 23.717 -1.557 1.00 88.81 528 LYS A O 1
ATOM 4057 N N . GLY A 1 529 ? 11.909 24.507 -0.890 1.00 87.19 529 GLY A N 1
ATOM 4058 C CA . GLY A 1 529 ? 12.231 23.356 -0.036 1.00 87.19 529 GLY A CA 1
ATOM 4059 C C . GLY A 1 529 ? 12.960 22.213 -0.751 1.00 87.19 529 GLY A C 1
ATOM 4060 O O . GLY A 1 529 ? 13.085 21.129 -0.187 1.00 87.19 529 GLY A O 1
ATOM 4061 N N . GLY A 1 530 ? 13.464 22.442 -1.967 1.00 87.81 530 GLY A N 1
ATOM 4062 C CA . GLY A 1 530 ? 14.167 21.432 -2.757 1.00 87.81 530 GLY A CA 1
ATOM 4063 C C . GLY A 1 530 ? 13.251 20.314 -3.266 1.00 87.81 530 GLY A C 1
ATOM 4064 O O . GLY A 1 530 ? 12.051 20.283 -3.001 1.00 87.81 530 GLY A O 1
ATOM 4065 N N . MET A 1 531 ? 13.814 19.396 -4.052 1.00 90.56 531 MET A N 1
ATOM 4066 C CA . MET A 1 531 ? 13.127 18.166 -4.458 1.00 90.56 531 MET A CA 1
ATOM 4067 C C . MET A 1 531 ? 14.137 17.064 -4.820 1.00 90.56 531 MET A C 1
ATOM 4069 O O . MET A 1 531 ? 15.278 17.393 -5.176 1.00 90.56 531 MET A O 1
ATOM 4073 N N . PRO A 1 532 ? 13.748 15.779 -4.768 1.00 91.56 532 PRO A N 1
ATOM 4074 C CA . PRO A 1 532 ? 14.627 14.666 -5.101 1.00 91.56 532 PRO A CA 1
ATOM 4075 C C . PRO A 1 532 ? 15.111 14.692 -6.545 1.00 91.56 532 PRO A C 1
ATOM 4077 O O . PRO A 1 532 ? 14.485 15.265 -7.436 1.00 91.56 532 PRO A O 1
ATOM 4080 N N . ASN A 1 533 ? 16.211 13.980 -6.777 1.00 92.94 533 ASN A N 1
ATOM 4081 C CA . ASN A 1 533 ? 16.647 13.566 -8.103 1.00 92.94 533 ASN A CA 1
ATOM 4082 C C . ASN A 1 533 ? 17.098 12.102 -8.086 1.00 92.94 533 ASN A C 1
ATOM 4084 O O . ASN A 1 533 ? 17.532 11.584 -7.057 1.00 92.94 533 ASN A O 1
ATOM 4088 N N . ALA A 1 534 ? 17.019 11.443 -9.241 1.00 93.31 534 ALA A N 1
ATOM 4089 C CA . ALA A 1 534 ? 17.223 10.003 -9.356 1.00 93.31 534 ALA A CA 1
ATOM 4090 C C . ALA A 1 534 ? 18.633 9.555 -8.945 1.00 93.31 534 ALA A C 1
ATOM 4092 O O . ALA A 1 534 ? 18.797 8.492 -8.349 1.00 93.31 534 ALA A O 1
ATOM 4093 N N . CYS A 1 535 ? 19.653 10.357 -9.259 1.00 93.75 535 CYS A N 1
ATOM 4094 C CA . CYS A 1 535 ? 21.051 9.995 -9.043 1.00 93.75 535 CYS A CA 1
ATOM 4095 C C . CYS A 1 535 ? 21.439 10.081 -7.563 1.00 93.75 535 CYS A C 1
ATOM 4097 O O . CYS A 1 535 ? 22.085 9.171 -7.035 1.00 93.75 535 CYS A O 1
ATOM 4099 N N . ALA A 1 536 ? 21.050 11.173 -6.901 1.00 92.62 536 ALA A N 1
ATOM 4100 C CA . ALA A 1 536 ? 21.297 11.370 -5.481 1.00 92.62 536 ALA A CA 1
ATOM 4101 C C . ALA A 1 536 ? 20.478 10.383 -4.645 1.00 92.62 536 ALA A C 1
ATOM 4103 O O . ALA A 1 536 ? 21.052 9.731 -3.775 1.00 92.62 536 ALA A O 1
ATOM 4104 N N . GLU A 1 537 ? 19.195 10.195 -4.972 1.00 89.50 537 GLU A N 1
ATOM 4105 C CA . GLU A 1 537 ? 18.336 9.273 -4.223 1.00 89.50 537 GLU A CA 1
ATOM 4106 C C . GLU A 1 537 ? 18.768 7.816 -4.365 1.00 89.50 537 GLU A C 1
ATOM 4108 O O . GLU A 1 537 ? 18.791 7.051 -3.405 1.00 89.50 537 GLU A O 1
ATOM 4113 N N . SER A 1 538 ? 19.189 7.412 -5.559 1.00 89.69 538 SER A N 1
ATOM 4114 C CA . SER A 1 538 ? 19.548 6.011 -5.761 1.00 89.69 538 SER A CA 1
ATOM 4115 C C . SER A 1 538 ? 20.905 5.645 -5.181 1.00 89.69 538 SER A C 1
ATOM 4117 O O . SER A 1 538 ? 21.078 4.489 -4.780 1.00 89.69 538 SER A O 1
ATOM 4119 N N . CYS A 1 539 ? 21.880 6.565 -5.218 1.00 90.94 539 CYS A N 1
ATOM 4120 C CA . CYS A 1 539 ? 23.279 6.271 -4.894 1.00 90.94 539 CYS A CA 1
ATOM 4121 C C . CYS A 1 539 ? 24.066 7.462 -4.323 1.00 90.94 539 CYS A C 1
ATOM 4123 O O . CYS A 1 539 ? 24.684 7.336 -3.264 1.00 90.94 539 CYS A O 1
ATOM 4125 N N . HIS A 1 540 ? 24.120 8.591 -5.037 1.00 92.25 540 HIS A N 1
ATOM 4126 C CA . HIS A 1 540 ? 25.128 9.638 -4.804 1.00 92.25 540 HIS A CA 1
ATOM 4127 C C . HIS A 1 540 ? 24.863 10.535 -3.587 1.00 92.25 540 HIS A C 1
ATOM 4129 O O . HIS A 1 540 ? 25.731 11.326 -3.231 1.00 92.25 540 HIS A O 1
ATOM 4135 N N . GLY A 1 541 ? 23.689 10.424 -2.960 1.00 88.62 541 GLY A N 1
ATOM 4136 C CA . GLY A 1 541 ? 23.337 11.140 -1.733 1.00 88.62 541 GLY A CA 1
ATOM 4137 C C . GLY A 1 541 ? 23.365 10.272 -0.473 1.00 88.62 541 GLY A C 1
ATOM 4138 O O . GLY A 1 541 ? 23.477 10.816 0.620 1.00 88.62 541 GLY A O 1
ATOM 4139 N N . ASN A 1 542 ? 23.284 8.941 -0.597 1.00 84.69 542 ASN A N 1
ATOM 4140 C CA . ASN A 1 542 ? 23.043 8.043 0.545 1.00 84.69 542 ASN A CA 1
ATOM 4141 C C . ASN A 1 542 ? 23.905 6.766 0.583 1.00 84.69 542 ASN A C 1
ATOM 4143 O O . ASN A 1 542 ? 24.118 6.224 1.663 1.00 84.69 542 ASN A O 1
ATOM 4147 N N . LYS A 1 543 ? 24.446 6.291 -0.547 1.00 87.38 543 LYS A N 1
ATOM 4148 C CA . LYS A 1 543 ? 25.221 5.032 -0.611 1.00 87.38 543 LYS A CA 1
ATOM 4149 C C . LYS A 1 543 ? 26.699 5.230 -0.915 1.00 87.38 543 LYS A C 1
ATOM 4151 O O . LYS A 1 543 ? 27.521 4.450 -0.443 1.00 87.38 543 LYS A O 1
ATOM 4156 N N . ILE A 1 544 ? 27.054 6.233 -1.723 1.00 87.50 544 ILE A N 1
ATOM 4157 C CA . ILE A 1 544 ? 28.440 6.460 -2.151 1.00 87.50 544 ILE A CA 1
ATOM 4158 C C . ILE A 1 544 ? 28.860 7.922 -2.007 1.00 87.50 544 ILE A C 1
ATOM 4160 O O . ILE A 1 544 ? 28.335 8.815 -2.662 1.00 87.50 544 ILE A O 1
ATOM 4164 N N . ASN A 1 545 ? 29.879 8.163 -1.180 1.00 87.38 545 ASN A N 1
ATOM 4165 C CA . ASN A 1 545 ? 30.412 9.501 -0.925 1.00 87.38 545 ASN A CA 1
ATOM 4166 C C . ASN A 1 545 ? 31.575 9.836 -1.874 1.00 87.38 545 ASN A C 1
ATOM 4168 O O . ASN A 1 545 ? 32.675 10.183 -1.437 1.00 87.38 545 ASN A O 1
ATOM 4172 N N . LEU A 1 546 ? 31.351 9.683 -3.184 1.00 88.81 546 LEU A N 1
ATOM 4173 C CA . LEU A 1 546 ? 32.403 9.796 -4.205 1.00 88.81 546 LEU A CA 1
ATOM 4174 C C . LEU A 1 546 ? 33.119 11.158 -4.166 1.00 88.81 546 LEU A C 1
ATOM 4176 O O . LEU A 1 546 ? 34.325 11.233 -4.392 1.00 88.81 546 LEU A O 1
ATOM 4180 N N . TRP A 1 547 ? 32.383 12.226 -3.852 1.00 92.50 547 TRP A N 1
ATOM 4181 C CA . TRP A 1 547 ? 32.887 13.605 -3.850 1.00 92.50 547 TRP A CA 1
ATOM 4182 C C . TRP A 1 547 ? 33.152 14.177 -2.455 1.00 92.50 547 TRP A C 1
ATOM 4184 O O . TRP A 1 547 ? 33.461 15.359 -2.336 1.00 92.50 547 TRP A O 1
ATOM 4194 N N . ARG A 1 548 ? 33.069 13.352 -1.402 1.00 90.19 548 ARG A N 1
ATOM 4195 C CA . ARG A 1 548 ? 33.310 13.759 -0.005 1.00 90.19 548 ARG A CA 1
ATOM 4196 C C . ARG A 1 548 ? 32.392 14.892 0.484 1.00 90.19 548 ARG A C 1
ATOM 4198 O O . ARG A 1 548 ? 32.804 15.707 1.302 1.00 90.19 548 ARG A O 1
ATOM 4205 N N . TYR A 1 549 ? 31.148 14.937 0.007 1.00 89.38 549 TYR A N 1
ATOM 4206 C CA . TYR A 1 549 ? 30.132 15.892 0.476 1.00 89.38 549 TYR A CA 1
ATOM 4207 C C . TYR A 1 549 ? 29.359 15.396 1.705 1.00 89.38 549 TYR A C 1
ATOM 4209 O O . TYR A 1 549 ? 28.739 16.206 2.386 1.00 89.38 549 TYR A O 1
ATOM 4217 N N . GLY A 1 550 ? 29.444 14.097 2.010 1.00 84.94 550 GLY A N 1
ATOM 4218 C CA . GLY A 1 550 ? 28.688 13.445 3.081 1.00 84.94 550 GLY A CA 1
ATOM 4219 C C . GLY A 1 550 ? 27.596 12.529 2.527 1.00 84.94 550 GLY A C 1
ATOM 4220 O O . GLY A 1 550 ? 27.254 12.614 1.350 1.00 84.94 550 GLY A O 1
ATOM 4221 N N . LEU A 1 551 ? 27.087 11.630 3.371 1.00 84.06 551 LEU A N 1
ATOM 4222 C CA . LEU A 1 551 ? 25.944 10.765 3.067 1.00 84.06 551 LEU A CA 1
ATOM 4223 C C . LEU A 1 551 ? 24.772 11.130 3.972 1.00 84.06 551 LEU A C 1
ATOM 4225 O O . LEU A 1 551 ? 24.976 11.452 5.143 1.00 84.06 551 LEU A O 1
ATOM 4229 N N . LYS A 1 552 ? 23.558 11.032 3.436 1.00 77.88 552 LYS A N 1
ATOM 4230 C CA . LYS A 1 552 ? 22.303 11.156 4.177 1.00 77.88 552 LYS A CA 1
ATOM 4231 C C . LYS A 1 552 ? 21.722 9.761 4.365 1.00 77.88 552 LYS A C 1
ATOM 4233 O O . LYS A 1 552 ? 21.522 9.051 3.385 1.00 77.88 552 LYS A O 1
ATOM 4238 N N . GLU A 1 553 ? 21.430 9.368 5.604 1.00 62.34 553 GLU A N 1
ATOM 4239 C CA . GLU A 1 553 ? 20.877 8.033 5.873 1.00 62.34 553 GLU A CA 1
ATOM 4240 C C . GLU A 1 553 ? 19.455 7.861 5.305 1.00 62.34 553 GLU A C 1
ATOM 4242 O O . GLU A 1 553 ? 19.105 6.745 4.931 1.00 62.34 553 GLU A O 1
ATOM 4247 N N . LYS A 1 554 ? 18.663 8.944 5.167 1.00 63.50 554 LYS A N 1
ATOM 4248 C CA . LYS A 1 554 ? 17.328 8.964 4.523 1.00 63.50 554 LYS A CA 1
ATOM 4249 C C . LYS A 1 554 ? 16.976 10.375 4.000 1.00 63.50 554 LYS A C 1
ATOM 4251 O O . LYS A 1 554 ? 16.543 11.213 4.794 1.00 63.50 554 LYS A O 1
ATOM 4256 N N . PRO A 1 555 ? 17.171 10.703 2.711 1.00 60.69 555 PRO A N 1
ATOM 4257 C CA . PRO A 1 555 ? 16.951 12.059 2.206 1.00 60.69 555 PRO A CA 1
ATOM 4258 C C . PRO A 1 555 ? 15.451 12.333 1.998 1.00 60.69 555 PRO A C 1
ATOM 4260 O O . PRO A 1 555 ? 14.896 12.161 0.920 1.00 60.69 555 PRO A O 1
ATOM 4263 N N . ILE A 1 556 ? 14.769 12.752 3.061 1.00 64.94 556 ILE A N 1
ATOM 4264 C CA . ILE A 1 556 ? 13.399 13.290 2.966 1.00 64.94 556 ILE A CA 1
ATOM 4265 C C . ILE A 1 556 ? 13.461 14.797 2.676 1.00 64.94 556 ILE A C 1
ATOM 4267 O O . ILE A 1 556 ? 12.671 15.328 1.900 1.00 64.94 556 ILE A O 1
ATOM 4271 N N . ASN A 1 557 ? 14.455 15.475 3.253 1.00 78.12 557 ASN A N 1
ATOM 4272 C CA . ASN A 1 557 ? 14.792 16.855 2.934 1.00 78.12 557 ASN A CA 1
ATOM 4273 C C . ASN A 1 557 ? 15.759 16.895 1.744 1.00 78.12 557 ASN A C 1
ATOM 4275 O O . ASN A 1 557 ? 16.758 16.175 1.748 1.00 78.12 557 ASN A O 1
ATOM 4279 N N . TRP A 1 558 ? 15.475 17.751 0.764 1.00 86.88 558 TRP A N 1
ATOM 4280 C CA . TRP A 1 558 ? 16.270 17.929 -0.457 1.00 86.88 558 TRP A CA 1
ATOM 4281 C C . TRP A 1 558 ? 16.779 19.370 -0.628 1.00 86.88 558 TRP A C 1
ATOM 4283 O O . TRP A 1 558 ? 17.140 19.784 -1.734 1.00 86.88 558 TRP A O 1
ATOM 4293 N N . ASN A 1 559 ? 16.770 20.146 0.460 1.00 89.81 559 ASN A N 1
ATOM 4294 C CA . ASN A 1 559 ? 17.130 21.563 0.490 1.00 89.81 559 ASN A CA 1
ATOM 4295 C C . ASN A 1 559 ? 18.429 21.873 1.245 1.00 89.81 559 ASN A C 1
ATOM 4297 O O . ASN A 1 559 ? 18.702 23.029 1.572 1.00 89.81 559 ASN A O 1
ATOM 4301 N N . GLU A 1 560 ? 19.203 20.863 1.629 1.00 90.38 560 GLU A N 1
ATOM 4302 C CA . GLU A 1 560 ? 20.435 21.098 2.375 1.00 90.38 560 GLU A CA 1
ATOM 4303 C C . GLU A 1 560 ? 21.586 21.465 1.437 1.00 90.38 560 GLU A C 1
ATOM 4305 O O . GLU A 1 560 ? 21.613 21.131 0.251 1.00 90.38 560 GLU A O 1
ATOM 4310 N N . ALA A 1 561 ? 22.616 22.108 1.992 1.00 90.44 561 ALA A N 1
ATOM 4311 C CA . ALA A 1 561 ? 23.817 22.453 1.234 1.00 90.44 561 ALA A CA 1
ATOM 4312 C C . ALA A 1 561 ? 24.499 21.218 0.609 1.00 90.44 561 ALA A C 1
ATOM 4314 O O . ALA A 1 561 ? 25.133 21.323 -0.441 1.00 90.44 561 ALA A O 1
ATOM 4315 N N . THR A 1 562 ? 24.381 20.051 1.246 1.00 90.56 562 THR A N 1
ATOM 4316 C CA . THR A 1 562 ? 24.852 18.758 0.726 1.00 90.56 562 THR A CA 1
ATOM 4317 C C . THR A 1 562 ? 24.072 18.330 -0.516 1.00 90.56 562 THR A C 1
ATOM 4319 O O . THR A 1 562 ? 24.689 17.896 -1.492 1.00 90.56 562 THR A O 1
ATOM 4322 N N . ASP A 1 563 ? 22.752 18.529 -0.533 1.00 91.62 563 ASP A N 1
ATOM 4323 C CA . ASP A 1 563 ? 21.881 18.218 -1.670 1.00 91.62 563 ASP A CA 1
ATOM 4324 C C . ASP A 1 563 ? 22.219 19.118 -2.863 1.00 91.62 563 ASP A C 1
ATOM 4326 O O . ASP A 1 563 ? 22.456 18.627 -3.969 1.00 91.62 563 ASP A O 1
ATOM 4330 N N . ALA A 1 564 ? 22.349 20.427 -2.626 1.00 92.88 564 ALA A N 1
ATOM 4331 C CA . ALA A 1 564 ? 22.713 21.393 -3.659 1.00 92.88 564 ALA A CA 1
ATOM 4332 C C . ALA A 1 564 ? 24.110 21.123 -4.251 1.00 92.88 564 ALA A C 1
ATOM 4334 O O . ALA A 1 564 ? 24.283 21.140 -5.472 1.00 92.88 564 ALA A O 1
ATOM 4335 N N . LYS A 1 565 ? 25.115 20.816 -3.417 1.00 94.19 565 LYS A N 1
ATOM 4336 C CA . LYS A 1 565 ? 26.467 20.451 -3.889 1.00 94.19 565 LYS A CA 1
ATOM 4337 C C . LYS A 1 565 ? 26.454 19.170 -4.720 1.00 94.19 565 LYS A C 1
ATOM 4339 O O . LYS A 1 565 ? 27.053 19.128 -5.794 1.00 94.19 565 LYS A O 1
ATOM 4344 N N . THR A 1 566 ? 25.744 18.148 -4.247 1.00 94.00 566 THR A N 1
ATOM 4345 C CA . THR A 1 566 ? 25.617 16.858 -4.939 1.00 94.00 566 THR A CA 1
ATOM 4346 C C . THR A 1 566 ? 24.917 17.034 -6.285 1.00 94.00 566 THR A C 1
ATOM 4348 O O . THR A 1 566 ? 25.436 16.584 -7.305 1.00 94.00 566 THR A O 1
ATOM 4351 N N . ALA A 1 567 ? 23.794 17.755 -6.324 1.00 94.62 567 ALA A N 1
ATOM 4352 C CA . ALA A 1 567 ? 23.071 18.061 -7.556 1.00 94.62 567 ALA A CA 1
ATOM 4353 C C . ALA A 1 567 ? 23.918 18.890 -8.537 1.00 94.62 567 ALA A C 1
ATOM 4355 O O . ALA A 1 567 ? 23.988 18.549 -9.714 1.00 94.62 567 ALA A O 1
ATOM 4356 N N . THR A 1 568 ? 24.638 19.911 -8.058 1.00 95.44 568 THR A N 1
ATOM 4357 C CA . THR A 1 568 ? 25.564 20.713 -8.884 1.00 95.44 568 THR A CA 1
ATOM 4358 C C . THR A 1 568 ? 26.631 19.837 -9.530 1.00 95.44 568 THR A C 1
ATOM 4360 O O . THR A 1 568 ? 26.912 19.973 -10.719 1.00 95.44 568 THR A O 1
ATOM 4363 N N . LYS A 1 569 ? 27.197 18.885 -8.782 1.00 96.12 569 LYS A N 1
ATOM 4364 C CA . LYS A 1 569 ? 28.194 17.968 -9.334 1.00 96.12 569 LYS A CA 1
ATOM 4365 C C . LYS A 1 569 ? 27.595 17.000 -10.355 1.00 96.12 569 LYS A C 1
ATOM 4367 O O . LYS A 1 569 ? 28.213 16.719 -11.379 1.00 96.12 569 LYS A O 1
ATOM 4372 N N . LEU A 1 570 ? 26.383 16.514 -10.104 1.00 95.56 570 LEU A N 1
ATOM 4373 C CA . LEU A 1 570 ? 25.651 15.645 -11.026 1.00 95.56 570 LEU A CA 1
ATOM 4374 C C . LEU A 1 570 ? 25.299 16.345 -12.348 1.00 95.56 570 LEU A C 1
ATOM 4376 O O . LEU A 1 570 ? 25.293 15.692 -13.392 1.00 95.56 570 LEU A O 1
ATOM 4380 N N . MET A 1 571 ? 25.077 17.663 -12.327 1.00 95.06 571 MET A N 1
ATOM 4381 C CA . MET A 1 571 ? 24.809 18.467 -13.526 1.00 95.06 571 MET A CA 1
ATOM 4382 C C . MET A 1 571 ? 25.962 18.475 -14.536 1.00 95.06 571 MET A C 1
ATOM 4384 O O . MET A 1 571 ? 25.714 18.632 -15.728 1.00 95.06 571 MET A O 1
ATOM 4388 N N . GLU A 1 572 ? 27.206 18.231 -14.102 1.00 95.56 572 GLU A N 1
ATOM 4389 C CA . GLU A 1 572 ? 28.339 18.049 -15.024 1.00 95.56 572 GLU A CA 1
ATOM 4390 C C . GLU A 1 572 ? 28.169 16.814 -15.930 1.00 95.56 572 GLU A C 1
ATOM 4392 O O . GLU A 1 572 ? 28.809 16.719 -16.977 1.00 95.56 572 GLU A O 1
ATOM 4397 N N . TYR A 1 573 ? 27.322 15.854 -15.544 1.00 95.38 573 TYR A N 1
ATOM 4398 C CA . TYR A 1 573 ? 27.089 14.604 -16.274 1.00 95.38 573 TYR A CA 1
ATOM 4399 C C . TYR A 1 573 ? 25.704 14.550 -16.922 1.00 95.38 573 TYR A C 1
ATOM 4401 O O . TYR A 1 573 ? 25.590 14.098 -18.063 1.00 95.38 573 TYR A O 1
ATOM 4409 N N . HIS A 1 574 ? 24.672 15.027 -16.220 1.00 93.75 574 HIS A N 1
ATOM 4410 C CA . HIS A 1 574 ? 23.279 15.027 -16.667 1.00 93.75 574 HIS A CA 1
ATOM 4411 C C . HIS A 1 574 ? 22.661 16.419 -16.482 1.00 93.75 574 HIS A C 1
ATOM 4413 O O . HIS A 1 574 ? 22.263 16.783 -15.376 1.00 93.75 574 HIS A O 1
ATOM 4419 N N . GLY A 1 575 ? 22.523 17.178 -17.564 1.00 89.69 575 GLY A N 1
ATOM 4420 C CA . GLY A 1 575 ? 22.018 18.554 -17.539 1.00 89.69 575 GLY A CA 1
ATOM 4421 C C . GLY A 1 575 ? 22.210 19.247 -18.890 1.00 89.69 575 GLY A C 1
ATOM 4422 O O . GLY A 1 575 ? 22.619 18.578 -19.837 1.00 89.69 575 GLY A O 1
ATOM 4423 N N . PRO A 1 576 ? 21.955 20.561 -19.011 1.00 88.12 576 PRO A N 1
ATOM 4424 C CA . PRO A 1 576 ? 22.108 21.303 -20.266 1.00 88.12 576 PRO A CA 1
ATOM 4425 C C . PRO A 1 576 ? 23.494 21.109 -20.901 1.00 88.12 576 PRO A C 1
ATOM 4427 O O . PRO A 1 576 ? 23.608 20.828 -22.091 1.00 88.12 576 PRO A O 1
ATOM 4430 N N . GLU A 1 577 ? 24.530 21.135 -20.058 1.00 90.12 577 GLU A N 1
ATOM 4431 C CA . GLU A 1 577 ? 25.941 20.962 -20.429 1.00 90.12 577 GLU A CA 1
ATOM 4432 C C . GLU A 1 577 ? 26.518 19.613 -19.960 1.00 90.12 577 GLU A C 1
ATOM 4434 O O . GLU A 1 577 ? 27.728 19.463 -19.776 1.00 90.12 577 GLU A O 1
ATOM 4439 N N . GLY A 1 578 ? 25.657 18.618 -19.726 1.00 93.25 578 GLY A N 1
ATOM 4440 C CA . GLY A 1 578 ? 26.067 17.310 -19.222 1.00 93.25 578 GLY A CA 1
ATOM 4441 C C . GLY A 1 578 ? 26.980 16.561 -20.199 1.00 93.25 578 GLY A C 1
ATOM 4442 O O . GLY A 1 578 ? 26.698 16.475 -21.397 1.00 93.25 578 GLY A O 1
ATOM 4443 N N . ARG A 1 579 ? 28.070 15.973 -19.686 1.00 95.00 579 ARG A N 1
ATOM 4444 C CA . ARG A 1 579 ? 29.022 15.170 -20.482 1.00 95.00 579 ARG A CA 1
ATOM 4445 C C . ARG A 1 579 ? 28.414 13.891 -21.057 1.00 95.00 579 ARG A C 1
ATOM 4447 O O . ARG A 1 579 ? 28.882 13.422 -22.089 1.00 95.00 579 ARG A O 1
ATOM 4454 N N . TRP A 1 580 ? 27.438 13.305 -20.366 1.00 94.38 580 TRP A N 1
ATOM 4455 C CA . TRP A 1 580 ? 26.808 12.039 -20.752 1.00 94.38 580 TRP A CA 1
ATOM 4456 C C . TRP A 1 580 ? 25.443 12.274 -21.387 1.00 94.38 580 TRP A C 1
ATOM 4458 O O . TRP A 1 580 ? 25.188 11.810 -22.496 1.00 94.38 580 TRP A O 1
ATOM 4468 N N . TRP A 1 581 ? 24.595 13.064 -20.725 1.00 91.94 581 TRP A N 1
ATOM 4469 C CA . TRP A 1 581 ? 23.272 13.411 -21.232 1.00 91.94 581 TRP A CA 1
ATOM 4470 C C . TRP A 1 581 ? 23.064 14.918 -21.222 1.00 91.94 581 TRP A C 1
ATOM 4472 O O . TRP A 1 581 ? 23.110 15.560 -20.171 1.00 91.94 581 TRP A O 1
ATOM 4482 N N . LYS A 1 582 ? 22.775 15.455 -22.409 1.00 90.19 582 LYS A N 1
ATOM 4483 C CA . LYS A 1 582 ? 22.371 16.846 -22.602 1.00 90.19 582 LYS A CA 1
ATOM 4484 C C . LYS A 1 582 ? 20.854 16.946 -22.523 1.00 90.19 582 LYS A C 1
ATOM 4486 O O . LYS A 1 582 ? 20.156 16.578 -23.465 1.00 90.19 582 LYS A O 1
ATOM 4491 N N . THR A 1 583 ? 20.345 17.394 -21.383 1.00 83.19 583 THR A N 1
ATOM 4492 C CA . THR A 1 583 ? 18.904 17.467 -21.094 1.00 83.19 583 THR A CA 1
ATOM 4493 C C . THR A 1 583 ? 18.542 18.825 -20.516 1.00 83.19 583 THR A C 1
ATOM 4495 O O . THR A 1 583 ? 19.281 19.335 -19.681 1.00 83.19 583 THR A O 1
ATOM 4498 N N . LEU A 1 584 ? 17.380 19.363 -20.883 1.00 75.25 584 LEU A N 1
ATOM 4499 C CA . LEU A 1 584 ? 16.839 20.588 -20.296 1.00 75.25 584 LEU A CA 1
ATOM 4500 C C . LEU A 1 584 ? 15.611 20.250 -19.453 1.00 75.25 584 LEU A C 1
ATOM 4502 O O . LEU A 1 584 ? 14.606 19.772 -19.992 1.00 75.25 584 LEU A O 1
ATOM 4506 N N . SER A 1 585 ? 15.665 20.511 -18.148 1.00 72.88 585 SER A N 1
ATOM 4507 C CA . SER A 1 585 ? 14.465 20.464 -17.313 1.00 72.88 585 SER A CA 1
ATOM 4508 C C . SER A 1 585 ? 13.665 21.733 -17.564 1.00 72.88 585 SER A C 1
ATOM 4510 O O . SER A 1 585 ? 14.119 22.841 -17.290 1.00 72.88 585 SER A O 1
ATOM 4512 N N . LYS A 1 586 ? 12.450 21.593 -18.095 1.00 63.28 586 LYS A N 1
ATOM 4513 C CA . LYS A 1 586 ? 11.548 22.740 -18.201 1.00 63.28 586 LYS A CA 1
ATOM 4514 C C . LYS A 1 586 ? 11.191 23.210 -16.790 1.00 63.28 586 LYS A C 1
ATOM 4516 O O . LYS A 1 586 ? 10.787 22.397 -15.959 1.00 63.28 586 LYS A O 1
ATOM 4521 N N . LYS A 1 587 ? 11.296 24.517 -16.532 1.00 56.59 587 LYS A N 1
ATOM 4522 C CA . LYS A 1 587 ? 10.511 25.121 -15.451 1.00 56.59 587 LYS A CA 1
ATOM 4523 C C . LYS A 1 587 ? 9.036 24.927 -15.831 1.00 56.59 587 LYS A C 1
ATOM 4525 O O . LYS A 1 587 ? 8.705 25.191 -16.986 1.00 56.59 587 LYS A O 1
ATOM 4530 N N . PRO A 1 588 ? 8.166 24.455 -14.930 1.00 50.62 588 PRO A N 1
ATOM 4531 C CA . PRO A 1 588 ? 6.738 24.483 -15.161 1.00 50.62 588 PRO A CA 1
ATOM 4532 C C . PRO A 1 588 ? 6.356 25.927 -15.452 1.00 50.62 588 PRO A C 1
ATOM 4534 O O . PRO A 1 588 ? 6.759 26.831 -14.710 1.00 50.62 588 PRO A O 1
ATOM 4537 N N . ASP A 1 589 ? 5.599 26.143 -16.524 1.00 47.31 589 ASP A N 1
ATOM 4538 C CA . ASP A 1 589 ? 4.884 27.398 -16.690 1.00 47.31 589 ASP A CA 1
ATOM 4539 C C . ASP A 1 589 ? 4.079 27.629 -15.408 1.00 47.31 589 ASP A C 1
ATOM 4541 O O . ASP A 1 589 ? 3.443 26.708 -14.887 1.00 47.31 589 ASP A O 1
ATOM 4545 N N . ALA A 1 590 ? 4.108 28.849 -14.874 1.00 42.50 590 ALA A N 1
ATOM 4546 C CA . ALA A 1 590 ? 3.457 29.215 -13.613 1.00 42.50 590 ALA A CA 1
ATOM 4547 C C . ALA A 1 590 ? 1.911 29.083 -13.631 1.00 42.50 590 ALA A C 1
ATOM 4549 O O . ALA A 1 590 ? 1.243 29.623 -12.758 1.00 42.50 590 ALA A O 1
ATOM 4550 N N . GLN A 1 591 ? 1.335 28.389 -14.619 1.00 34.66 591 GLN A N 1
ATOM 4551 C CA . GLN A 1 591 ? -0.096 28.305 -14.910 1.00 34.66 591 GLN A CA 1
ATOM 4552 C C . GLN A 1 591 ? -0.683 26.882 -14.886 1.00 34.66 591 GLN A C 1
ATOM 4554 O O . GLN A 1 591 ? -1.877 26.732 -15.114 1.00 34.66 591 GLN A O 1
ATOM 4559 N N . ALA A 1 592 ? 0.087 25.830 -14.589 1.00 35.59 592 ALA A N 1
ATOM 4560 C CA . ALA A 1 592 ? -0.442 24.455 -14.601 1.00 35.59 592 ALA A CA 1
ATOM 4561 C C . ALA A 1 592 ? -0.990 23.951 -13.244 1.00 35.59 592 ALA A C 1
ATOM 4563 O O . ALA A 1 592 ? -1.171 22.750 -13.078 1.00 35.59 592 ALA A O 1
ATOM 4564 N N . ALA A 1 593 ? -1.236 24.835 -12.269 1.00 32.03 593 ALA A N 1
ATOM 4565 C CA . ALA A 1 593 ? -1.634 24.437 -10.913 1.00 32.03 593 ALA A CA 1
ATOM 4566 C C . ALA A 1 593 ? -3.134 24.124 -10.723 1.00 32.03 593 ALA A C 1
ATOM 4568 O O . ALA A 1 593 ? -3.487 23.636 -9.660 1.00 32.03 593 ALA A O 1
ATOM 4569 N N . ASP A 1 594 ? -3.996 24.328 -11.724 1.00 32.75 594 ASP A N 1
ATOM 4570 C CA . ASP A 1 594 ? -5.434 24.036 -11.616 1.00 32.75 594 ASP A CA 1
ATOM 4571 C C . ASP A 1 594 ? -5.966 23.370 -12.897 1.00 32.75 594 ASP A C 1
ATOM 4573 O O . ASP A 1 594 ? -6.452 24.062 -13.794 1.00 32.75 594 ASP A O 1
ATOM 4577 N N . LYS A 1 595 ? -5.877 22.034 -12.995 1.00 30.67 595 LYS A N 1
ATOM 4578 C CA . LYS A 1 595 ? -6.806 21.182 -13.768 1.00 30.67 595 LYS A CA 1
ATOM 4579 C C . LYS A 1 595 ? -6.942 19.794 -13.154 1.00 30.67 595 LYS A C 1
ATOM 4581 O O . LYS A 1 595 ? -5.899 19.138 -12.935 1.00 30.67 595 LYS A O 1
#

pLDDT: mean 86.24, std 18.04, range [26.11, 98.81]

Mean predicted aligned error: 9.13 Å

Secondary structure (DSSP, 8-state):
--------------------------------------PPPP--PPPP---HHHHHHHHS-HHHHHH-----HHHHHHH-GGGGGGGGSHHHHSEE---GGGTT-TTTS----SS-SSS-HHHHT-BTTSS-STTGGGTTS--EEEEETTEEEEEETTEEEEEEEEE--SSSSEEEEEEPPB-SSSTTSB-SSPEEEEEEEETTTTEEEETTGGGTB-TTS-BSS-TT--HHHHHHH---EEHHHHTHHHHBS-EEEEEE-TTS-EEEEEPBP-S--TT-TT---SSSSSS-B-BSS-HHHHH---HHHHHTTS-GGGS--GGGS-HHHHHHHHHTTSS-EE-BTT--SSSSEETTTTEE--TTTS-GGGG-EE---B-TTSSSB-SSS-HHHHHHTSTTTTS-GGGTB-TTS-S-TTTB-SEEEETTEEEE--STTSHHHHHHHTTSGGGTTS-HHHHHSGGGGHHHHHHHHHHHHSS-SBTTSTT-BT-HHHHHS-EEE--TTSPPEEPSS-S---HHHHHHTGGGTB---HHIIIIITTT--TTSS---SS---B-SHHHHHHHHHHHTTEETT-SSEE--PPPPPTT-S--

Solvent-accessible surface area (backbone atoms only — not comparable to full-atom values): 33356 Å² total; per-residue (Å²): 137,86,88,87,87,87,88,85,86,88,84,82,90,85,82,91,90,84,88,89,89,85,90,85,86,89,84,89,85,88,83,89,82,82,90,75,89,74,74,83,75,75,79,77,73,74,75,81,77,80,47,73,46,54,54,51,62,74,74,43,54,71,71,49,53,74,72,51,33,60,57,47,48,51,58,51,40,72,75,44,57,90,49,55,37,27,65,61,13,67,49,43,25,34,36,20,32,56,39,71,96,29,50,63,34,64,47,41,16,49,57,51,39,69,87,66,81,87,53,37,36,35,74,74,44,45,47,44,62,82,44,93,54,80,42,52,85,25,54,86,39,20,52,30,32,29,60,57,94,69,41,40,34,47,25,39,66,88,36,65,20,48,45,62,31,34,39,37,22,63,65,72,52,41,31,38,35,29,24,33,46,63,24,73,77,35,99,84,38,37,45,78,33,44,31,51,45,45,54,26,38,31,52,70,79,44,43,73,43,58,41,67,39,76,34,47,27,45,98,85,37,44,63,70,64,46,86,81,34,36,54,44,56,43,50,77,72,42,67,57,50,50,34,52,46,50,44,36,70,57,43,30,25,56,77,68,44,73,51,68,47,98,50,52,36,41,39,51,42,62,32,65,46,58,84,67,64,92,81,43,33,53,52,45,53,76,68,69,85,82,52,34,23,29,47,15,44,34,60,44,60,56,27,25,48,40,39,57,11,46,67,56,76,61,38,74,90,43,40,55,57,56,88,78,46,58,36,66,66,36,32,40,44,52,32,53,50,31,31,37,30,19,10,18,88,76,49,78,28,45,26,45,22,25,62,90,73,74,39,70,73,48,64,90,75,61,67,63,67,74,16,30,38,88,58,74,51,49,37,92,72,74,68,53,50,24,40,77,46,40,47,39,64,29,26,62,73,19,96,55,38,80,53,39,66,66,78,54,28,31,88,42,46,53,75,46,92,85,27,54,37,59,60,48,80,55,97,92,42,68,26,60,26,39,69,45,77,34,27,53,59,36,74,73,44,34,52,38,79,84,30,49,92,38,46,57,73,43,49,44,41,44,86,86,30,45,69,61,50,30,50,40,47,18,71,68,60,75,33,67,65,37,26,70,46,98,80,27,35,60,19,57,53,40,43,24,22,25,58,58,17,43,44,92,95,49,85,49,37,60,42,42,44,64,48,66,43,52,30,56,50,20,58,76,30,41,94,72,57,18,35,72,22,16,61,40,71,57,32,53,34,49,74,42,56,87,82,72,71,56,67,38,95,72,80,80,70,29,54,45,73,55,44,46,52,48,26,58,59,43,26,55,36,40,20,74,76,16,76,77,37,69,43,79,83,76,75,69,66,98,73,75,88,80,129

Radius of gyration: 29.26 Å; Cα contacts (8 Å, |Δi|>4): 1174; chains: 1; bounding box: 89×102×63 Å

Foldseek 3Di:
DDDDDDDDDDDDDDDDDDDDDDDDDDDDDDDDDDDDDDPDDPDPDDDPDQALLNLLPVADDPVVVVVFAAAFQLSVCVPVVVLVLLCQDCLVLFKFFAFLVCECPASHHANQDLPPPPDHQLPVFDQCQVDDAQCVLLPPQGWTWYADPRWTWIGGVPWIWTFGMWGGRRLAFKIWTWTWGQEDPDPVSTDQFTFTALWMATNVVSGIGRRPVCQQAPPSSHGQRDPHHHLLCCQPPGNTHTCLFAPQLQWFQDFPFWDADPSGHTHTDAAFYDDDDPSGRSWDDSRPPPTTHRTGNTPCLLWPRCSQCSNVVNPPVRIRDLVPDFQQLSLVSLCQFLAFWAFPDPSRGRTFAHPVVRGHDGRPPDRSVNTTDHDFDADPLLQHGAAGRHQSVLCCLAPNVRHHPLLFADSSHNDPVVRGDQWDDDPNAIAGDDQQQQLSVCCPCACHDLRVQGDNVCNSVVVVNVVSSQVSLCLQQVWGPRCNDPLRISRQQLAQFFQFHDDPPTRGGTGNNRHWFALVQQVVCLVVQGGDTSDCRSDPAAPDVPPVLDHDPHPSGCNDPSNNVSSVVSCCQDYCNHPPHRDHDDRPDPPPPDD